Protein AF-A0A914BJL3-F1 (afdb_monomer_lite)

Radius of gyration: 26.2 Å; chains: 1; bounding box: 51×85×77 Å

Sequence (461 aa):
MADFDSEMDLYYKAETLVKFLQEWTPEKSSTSLQQILLHLAIRLYEFDFFGQIPPHIQGTTGRVYQLSKARTYEGRRELAPATSISCKPYSARAGRRCGRWIVVTTIHPSTPILRKISSLSGWCMVVVADKKGPVTMDIPNVDYLDVVQQESCGYQICRLLPWNHFGRKNIGYLYAIEHGAEMIYDTDDDNQPLFDELPAFDNVGYSKQLHVAGHLWNPYPQFGANTKMWPRGFPLSRIMDPATKRVNVSSGTVAARRAGVVQFLAQHDPDIDAIYRLTNELPYEFDPAPRRLFVPERVMSPYNAQATLHAHQAFWGLLLPVSVHGRVSDIWRSYFTQRLLWDIGLQVAFHSPFVVQYRNPHNYMADFDSEMDLYYKAETLVKFLQEWTPEKSSTSLQQILLHLAIRLYEFDFFGVQDVTLTEAWIQDLQCLGYKFPLHPSLITQKSLVDDEALSATYLPF

Secondary structure (DSSP, 8-state):
--SHHHHHHHHHHHHHHHHHHHH----TT--SHHHHHHHHHHHHHHTTTT----TT--SS--------------S--SPPPGGG-----S-SS-----SEEEEEEESS-S-HHHHHHHTSTT-EEEEEE-TTS-S----TTEEEE-HHHHHT--SGGGGTSPSS-GGGHHHHHHHHHHTT-SEEEE--TTEEESSSS---TT--TTEEEEE-SSSB---GGGGT--TT---TTS-GGGTT-GGGT--EEEEEEPPGGGEEEEEEEEEBS-S--HHHHHHS---B----S--EEEPPTT-B----SSSEEEEGGGGGGGPPPSSS-HHHHHHHHHHHHHHHHHHTT-EEEEEEEEEEE-PPP--HHHHHHTTHHHHHHHHHHHHHHHH----TT--SHHHHHHHHHHHHHHTTSS-HHHHHHHHHHHHHHHHTT--PPPPHHHHHHHTTTSTTSSSS-----

Organism: Patiria miniata (NCBI:txid46514)

pLDDT: mean 85.93, std 17.02, range [25.66, 98.69]

InterPro domains:
  IPR005049 STELLO-like [PF03385] (327-438)
  IPR005049 STELLO-like [PTHR31362] (96-437)

Foldseek 3Di:
DPPVVVVVVVVVLVVVVVVCVVPDDADPPDPDPVSSVVVVVVVCVVVCSVPPPPPPDDPPDDDFDDFDQPDADPDDLDFDDLVPFDFDALDPDQDAAAAAEEFEEDQEADDPQNLLVLQQPRYAYEYEYAPSHDQDHPHPRYDYCGPVSLVVTRFPLSVLADGPFPLSSLVRLLNNLLRNYQKYFQAYSQWHFPDSYDDDLQHPPQEWEKDAPDQEAFCQVVQVDDLQFGAQLRAPVCSPPVSNHDIDIDPDHDRSVQAQKEAEFAFFDTRGALVCVVPHDTDHDTRQPKHKYWQDQSHAGFGFSHRMMGGLQLSLLPRFATQAFNSCRRRLSRQLSQLLSSQQSHTYMYTYHTTHGPDDDDDSVVRNVSSVCSHRCSVVSSVCSSPDDADPPQQFSLSSQLNVQSVCCSRVNHPPSRSVSSSSSSSSCVSSVRDHGGGPVNVVVVVVPCVVPPPPDDDDD

Structure (mmCIF, N/CA/C/O backbone):
data_AF-A0A914BJL3-F1
#
_entry.id   AF-A0A914BJL3-F1
#
loop_
_atom_site.group_PDB
_atom_site.id
_atom_site.type_symbol
_atom_site.label_atom_id
_atom_site.label_alt_id
_atom_site.label_comp_id
_atom_site.label_asym_id
_atom_site.label_entity_id
_atom_site.label_seq_id
_atom_site.pdbx_PDB_ins_code
_atom_site.Cartn_x
_atom_site.Cartn_y
_atom_site.Cartn_z
_atom_site.occupancy
_atom_site.B_iso_or_equiv
_atom_site.auth_seq_id
_atom_site.auth_comp_id
_atom_site.auth_asym_id
_atom_site.auth_atom_id
_atom_site.pdbx_PDB_model_num
ATOM 1 N N . MET A 1 1 ? -22.049 17.002 -4.068 1.00 33.00 1 MET A N 1
ATOM 2 C CA . MET A 1 1 ? -22.787 17.136 -5.343 1.00 33.00 1 MET A CA 1
ATOM 3 C C . MET A 1 1 ? -22.692 18.553 -5.926 1.00 33.00 1 MET A C 1
ATOM 5 O O . MET A 1 1 ? -23.402 18.825 -6.872 1.00 33.00 1 MET A O 1
ATOM 9 N N . ALA A 1 2 ? -21.825 19.433 -5.394 1.00 30.00 2 ALA A N 1
ATOM 10 C CA . ALA A 1 2 ? -21.704 20.824 -5.847 1.00 30.00 2 ALA A CA 1
ATOM 11 C C . ALA A 1 2 ? -20.455 21.106 -6.712 1.00 30.00 2 ALA A C 1
ATOM 13 O O . ALA A 1 2 ? -20.464 22.082 -7.446 1.00 30.00 2 ALA A O 1
ATOM 14 N N . ASP A 1 3 ? -19.416 20.259 -6.676 1.00 37.97 3 ASP A N 1
ATOM 15 C CA . ASP A 1 3 ? -18.158 20.566 -7.383 1.00 37.97 3 ASP A CA 1
ATOM 16 C C . ASP A 1 3 ? -18.109 20.053 -8.834 1.00 37.97 3 ASP A C 1
ATOM 18 O O . ASP A 1 3 ? -17.498 20.698 -9.681 1.00 37.97 3 ASP A O 1
ATOM 22 N N . PHE A 1 4 ? -18.823 18.966 -9.165 1.00 30.69 4 PHE A N 1
ATOM 23 C CA . PHE A 1 4 ? -18.845 18.405 -10.530 1.00 30.69 4 PHE A CA 1
ATOM 24 C C . PHE A 1 4 ? -19.641 19.253 -11.538 1.00 30.69 4 PHE A C 1
ATOM 26 O O . PHE A 1 4 ? -19.362 19.202 -12.732 1.00 30.69 4 PHE A O 1
ATOM 33 N N . ASP A 1 5 ? -20.596 20.061 -11.067 1.00 39.12 5 ASP A N 1
ATOM 34 C CA . ASP A 1 5 ? -21.336 20.994 -11.929 1.00 39.12 5 ASP A CA 1
ATOM 35 C C . ASP A 1 5 ? -20.500 22.229 -12.308 1.00 39.12 5 ASP A C 1
ATOM 37 O O . ASP A 1 5 ? -20.804 22.891 -13.295 1.00 39.12 5 ASP A O 1
ATOM 41 N N . SER A 1 6 ? -19.426 22.545 -11.572 1.00 45.75 6 SER A N 1
ATOM 42 C CA . SER A 1 6 ? -18.700 23.810 -11.751 1.00 45.75 6 SER A CA 1
ATOM 43 C C . SER A 1 6 ? -17.730 23.813 -12.941 1.00 45.75 6 SER A C 1
ATOM 45 O O . SER A 1 6 ? -17.641 24.809 -13.659 1.00 45.75 6 SER A O 1
ATOM 47 N N . GLU A 1 7 ? -17.043 22.698 -13.207 1.00 41.31 7 GLU A N 1
ATOM 48 C CA . GLU A 1 7 ? -16.093 22.600 -14.326 1.00 41.31 7 GLU A CA 1
ATOM 49 C C . GLU A 1 7 ? -16.796 22.426 -15.677 1.00 41.31 7 GLU A C 1
ATOM 51 O O . GLU A 1 7 ? -16.377 23.012 -16.679 1.00 41.31 7 GLU A O 1
ATOM 56 N N . MET A 1 8 ? -17.908 21.681 -15.706 1.00 42.94 8 MET A N 1
ATOM 57 C CA . MET A 1 8 ? -18.706 21.508 -16.922 1.00 42.94 8 MET A CA 1
ATOM 58 C C . MET A 1 8 ? -19.415 22.817 -17.313 1.00 42.94 8 MET A C 1
ATOM 60 O O . MET A 1 8 ? -19.490 23.144 -18.498 1.00 42.94 8 MET A O 1
ATOM 64 N N . ASP A 1 9 ? -19.850 23.607 -16.325 1.00 53.22 9 ASP A N 1
ATOM 65 C CA . ASP A 1 9 ? -20.407 24.951 -16.520 1.00 53.22 9 ASP A CA 1
ATOM 66 C C . ASP A 1 9 ? -19.343 25.943 -17.030 1.00 53.22 9 ASP A C 1
ATOM 68 O O . ASP A 1 9 ? -19.603 26.715 -17.952 1.00 53.22 9 ASP A O 1
ATOM 72 N N . LEU A 1 10 ? -18.104 25.873 -16.528 1.00 54.72 10 LEU A N 1
ATOM 73 C CA . LEU A 1 10 ? -16.980 26.688 -17.015 1.00 54.72 10 LEU A CA 1
ATOM 74 C C . LEU A 1 10 ? -16.624 26.409 -18.482 1.00 54.72 10 LEU A C 1
ATOM 76 O O . LEU A 1 10 ? -16.389 27.355 -19.236 1.00 54.72 10 LEU A O 1
ATOM 80 N N . TYR A 1 11 ? -16.612 25.143 -18.908 1.00 51.69 11 TYR A N 1
ATOM 81 C CA . TYR A 1 11 ? -16.322 24.781 -20.301 1.00 51.69 11 TYR A CA 1
ATOM 82 C C . TYR A 1 11 ? -17.441 25.222 -21.258 1.00 51.69 11 TYR A C 1
ATOM 84 O O . TYR A 1 11 ? -17.170 25.849 -22.285 1.00 51.69 11 TYR A O 1
ATOM 92 N N . TYR A 1 12 ? -18.707 24.985 -20.892 1.00 57.06 12 TYR A N 1
ATOM 93 C CA . TYR A 1 12 ? -19.861 25.447 -21.675 1.00 57.06 12 TYR A CA 1
ATOM 94 C C . TYR A 1 12 ? -19.938 26.975 -21.750 1.00 57.06 12 TYR A C 1
ATOM 96 O O . TYR A 1 12 ? -20.235 27.527 -22.816 1.00 57.06 12 TYR A O 1
ATOM 104 N N . LYS A 1 13 ? -19.614 27.675 -20.657 1.00 61.97 13 LYS A N 1
ATOM 105 C CA . LYS A 1 13 ? -19.460 29.134 -20.653 1.00 61.97 13 LYS A CA 1
ATOM 106 C C . LYS A 1 13 ? -18.308 29.556 -21.561 1.00 61.97 13 LYS A C 1
ATOM 108 O O . LYS A 1 13 ? -18.501 30.426 -22.397 1.00 61.97 13 LYS A O 1
ATOM 113 N N . ALA A 1 14 ? -17.140 28.927 -21.504 1.00 64.12 14 ALA A N 1
ATOM 114 C CA . ALA A 1 14 ? -16.028 29.299 -22.381 1.00 64.12 14 ALA A CA 1
ATOM 115 C C . ALA A 1 14 ? -16.378 29.157 -23.878 1.00 64.12 14 ALA A C 1
ATOM 117 O O . ALA A 1 14 ? -16.153 30.093 -24.647 1.00 64.12 14 ALA A O 1
ATOM 118 N N . GLU A 1 15 ? -16.992 28.048 -24.302 1.00 66.50 15 GLU A N 1
ATOM 119 C CA . GLU A 1 15 ? -17.407 27.871 -25.703 1.00 66.50 15 GLU A CA 1
ATOM 120 C C . GLU A 1 15 ? -18.508 28.851 -26.131 1.00 66.50 15 GLU A C 1
ATOM 122 O O . GLU A 1 15 ? -18.470 29.392 -27.241 1.00 66.50 15 GLU A O 1
ATOM 127 N N . THR A 1 16 ? -19.478 29.112 -25.253 1.00 67.50 16 THR A N 1
ATOM 128 C CA . THR A 1 16 ? -20.559 30.072 -25.522 1.00 67.50 16 THR A CA 1
ATOM 129 C C . THR A 1 16 ? -20.009 31.498 -25.627 1.00 67.50 16 THR A C 1
ATOM 131 O O . THR A 1 16 ? -20.467 32.266 -26.473 1.00 67.50 16 THR A O 1
ATOM 134 N N . LEU A 1 17 ? -18.974 31.837 -24.847 1.00 70.88 17 LEU A N 1
ATOM 135 C CA . LEU A 1 17 ? -18.312 33.143 -24.885 1.00 70.88 17 LEU A CA 1
ATOM 136 C C . LEU A 1 17 ? -17.601 33.340 -26.212 1.00 70.88 17 LEU A C 1
ATOM 138 O O . LEU A 1 17 ? -17.714 34.393 -26.831 1.00 70.88 17 LEU A O 1
ATOM 142 N N . VAL A 1 18 ? -16.870 32.315 -26.650 1.00 73.12 18 VAL A N 1
ATOM 143 C CA . VAL A 1 18 ? -16.134 32.347 -27.912 1.00 73.12 18 VAL A CA 1
ATOM 144 C C . VAL A 1 18 ? -17.100 32.518 -29.081 1.00 73.12 18 VAL A C 1
ATOM 146 O O . VAL A 1 18 ? -16.868 33.388 -29.918 1.00 73.12 18 VAL A O 1
ATOM 149 N N . LYS A 1 19 ? -18.212 31.772 -29.113 1.00 73.69 19 LYS A N 1
ATOM 150 C CA . LYS A 1 19 ? -19.249 31.936 -30.148 1.00 73.69 19 LYS A CA 1
ATOM 151 C C . LYS A 1 19 ? -19.877 33.328 -30.116 1.00 73.69 19 LYS A C 1
ATOM 153 O O . LYS A 1 19 ? -19.951 33.980 -31.152 1.00 73.69 19 LYS A O 1
ATOM 158 N N . PHE A 1 20 ? -20.245 33.822 -28.932 1.00 76.44 20 PHE A N 1
ATOM 159 C CA . PHE A 1 20 ? -20.775 35.176 -28.777 1.00 76.44 20 PHE A CA 1
ATOM 160 C C . PHE A 1 20 ? -19.792 36.230 -29.303 1.00 76.44 20 PHE A C 1
ATOM 162 O O . PHE A 1 20 ? -20.185 37.089 -30.082 1.00 76.44 20 PHE A O 1
ATOM 169 N N . LEU A 1 21 ? -18.510 36.152 -28.937 1.00 76.12 21 LEU A N 1
ATOM 170 C CA . LEU A 1 21 ? -17.489 37.107 -29.381 1.00 76.12 21 LEU A CA 1
ATOM 171 C C . LEU A 1 21 ? -17.208 37.030 -30.888 1.00 76.12 21 LEU A C 1
ATOM 173 O O . LEU A 1 21 ? -16.844 38.041 -31.483 1.00 76.12 21 LEU A O 1
ATOM 177 N N . GLN A 1 22 ? -17.370 35.858 -31.503 1.00 77.00 22 GLN A N 1
ATOM 178 C CA . GLN A 1 22 ? -17.222 35.680 -32.950 1.00 77.00 22 GLN A CA 1
ATOM 179 C C . GLN A 1 22 ? -18.398 36.269 -33.741 1.00 77.00 22 GLN A C 1
ATOM 181 O O . GLN A 1 22 ? -18.198 36.757 -34.852 1.00 77.00 22 GLN A O 1
ATOM 186 N N . GLU A 1 23 ? -19.607 36.233 -33.181 1.00 77.69 23 GLU A N 1
ATOM 187 C CA . GLU A 1 23 ? -20.832 36.723 -33.829 1.00 77.69 23 GLU A CA 1
ATOM 188 C C . GLU A 1 23 ? -21.175 38.174 -33.458 1.00 77.69 23 GLU A C 1
ATOM 190 O O . GLU A 1 23 ? -21.941 38.839 -34.160 1.00 77.69 23 GLU A O 1
ATOM 195 N N . TRP A 1 24 ? -20.618 38.686 -32.359 1.00 80.44 24 TRP A N 1
ATOM 196 C CA . TRP A 1 24 ? -20.911 40.023 -31.868 1.00 80.44 24 TRP A CA 1
ATOM 197 C C . TRP A 1 24 ? -20.317 41.099 -32.776 1.00 80.44 24 TRP A C 1
ATOM 199 O O . TRP A 1 24 ? -19.115 41.157 -33.033 1.00 80.44 24 TRP A O 1
ATOM 209 N N . THR A 1 25 ? -21.173 42.023 -33.203 1.00 74.50 25 THR A N 1
ATOM 210 C CA . THR A 1 25 ? -20.770 43.229 -33.926 1.00 74.50 25 THR A CA 1
ATOM 211 C C . THR A 1 25 ? -21.122 44.469 -33.110 1.00 74.50 25 THR A C 1
ATOM 213 O O . THR A 1 25 ? -22.226 44.518 -32.558 1.00 74.50 25 THR A O 1
ATOM 216 N N . PRO A 1 26 ? -20.256 45.498 -33.076 1.00 72.88 26 PRO A N 1
ATOM 217 C CA . PRO A 1 26 ? -20.569 46.756 -32.412 1.00 72.88 26 PRO A CA 1
ATOM 218 C C . PRO A 1 26 ? -21.852 47.387 -32.960 1.00 72.88 26 PRO A C 1
ATOM 220 O O . PRO A 1 26 ? -22.151 47.285 -34.153 1.00 72.88 26 PRO A O 1
ATOM 223 N N . GLU A 1 27 ? -22.599 48.085 -32.106 1.00 74.12 27 GLU A N 1
ATOM 224 C CA . GLU A 1 27 ? -23.753 48.849 -32.569 1.00 74.12 27 GLU A CA 1
ATOM 225 C C . GLU A 1 27 ? -23.315 49.951 -33.539 1.00 74.12 27 GLU A C 1
ATOM 227 O O . GLU A 1 27 ? -22.300 50.619 -33.343 1.00 74.12 27 GLU A O 1
ATOM 232 N N . LYS A 1 28 ? -24.121 50.192 -34.580 1.00 66.75 28 LYS A N 1
ATOM 233 C CA . LYS A 1 28 ? -23.838 51.219 -35.601 1.00 66.75 28 LYS A CA 1
ATOM 234 C C . LYS A 1 28 ? -23.717 52.642 -35.029 1.00 66.75 28 LYS A C 1
ATOM 236 O O . LYS A 1 28 ? -23.205 53.522 -35.710 1.00 66.75 28 LYS A O 1
ATOM 241 N N . SER A 1 29 ? -24.211 52.866 -33.813 1.00 65.19 29 SER A N 1
ATOM 242 C CA . SER A 1 29 ? -24.151 54.123 -33.059 1.00 65.19 29 SER A CA 1
ATOM 243 C C . SER A 1 29 ? -22.842 54.319 -32.282 1.00 65.19 29 SER A C 1
ATOM 245 O O . SER A 1 29 ? -22.600 55.420 -31.786 1.00 65.19 29 SER A O 1
ATOM 247 N N . SER A 1 30 ? -21.991 53.295 -32.154 1.00 72.69 30 SER A N 1
ATOM 248 C CA . SER A 1 30 ? -20.733 53.387 -31.412 1.00 72.69 30 SER A CA 1
ATOM 249 C C . SER A 1 30 ? -19.674 54.128 -32.235 1.00 72.69 30 SER A C 1
ATOM 251 O O . SER A 1 30 ? -19.207 53.646 -33.263 1.00 72.69 30 SER A O 1
ATOM 253 N N . THR A 1 31 ? -19.274 55.311 -31.770 1.00 72.56 31 THR A N 1
ATOM 254 C CA . THR A 1 31 ? -18.347 56.216 -32.481 1.00 72.56 31 THR A CA 1
ATOM 255 C C . THR A 1 31 ? -16.920 56.194 -31.930 1.00 72.56 31 THR A C 1
ATOM 257 O O . THR A 1 31 ? -16.023 56.800 -32.513 1.00 72.56 31 THR A O 1
ATOM 260 N N . SER A 1 32 ? -16.683 55.489 -30.818 1.00 80.00 32 SER A N 1
ATOM 261 C CA . SER A 1 32 ? -15.362 55.365 -30.197 1.00 80.00 32 SER A CA 1
ATOM 262 C C . SER A 1 32 ? -15.108 53.968 -29.629 1.00 80.00 32 SER A C 1
ATOM 264 O O . SER A 1 32 ? -16.035 53.259 -29.237 1.00 80.00 32 SER A O 1
ATOM 266 N N . LEU A 1 33 ? -13.829 53.586 -29.518 1.00 73.00 33 LEU A N 1
ATOM 267 C CA . LEU A 1 33 ? -13.408 52.303 -28.938 1.00 73.00 33 LEU A CA 1
ATOM 268 C C . LEU A 1 33 ? -13.940 52.112 -27.504 1.00 73.00 33 LEU A C 1
ATOM 270 O O . LEU A 1 33 ? -14.317 51.010 -27.124 1.00 73.00 33 LEU A O 1
ATOM 274 N N . GLN A 1 34 ? -14.025 53.192 -26.722 1.00 75.81 34 GLN A N 1
ATOM 275 C CA . GLN A 1 34 ? -14.575 53.154 -25.364 1.00 75.81 34 GLN A CA 1
ATOM 276 C C . GLN A 1 34 ? -16.069 52.804 -25.351 1.00 75.81 34 GLN A C 1
ATOM 278 O O . GLN A 1 34 ? -16.496 52.017 -24.513 1.00 75.81 34 GLN A O 1
ATOM 283 N N . GLN A 1 35 ? -16.855 53.336 -26.295 1.00 74.56 35 GLN A N 1
ATOM 284 C CA . GLN A 1 35 ? -18.277 52.996 -26.429 1.00 74.56 35 GLN A CA 1
ATOM 285 C C . GLN A 1 35 ? -18.466 51.540 -26.864 1.00 74.56 35 GLN A C 1
ATOM 287 O O . GLN A 1 35 ? -19.323 50.847 -26.324 1.00 74.56 35 GLN A O 1
ATOM 292 N N . ILE A 1 36 ? -17.621 51.059 -27.780 1.00 77.19 36 ILE A N 1
ATOM 293 C CA . ILE A 1 36 ? -17.621 49.663 -28.239 1.00 77.19 36 ILE A CA 1
ATOM 294 C C . ILE A 1 36 ? -17.334 48.712 -27.067 1.00 77.19 36 ILE A C 1
ATOM 296 O O . ILE A 1 36 ? -18.073 47.751 -26.862 1.00 77.19 36 ILE A O 1
ATOM 300 N N . LEU A 1 37 ? -16.303 49.001 -26.266 1.00 78.38 37 LEU A N 1
ATOM 301 C CA . LEU A 1 37 ? -15.939 48.192 -25.098 1.00 78.38 37 LEU A CA 1
ATOM 302 C C . LEU A 1 37 ? -17.021 48.218 -24.011 1.00 78.38 37 LEU A C 1
ATOM 304 O O . LEU A 1 37 ? -17.305 47.184 -23.410 1.00 78.38 37 LEU A O 1
ATOM 308 N N . LEU A 1 38 ? -17.653 49.372 -23.781 1.00 77.88 38 LEU A N 1
ATOM 309 C CA . LEU A 1 38 ? -18.746 49.494 -22.817 1.00 77.88 38 LEU A CA 1
ATOM 310 C C . LEU A 1 38 ? -19.975 48.687 -23.256 1.00 77.88 38 LEU A C 1
ATOM 312 O O . LEU A 1 38 ? -20.553 47.969 -22.445 1.00 77.88 38 LEU A O 1
ATOM 316 N N . HIS A 1 39 ? -20.351 48.757 -24.534 1.00 78.44 39 HIS A N 1
ATOM 317 C CA . HIS A 1 39 ? -21.475 47.985 -25.069 1.00 78.44 39 HIS A CA 1
ATOM 318 C C . HIS A 1 39 ? -21.196 46.481 -25.023 1.00 78.44 39 HIS A C 1
ATOM 320 O O . HIS A 1 39 ? -22.083 45.706 -24.672 1.00 78.44 39 HIS A O 1
ATOM 326 N N . LEU A 1 40 ? -19.959 46.061 -25.309 1.00 77.50 40 LEU A N 1
ATOM 327 C CA . LEU A 1 40 ? -19.554 44.665 -25.159 1.00 77.50 40 LEU A CA 1
ATOM 328 C C . LEU A 1 40 ? -19.691 44.199 -23.703 1.00 77.50 40 LEU A C 1
ATOM 330 O O . LEU A 1 40 ? -20.277 43.150 -23.451 1.00 77.50 40 LEU A O 1
ATOM 334 N N . ALA A 1 41 ? -19.211 44.994 -22.742 1.00 73.31 41 ALA A N 1
ATOM 335 C CA . ALA A 1 41 ? -19.302 44.668 -21.320 1.00 73.31 41 ALA A CA 1
ATOM 336 C C . ALA A 1 41 ? -20.756 44.569 -20.827 1.00 73.31 41 ALA A C 1
ATOM 338 O O . ALA A 1 41 ? -21.089 43.630 -20.106 1.00 73.31 41 ALA A O 1
ATOM 339 N N . ILE A 1 42 ? -21.632 45.488 -21.251 1.00 74.88 42 ILE A N 1
ATOM 340 C CA . ILE A 1 42 ? -23.067 45.451 -20.923 1.00 74.88 42 ILE A CA 1
ATOM 341 C C . ILE A 1 42 ? -23.710 44.180 -21.481 1.00 74.88 42 ILE A C 1
ATOM 343 O O . ILE A 1 42 ? -24.434 43.498 -20.764 1.00 74.88 42 ILE A O 1
ATOM 347 N N . ARG A 1 43 ? -23.405 43.809 -22.728 1.00 72.50 43 ARG A N 1
ATOM 348 C CA . ARG A 1 43 ? -23.983 42.607 -23.344 1.00 72.50 43 ARG A CA 1
ATOM 349 C C . ARG A 1 43 ? -23.494 41.328 -22.680 1.00 72.50 43 ARG A C 1
ATOM 351 O O . ARG A 1 43 ? -24.297 40.441 -22.426 1.00 72.50 43 ARG A O 1
ATOM 358 N N . LEU A 1 44 ? -22.213 41.247 -22.335 1.00 71.38 44 LEU A N 1
ATOM 359 C CA . LEU A 1 44 ? -21.689 40.122 -21.558 1.00 71.38 44 LEU A CA 1
ATOM 360 C C . LEU A 1 44 ? -22.352 40.024 -20.172 1.00 71.38 44 LEU A C 1
ATOM 362 O O . LEU A 1 44 ? -22.578 38.926 -19.676 1.00 71.38 44 LEU A O 1
ATOM 366 N N . TYR A 1 45 ? -22.719 41.150 -19.559 1.00 68.81 45 TYR A N 1
ATOM 367 C CA . TYR A 1 45 ? -23.490 41.152 -18.316 1.00 68.81 45 TYR A CA 1
ATOM 368 C C . TYR A 1 45 ? -24.949 40.695 -18.516 1.00 68.81 45 TYR A C 1
ATOM 370 O O . TYR A 1 45 ? -25.435 39.875 -17.745 1.00 68.81 45 TYR A O 1
ATOM 378 N N . GLU A 1 46 ? -25.638 41.158 -19.567 1.00 67.88 46 GLU A N 1
ATOM 379 C CA . GLU A 1 46 ? -27.025 40.764 -19.891 1.00 67.88 46 GLU A CA 1
ATOM 380 C C . GLU A 1 46 ? -27.179 39.266 -20.201 1.00 67.88 46 GLU A C 1
ATOM 382 O O . GLU A 1 46 ? -28.224 38.686 -19.913 1.00 67.88 46 GLU A O 1
ATOM 387 N N . PHE A 1 47 ? -26.143 38.628 -20.754 1.00 63.75 47 PHE A N 1
ATOM 388 C CA . PHE A 1 47 ? -26.097 37.178 -20.995 1.00 63.75 47 PHE A CA 1
ATOM 389 C C . PHE A 1 47 ? -25.681 36.357 -19.757 1.00 63.75 47 PHE A C 1
ATOM 391 O O . PHE A 1 47 ? -25.389 35.170 -19.883 1.00 63.75 47 PHE A O 1
ATOM 398 N N . ASP A 1 48 ? -25.643 36.982 -18.574 1.00 58.69 48 ASP A N 1
ATOM 399 C CA . ASP A 1 48 ? -25.283 36.383 -17.279 1.00 58.69 48 ASP A CA 1
ATOM 400 C C . ASP A 1 48 ? -23.910 35.678 -17.283 1.00 58.69 48 ASP A C 1
ATOM 402 O O . ASP A 1 48 ? -23.627 34.775 -16.494 1.00 58.69 48 ASP A O 1
ATOM 406 N N . PHE A 1 49 ? -23.010 36.112 -18.176 1.00 56.41 49 PHE A N 1
ATOM 407 C CA . PHE A 1 49 ? -21.701 35.484 -18.380 1.00 56.41 49 PHE A CA 1
ATOM 408 C C . PHE A 1 49 ? -20.795 35.594 -17.158 1.00 56.41 49 PHE A C 1
ATOM 410 O O . PHE A 1 49 ? -19.953 34.733 -16.905 1.00 56.41 49 PHE A O 1
ATOM 417 N N . PHE A 1 50 ? -20.968 36.675 -16.403 1.00 57.25 50 PHE A N 1
ATOM 418 C CA . PHE A 1 50 ? -20.200 36.944 -15.198 1.00 57.25 50 PHE A CA 1
ATOM 419 C C . PHE A 1 50 ? -20.873 36.418 -13.927 1.00 57.25 50 PHE A C 1
ATOM 421 O O . PHE A 1 50 ? -20.207 36.369 -12.893 1.00 57.25 50 PHE A O 1
ATOM 428 N N . GLY A 1 51 ? -22.142 35.986 -14.007 1.00 52.97 51 GLY A N 1
ATOM 429 C CA . GLY A 1 51 ? -22.957 35.574 -12.866 1.00 52.97 51 GLY A CA 1
ATOM 430 C C . GLY A 1 51 ? -23.029 36.624 -11.748 1.00 52.97 51 GLY A C 1
ATOM 431 O O . GLY A 1 51 ? -22.345 37.650 -11.740 1.00 52.97 51 GLY A O 1
ATOM 432 N N . GLN A 1 52 ? -23.831 36.356 -10.721 1.00 48.78 52 GLN A N 1
ATOM 433 C CA . GLN A 1 52 ? -23.552 36.957 -9.419 1.00 48.78 52 GLN A CA 1
ATOM 434 C C . GLN A 1 52 ? -22.324 36.258 -8.842 1.00 48.78 52 GLN A C 1
ATOM 436 O O . GLN A 1 52 ? -22.312 35.031 -8.769 1.00 48.78 52 GLN A O 1
ATOM 441 N N . ILE A 1 53 ? -21.310 37.020 -8.411 1.00 50.41 53 ILE A N 1
ATOM 442 C CA . ILE A 1 53 ? -20.187 36.471 -7.640 1.00 50.41 53 ILE A CA 1
ATOM 443 C C . ILE A 1 53 ? -20.804 35.738 -6.439 1.00 50.41 53 ILE A C 1
ATOM 445 O O . ILE A 1 53 ? -21.416 36.396 -5.591 1.00 50.41 53 ILE A O 1
ATOM 449 N N . PRO A 1 54 ? -20.692 34.400 -6.348 1.00 48.59 54 PRO A N 1
ATOM 450 C CA . PRO A 1 54 ? -21.192 33.672 -5.201 1.00 48.59 54 PRO A CA 1
ATOM 451 C C . PRO A 1 54 ? -20.591 34.282 -3.930 1.00 48.59 54 PRO A C 1
ATOM 453 O O . PRO A 1 54 ? -19.393 34.571 -3.910 1.00 48.59 54 PRO A O 1
ATOM 456 N N . PRO A 1 55 ? -21.363 34.459 -2.844 1.00 50.81 55 PRO A N 1
ATOM 457 C CA . PRO A 1 55 ? -20.926 35.197 -1.650 1.00 50.81 55 PRO A CA 1
ATOM 458 C C . PRO A 1 55 ? -19.699 34.592 -0.936 1.00 50.81 55 PRO A C 1
ATOM 460 O O . PRO A 1 55 ? -19.180 35.168 0.017 1.00 50.81 55 PRO A O 1
ATOM 463 N N . HIS A 1 56 ? -19.228 33.428 -1.387 1.00 51.78 56 HIS A N 1
ATOM 464 C CA . HIS A 1 56 ? -18.051 32.717 -0.902 1.00 51.78 56 HIS A CA 1
ATOM 465 C C . HIS A 1 56 ? -16.807 32.849 -1.803 1.00 51.78 56 HIS A C 1
ATOM 467 O O . HIS A 1 56 ? -15.740 32.397 -1.385 1.00 51.78 56 HIS A O 1
ATOM 473 N N . ILE A 1 57 ? -16.893 33.473 -2.987 1.00 50.66 57 ILE A N 1
ATOM 474 C CA . ILE A 1 57 ? -15.718 33.741 -3.829 1.00 50.66 57 ILE A CA 1
ATOM 475 C C . ILE A 1 57 ? -14.967 34.949 -3.262 1.00 50.66 57 ILE A C 1
ATOM 477 O O . ILE A 1 57 ? -15.365 36.101 -3.422 1.00 50.66 57 ILE A O 1
ATOM 481 N N . GLN A 1 58 ? -13.853 34.675 -2.585 1.00 52.50 58 GLN A N 1
ATOM 482 C CA . GLN A 1 58 ? -12.879 35.683 -2.177 1.00 52.50 58 GLN A CA 1
ATOM 483 C C . GLN A 1 58 ? -11.759 35.727 -3.220 1.00 52.50 58 GLN A C 1
ATOM 485 O O . GLN A 1 58 ? -11.005 34.773 -3.361 1.00 52.50 58 GLN A O 1
ATOM 490 N N . GLY A 1 59 ? -11.623 36.843 -3.940 1.00 56.38 59 GLY A N 1
ATOM 491 C CA . GLY A 1 59 ? -10.572 37.033 -4.952 1.00 56.38 59 GLY A CA 1
ATOM 492 C C . GLY A 1 59 ? -9.164 37.280 -4.392 1.00 56.38 59 GLY A C 1
ATOM 493 O O . GLY A 1 59 ? -8.274 37.658 -5.146 1.00 56.38 59 GLY A O 1
ATOM 494 N N . THR A 1 60 ? -8.957 37.137 -3.079 1.00 60.78 60 THR A N 1
ATOM 495 C CA . THR A 1 60 ? -7.707 37.516 -2.400 1.00 60.78 60 THR A CA 1
ATOM 496 C C . THR A 1 60 ? -6.964 36.346 -1.759 1.00 60.78 60 THR A C 1
ATOM 498 O O . THR A 1 60 ? -5.746 36.435 -1.614 1.00 60.78 60 THR A O 1
ATOM 501 N N . THR A 1 61 ? -7.642 35.253 -1.384 1.00 59.59 61 THR A N 1
ATOM 502 C CA . THR A 1 61 ? -7.008 34.105 -0.716 1.00 59.59 61 THR A CA 1
ATOM 503 C C . THR A 1 61 ? -7.691 32.775 -1.050 1.00 59.59 61 THR A C 1
ATOM 505 O O . THR A 1 61 ? -8.914 32.679 -1.119 1.00 59.59 61 THR A O 1
ATOM 508 N N . GLY A 1 62 ? -6.888 31.720 -1.225 1.00 64.12 62 GLY A N 1
ATOM 509 C CA . GLY A 1 62 ? -7.379 30.340 -1.288 1.00 64.12 62 GLY A CA 1
ATOM 510 C C . GLY A 1 62 ? -7.693 29.776 0.104 1.00 64.12 62 GLY A C 1
ATOM 511 O O . GLY A 1 62 ? -7.216 30.291 1.118 1.00 64.12 62 GLY A O 1
ATOM 512 N N . ARG A 1 63 ? -8.476 28.692 0.165 1.00 69.25 63 ARG A N 1
ATOM 513 C CA . ARG A 1 63 ? -8.755 27.949 1.406 1.00 69.25 63 ARG A CA 1
ATOM 514 C C . ARG A 1 63 ? -8.043 26.602 1.379 1.00 69.25 63 ARG A C 1
ATOM 516 O O . ARG A 1 63 ? -8.160 25.859 0.413 1.00 69.25 63 ARG A O 1
ATOM 523 N N . VAL A 1 64 ? -7.318 26.291 2.451 1.00 77.75 64 VAL A N 1
ATOM 524 C CA . VAL A 1 64 ? -6.753 24.952 2.666 1.00 77.75 64 VAL A CA 1
ATOM 525 C C . VAL A 1 64 ? -7.865 24.028 3.156 1.00 77.75 64 VAL A C 1
ATOM 527 O O . VAL A 1 64 ? -8.732 24.466 3.915 1.00 77.75 64 VAL A O 1
ATOM 530 N N . TYR A 1 65 ? -7.835 22.759 2.746 1.00 81.31 65 TYR A N 1
ATOM 531 C CA . TYR A 1 65 ? -8.765 21.746 3.239 1.00 81.31 65 TYR A CA 1
ATOM 532 C C . TYR A 1 65 ? -8.731 21.671 4.772 1.00 81.31 65 TYR A C 1
ATOM 534 O O . TYR A 1 65 ? -7.673 21.485 5.381 1.00 81.31 65 TYR A O 1
ATOM 542 N N . GLN A 1 66 ? -9.898 21.805 5.398 1.00 84.94 66 GLN A N 1
ATOM 543 C CA . GLN A 1 66 ? -10.060 21.692 6.843 1.00 84.94 66 GLN A CA 1
ATOM 544 C C . GLN A 1 66 ? -10.798 20.406 7.183 1.00 84.94 66 GLN A C 1
ATOM 546 O O . GLN A 1 66 ? -11.803 20.067 6.559 1.00 84.94 66 GLN A O 1
ATOM 551 N N . LEU A 1 67 ? -10.311 19.710 8.212 1.00 88.94 67 LEU A N 1
ATOM 552 C CA . LEU A 1 67 ? -10.992 18.532 8.722 1.00 88.94 67 LEU A CA 1
ATOM 553 C C . LEU A 1 67 ? -12.358 18.944 9.272 1.00 88.94 67 LEU A C 1
ATOM 555 O O . LEU A 1 67 ? -12.448 19.712 10.229 1.00 88.94 67 LEU A O 1
ATOM 559 N N . SER A 1 68 ? -13.419 18.397 8.699 1.00 89.44 68 SER A N 1
ATOM 560 C CA . SER A 1 68 ? -14.768 18.536 9.230 1.00 89.44 68 SER A CA 1
ATOM 561 C C . SER A 1 68 ? -15.507 17.218 9.067 1.00 89.44 68 SER A C 1
ATOM 563 O O . SER A 1 68 ? -15.265 16.470 8.119 1.00 89.44 68 SER A O 1
ATOM 565 N N . LYS A 1 69 ? -16.373 16.892 10.032 1.00 92.06 69 LYS A N 1
ATOM 566 C CA . LYS A 1 69 ? -17.219 15.704 9.926 1.00 92.06 69 LYS A CA 1
ATOM 567 C C . LYS A 1 69 ? -18.224 15.956 8.802 1.00 92.06 69 LYS A C 1
ATOM 569 O O . LYS A 1 69 ? -19.184 16.695 8.996 1.00 92.06 69 LYS A O 1
ATOM 574 N N . ALA A 1 70 ? -17.982 15.360 7.642 1.00 90.25 70 ALA A N 1
ATOM 575 C CA . ALA A 1 70 ? -18.807 15.527 6.454 1.00 90.25 70 ALA A CA 1
ATOM 576 C C . ALA A 1 70 ? -20.063 14.646 6.496 1.00 90.25 70 ALA A C 1
ATOM 578 O O . ALA A 1 70 ? -21.088 14.993 5.912 1.00 90.25 70 ALA A O 1
ATOM 579 N N . ARG A 1 71 ? -19.986 13.486 7.163 1.00 94.81 71 ARG A N 1
ATOM 580 C CA . ARG A 1 71 ? -21.049 12.468 7.177 1.00 94.81 71 ARG A CA 1
ATOM 581 C C . ARG A 1 71 ? -21.153 11.785 8.534 1.00 94.81 71 ARG A C 1
ATOM 583 O O . ARG A 1 71 ? -20.178 11.731 9.277 1.00 94.81 71 ARG A O 1
ATOM 590 N N . THR A 1 72 ? -22.315 11.207 8.829 1.00 95.38 72 THR A N 1
ATOM 591 C CA . THR A 1 72 ? -22.513 10.290 9.962 1.00 95.38 72 THR A CA 1
ATOM 592 C C . THR A 1 72 ? -22.743 8.882 9.433 1.00 95.38 72 THR A C 1
ATOM 594 O O . THR A 1 72 ? -23.449 8.684 8.445 1.00 95.38 72 THR A O 1
ATOM 597 N N . TYR A 1 73 ? -22.102 7.902 10.063 1.00 95.88 73 TYR A N 1
ATOM 598 C CA . TYR A 1 73 ? -22.348 6.500 9.755 1.00 95.88 73 TYR A CA 1
ATOM 599 C C . TYR A 1 73 ? -23.512 5.973 10.596 1.00 95.88 73 TYR A C 1
ATOM 601 O O . TYR A 1 73 ? -23.399 5.903 11.823 1.00 95.88 73 TYR A O 1
ATOM 609 N N . GLU A 1 74 ? -24.595 5.609 9.907 1.00 94.19 74 GLU A N 1
ATOM 610 C CA . GLU A 1 74 ? -25.854 5.098 10.477 1.00 94.19 74 GLU A CA 1
ATOM 611 C C . GLU A 1 74 ? -25.874 3.562 10.617 1.00 94.19 74 GLU A C 1
ATOM 613 O O . GLU A 1 74 ? -26.830 2.984 11.130 1.00 94.19 74 GLU A O 1
ATOM 618 N N . GLY A 1 75 ? -24.834 2.876 10.131 1.00 92.06 75 GLY A N 1
ATOM 619 C CA . GLY A 1 75 ? -24.722 1.422 10.209 1.00 92.06 75 GLY A CA 1
ATOM 620 C C . GLY A 1 75 ? -24.237 0.920 11.571 1.00 92.06 75 GLY A C 1
ATOM 621 O O . GLY A 1 75 ? -23.883 1.685 12.473 1.00 92.06 75 GLY A O 1
ATOM 622 N N . ARG A 1 76 ? -24.171 -0.408 11.712 1.00 91.12 76 ARG A N 1
ATOM 623 C CA . ARG A 1 76 ? -23.631 -1.046 12.918 1.00 91.12 76 ARG A CA 1
ATOM 624 C C . ARG A 1 76 ? -22.140 -0.735 13.054 1.00 91.12 76 ARG A C 1
ATOM 626 O O . ARG A 1 76 ? -21.382 -0.925 12.109 1.00 91.12 76 ARG A O 1
ATOM 633 N N . ARG A 1 77 ? -21.727 -0.277 14.239 1.00 92.56 77 ARG A N 1
ATOM 634 C CA . ARG A 1 77 ? -20.316 0.009 14.551 1.00 92.56 77 ARG A CA 1
ATOM 635 C C . ARG A 1 77 ? -19.571 -1.198 15.105 1.00 92.56 77 ARG A C 1
ATOM 637 O O . ARG A 1 77 ? -18.361 -1.257 14.981 1.00 92.56 77 ARG A O 1
ATOM 644 N N . GLU A 1 78 ? -20.290 -2.160 15.666 1.00 90.94 78 GLU A N 1
ATOM 645 C CA . GLU A 1 78 ? -19.755 -3.416 16.193 1.00 90.94 78 GLU A CA 1
ATOM 646 C C . GLU A 1 78 ? -19.680 -4.500 15.115 1.00 90.94 78 GLU A C 1
ATOM 648 O O . GLU A 1 78 ? -20.581 -4.620 14.281 1.00 90.94 78 GLU A O 1
ATOM 653 N N . LEU A 1 79 ? -18.640 -5.331 15.171 1.00 88.69 79 LEU A N 1
ATOM 654 C CA . LEU A 1 79 ? -18.528 -6.502 14.305 1.00 88.69 79 LEU A CA 1
ATOM 655 C C . LEU A 1 79 ? -19.652 -7.507 14.573 1.00 88.69 79 LEU A C 1
ATOM 657 O O . LEU A 1 79 ? -20.041 -7.757 15.716 1.00 88.69 79 LEU A O 1
ATOM 661 N N . ALA A 1 80 ? -20.156 -8.127 13.508 1.00 82.69 80 ALA A N 1
ATOM 662 C CA . ALA A 1 80 ? -21.094 -9.232 13.641 1.00 82.69 80 ALA A CA 1
ATOM 663 C C . ALA A 1 80 ? -20.477 -10.408 14.441 1.00 82.69 80 ALA A C 1
ATOM 665 O O . ALA A 1 80 ? -19.276 -10.672 14.326 1.00 82.69 80 ALA A O 1
ATOM 666 N N . PRO A 1 81 ? -21.275 -11.150 15.237 1.00 77.81 81 PRO A N 1
ATOM 667 C CA . PRO A 1 81 ? -20.782 -12.316 15.965 1.00 77.81 81 PRO A CA 1
ATOM 668 C C . PRO A 1 81 ? -20.191 -13.359 15.012 1.00 77.81 81 PRO A C 1
ATOM 670 O O . PRO A 1 81 ? -20.769 -13.624 13.957 1.00 77.81 81 PRO A O 1
ATOM 673 N N . ALA A 1 82 ? -19.106 -14.027 15.412 1.00 72.19 82 ALA A N 1
ATOM 674 C CA . ALA A 1 82 ? -18.431 -15.026 14.573 1.00 72.19 82 ALA A CA 1
ATOM 675 C C . ALA A 1 82 ? -19.363 -16.158 14.088 1.00 72.19 82 ALA A C 1
ATOM 677 O O . ALA A 1 82 ? -19.195 -16.673 12.989 1.00 72.19 82 ALA A O 1
ATOM 678 N N . THR A 1 83 ? -20.393 -16.504 14.870 1.00 70.50 83 THR A N 1
ATOM 679 C CA . THR A 1 83 ? -21.405 -17.519 14.521 1.00 70.50 83 THR A CA 1
ATOM 680 C C . THR A 1 83 ? -22.308 -17.129 13.348 1.00 70.50 83 THR A C 1
ATOM 682 O O . THR A 1 83 ? -22.991 -17.989 12.801 1.00 70.50 83 THR A O 1
ATOM 685 N N . SER A 1 84 ? -22.322 -15.854 12.953 1.00 72.12 84 SER A N 1
ATOM 686 C CA . SER A 1 84 ? -23.115 -15.349 11.825 1.00 72.12 84 SER A CA 1
ATOM 687 C C . SER A 1 84 ? -22.357 -15.331 10.492 1.00 72.12 84 SER A C 1
ATOM 689 O O . SER A 1 84 ? -22.948 -15.019 9.458 1.00 72.12 84 SER A O 1
ATOM 691 N N . ILE A 1 85 ? -21.065 -15.682 10.488 1.00 79.25 85 ILE A N 1
ATOM 692 C CA . ILE A 1 85 ? -20.205 -15.573 9.308 1.00 79.25 85 ILE A CA 1
ATOM 693 C C . ILE A 1 85 ? -20.276 -16.867 8.482 1.00 79.25 85 ILE A C 1
ATOM 695 O O . ILE A 1 85 ? -19.879 -17.941 8.930 1.00 79.25 85 ILE A O 1
ATOM 699 N N . SER A 1 86 ? -20.755 -16.769 7.240 1.00 83.00 86 SER A N 1
ATOM 700 C CA . SER A 1 86 ? -20.698 -17.871 6.269 1.00 83.00 86 SER A CA 1
ATOM 701 C C . SER A 1 86 ? -19.305 -17.946 5.639 1.00 83.00 86 SER A C 1
ATOM 703 O O . SER A 1 86 ? -19.050 -17.273 4.642 1.00 83.00 86 SER A O 1
ATOM 705 N N . CYS A 1 87 ? -18.433 -18.798 6.169 1.00 88.50 87 CYS A N 1
ATOM 706 C CA . CYS A 1 87 ? -17.096 -19.017 5.621 1.00 88.50 87 CYS A CA 1
ATOM 707 C C . CYS A 1 87 ? -17.118 -19.933 4.393 1.00 88.50 87 CYS A C 1
ATOM 709 O O . CYS A 1 87 ? -17.578 -21.075 4.472 1.00 88.50 87 CYS A O 1
ATOM 711 N N . LYS A 1 88 ? -16.598 -19.450 3.260 1.00 88.44 88 LYS A N 1
ATOM 712 C CA . LYS A 1 88 ? -16.397 -20.248 2.044 1.00 88.44 88 LYS A CA 1
ATOM 713 C C . LYS A 1 88 ? -14.981 -20.016 1.501 1.00 88.44 88 LYS A C 1
ATOM 715 O O . LYS A 1 88 ? -14.551 -18.865 1.471 1.00 88.44 88 LYS A O 1
ATOM 720 N N . PRO A 1 89 ? -14.266 -21.078 1.087 1.00 85.81 89 PRO A N 1
ATOM 721 C CA . PRO A 1 89 ? -12.944 -20.943 0.476 1.00 85.81 89 PRO A CA 1
ATOM 722 C C . PRO A 1 89 ? -13.031 -20.215 -0.870 1.00 85.81 89 PRO A C 1
ATOM 724 O O . PRO A 1 89 ? -14.124 -20.096 -1.437 1.00 85.81 89 PRO A O 1
ATOM 727 N N . TYR A 1 90 ? -11.891 -19.788 -1.420 1.00 88.00 90 TYR A N 1
ATOM 728 C CA . TYR A 1 90 ? -11.848 -19.194 -2.760 1.00 88.00 90 TYR A CA 1
ATOM 729 C C . TYR A 1 90 ? -12.466 -20.118 -3.811 1.00 88.00 90 TYR A C 1
ATOM 731 O O . TYR A 1 90 ? -13.312 -19.698 -4.600 1.00 88.00 90 TYR A O 1
ATOM 739 N N . SER A 1 91 ? -12.057 -21.391 -3.796 1.00 82.50 91 SER A N 1
ATOM 740 C CA . SER A 1 91 ? -12.551 -22.422 -4.703 1.00 82.50 91 SER A CA 1
ATOM 741 C C . SER A 1 91 ? -12.718 -23.761 -3.982 1.00 82.50 91 SER A C 1
ATOM 743 O O . SER A 1 91 ? -12.096 -24.017 -2.955 1.00 82.50 91 SER A O 1
ATOM 745 N N . ALA A 1 92 ? -13.538 -24.655 -4.543 1.00 75.31 92 ALA A N 1
ATOM 746 C CA . ALA A 1 92 ? -13.725 -26.006 -4.004 1.00 75.31 92 ALA A CA 1
ATOM 747 C C . ALA A 1 92 ? -12.489 -26.914 -4.168 1.00 75.31 92 ALA A C 1
ATOM 749 O O . ALA A 1 92 ? -12.424 -27.980 -3.557 1.00 75.31 92 ALA A O 1
ATOM 750 N N . ARG A 1 93 ? -11.526 -26.532 -5.017 1.00 72.38 93 ARG A N 1
ATOM 751 C CA . ARG A 1 93 ? -10.282 -27.278 -5.226 1.00 72.38 93 ARG A CA 1
ATOM 752 C C . ARG A 1 93 ? -9.187 -26.658 -4.368 1.00 72.38 93 ARG A C 1
ATOM 754 O O . ARG A 1 93 ? -8.976 -25.451 -4.418 1.00 72.38 93 ARG A O 1
ATOM 761 N N . ALA A 1 94 ? -8.472 -27.493 -3.622 1.00 70.88 94 ALA A N 1
ATOM 762 C CA . ALA A 1 94 ? -7.300 -27.044 -2.884 1.00 70.88 94 ALA A CA 1
ATOM 763 C C . ALA A 1 94 ? -6.205 -26.614 -3.875 1.00 70.88 94 ALA A C 1
ATOM 765 O O . ALA A 1 94 ? -5.773 -27.422 -4.701 1.00 70.88 94 ALA A O 1
ATOM 766 N N . GLY A 1 95 ? -5.789 -25.347 -3.814 1.00 78.94 95 GLY A N 1
ATOM 767 C CA . GLY A 1 95 ? -4.640 -24.841 -4.561 1.00 78.94 95 GLY A CA 1
ATOM 768 C C . GLY A 1 95 ? -3.310 -25.255 -3.926 1.00 78.94 95 GLY A C 1
ATOM 769 O O . GLY A 1 95 ? -3.252 -25.960 -2.913 1.00 78.94 95 GLY A O 1
ATOM 770 N N . ARG A 1 96 ? -2.206 -24.801 -4.522 1.00 90.38 96 ARG A N 1
ATOM 771 C CA . ARG A 1 96 ? -0.848 -25.002 -3.985 1.00 90.38 96 ARG A CA 1
ATOM 772 C C . ARG A 1 96 ? -0.690 -24.332 -2.616 1.00 90.38 96 ARG A C 1
ATOM 774 O O . ARG A 1 96 ? -1.253 -23.274 -2.375 1.00 90.38 96 ARG A O 1
ATOM 781 N N . ARG A 1 97 ? 0.140 -24.891 -1.733 1.00 94.25 97 ARG A N 1
ATOM 782 C CA . ARG A 1 97 ? 0.472 -24.276 -0.433 1.00 94.25 97 ARG A CA 1
ATOM 783 C C . ARG A 1 97 ? 1.857 -23.653 -0.485 1.00 94.25 97 ARG A C 1
ATOM 785 O O . ARG A 1 97 ? 2.772 -24.252 -1.046 1.00 94.25 97 ARG A O 1
ATOM 792 N N . CYS A 1 98 ? 2.010 -22.466 0.090 1.00 96.25 98 CYS A N 1
ATOM 793 C CA . CYS A 1 98 ? 3.276 -21.747 0.074 1.00 96.25 98 CYS A CA 1
ATOM 794 C C . CYS A 1 98 ? 3.361 -20.690 1.171 1.00 96.25 98 CYS A C 1
ATOM 796 O O . CYS A 1 98 ? 2.408 -19.948 1.377 1.00 96.25 98 CYS A O 1
ATOM 798 N N . GLY A 1 99 ? 4.517 -20.592 1.831 1.00 96.62 99 GLY A N 1
ATOM 799 C CA . GLY A 1 99 ? 4.754 -19.598 2.884 1.00 96.62 99 GLY A CA 1
ATOM 800 C C . GLY A 1 99 ? 5.055 -18.189 2.363 1.00 96.62 99 GLY A C 1
ATOM 801 O O . GLY A 1 99 ? 4.933 -17.219 3.103 1.00 96.62 99 GLY A O 1
ATOM 802 N N . ARG A 1 100 ? 5.448 -18.033 1.095 1.00 97.44 100 ARG A N 1
ATOM 803 C CA . ARG A 1 100 ? 5.867 -16.745 0.524 1.00 97.44 100 ARG A CA 1
ATOM 804 C C . ARG A 1 100 ? 5.159 -16.507 -0.798 1.00 97.44 100 ARG A C 1
ATOM 806 O O . ARG A 1 100 ? 5.369 -17.260 -1.747 1.00 97.44 100 ARG A O 1
ATOM 813 N N . TRP A 1 101 ? 4.329 -15.474 -0.855 1.00 98.38 101 TRP A N 1
ATOM 814 C CA . TRP A 1 101 ? 3.489 -15.184 -2.013 1.00 98.38 101 TRP A CA 1
ATOM 815 C C . TRP A 1 101 ? 3.788 -13.828 -2.629 1.00 98.38 101 TRP A C 1
ATOM 817 O O . TRP A 1 101 ? 3.918 -12.840 -1.924 1.00 98.38 101 TRP A O 1
ATOM 827 N N . ILE A 1 102 ? 3.847 -13.776 -3.949 1.00 98.56 102 ILE A N 1
ATOM 828 C CA . ILE A 1 102 ? 3.857 -12.562 -4.755 1.00 98.56 102 ILE A CA 1
ATOM 829 C C . ILE A 1 102 ? 2.429 -12.363 -5.244 1.00 98.56 102 ILE A C 1
ATOM 831 O O . ILE A 1 102 ? 1.849 -13.286 -5.820 1.00 98.56 102 ILE A O 1
ATOM 835 N N . VAL A 1 103 ? 1.867 -11.181 -5.021 1.00 98.62 103 VAL A N 1
ATOM 836 C CA . VAL A 1 103 ? 0.517 -10.833 -5.468 1.00 98.62 103 VAL A CA 1
ATOM 837 C C . VAL A 1 103 ? 0.612 -9.724 -6.503 1.00 98.62 103 VAL A C 1
ATOM 839 O O . VAL A 1 103 ? 1.131 -8.646 -6.215 1.00 98.62 103 VAL A O 1
ATOM 842 N N . VAL A 1 104 ? 0.094 -9.999 -7.700 1.00 97.56 104 VAL A N 1
ATOM 843 C CA . VAL A 1 104 ? 0.116 -9.079 -8.844 1.00 97.56 104 VAL A CA 1
ATOM 844 C C . VAL A 1 104 ? -1.278 -8.978 -9.455 1.00 97.56 104 VAL A C 1
ATOM 846 O O . VAL A 1 104 ? -2.012 -9.962 -9.527 1.00 97.56 104 VAL A O 1
ATOM 849 N N . THR A 1 105 ? -1.648 -7.794 -9.927 1.00 94.00 105 THR A N 1
ATOM 850 C CA . THR A 1 105 ? -2.773 -7.593 -10.856 1.00 94.00 105 THR A CA 1
ATOM 851 C C . THR A 1 105 ? -2.230 -7.228 -12.223 1.00 94.00 105 THR A C 1
ATOM 853 O O . THR A 1 105 ? -1.230 -6.522 -12.306 1.00 94.00 105 THR A O 1
ATOM 856 N N . THR A 1 106 ? -2.886 -7.670 -13.295 1.00 92.06 106 THR A N 1
ATOM 857 C CA . THR A 1 106 ? -2.474 -7.304 -14.655 1.00 92.06 106 THR A CA 1
ATOM 858 C C . THR A 1 106 ? -3.646 -7.315 -15.629 1.00 92.06 106 THR A C 1
ATOM 860 O O . THR A 1 106 ? -4.562 -8.136 -15.527 1.00 92.06 106 THR A O 1
ATOM 863 N N . ILE A 1 107 ? -3.584 -6.409 -16.603 1.00 92.88 107 ILE A N 1
ATOM 864 C CA . ILE A 1 107 ? -4.409 -6.440 -17.819 1.00 92.88 107 ILE A CA 1
ATOM 865 C C . ILE A 1 107 ? -3.597 -6.872 -19.049 1.00 92.88 107 ILE A C 1
ATOM 867 O O . ILE A 1 107 ? -4.115 -6.898 -20.163 1.00 92.88 107 ILE A O 1
ATOM 871 N N . HIS A 1 108 ? -2.320 -7.194 -18.868 1.00 92.94 108 HIS A N 1
ATOM 872 C CA . HIS A 1 108 ? -1.410 -7.570 -19.936 1.00 92.94 108 HIS A CA 1
ATOM 873 C C . HIS A 1 108 ? -1.297 -9.100 -20.042 1.00 92.94 108 HIS A C 1
ATOM 875 O O . HIS A 1 108 ? -1.483 -9.818 -19.056 1.00 92.94 108 HIS A O 1
ATOM 881 N N . PRO A 1 109 ? -1.012 -9.636 -21.244 1.00 93.75 109 PRO A N 1
ATOM 882 C CA . PRO A 1 109 ? -0.611 -11.031 -21.394 1.00 93.75 109 PRO A CA 1
ATOM 883 C C . PRO A 1 109 ? 0.743 -11.280 -20.713 1.00 93.75 109 PRO A C 1
ATOM 885 O O . PRO A 1 109 ? 1.363 -10.372 -20.165 1.00 93.75 109 PRO A O 1
ATOM 888 N N . SER A 1 110 ? 1.237 -12.516 -20.779 1.00 94.31 110 SER A N 1
ATOM 889 C CA . SER A 1 110 ? 2.551 -12.861 -20.234 1.00 94.31 110 SER A CA 1
ATOM 890 C C . SER A 1 110 ? 3.655 -11.928 -20.752 1.00 94.31 110 SER A C 1
ATOM 892 O O . SER A 1 110 ? 3.918 -11.876 -21.954 1.00 94.31 110 SER A O 1
ATOM 894 N N . THR A 1 111 ? 4.323 -11.224 -19.834 1.00 95.06 111 THR A N 1
ATOM 895 C CA . THR A 1 111 ? 5.455 -10.335 -20.127 1.00 95.06 111 THR A CA 1
ATOM 896 C C . THR A 1 111 ? 6.773 -10.925 -19.608 1.00 95.06 111 THR A C 1
ATOM 898 O O . THR A 1 111 ? 6.765 -11.748 -18.683 1.00 95.06 111 THR A O 1
ATOM 901 N N . PRO A 1 112 ? 7.935 -10.508 -20.150 1.00 96.44 112 PRO A N 1
ATOM 902 C CA . PRO A 1 112 ? 9.236 -10.876 -19.589 1.00 96.44 112 PRO A CA 1
ATOM 903 C C . PRO A 1 112 ? 9.387 -10.478 -18.114 1.00 96.44 112 PRO A C 1
ATOM 905 O O . PRO A 1 112 ? 9.962 -11.237 -17.337 1.00 96.44 112 PRO A O 1
ATOM 908 N N . ILE A 1 113 ? 8.819 -9.332 -17.720 1.00 96.75 113 ILE A N 1
ATOM 909 C CA . ILE A 1 113 ? 8.829 -8.852 -16.332 1.00 96.75 113 ILE A CA 1
ATOM 910 C C . ILE A 1 113 ? 8.050 -9.816 -15.435 1.00 96.75 113 ILE A C 1
ATOM 912 O O . ILE A 1 113 ? 8.601 -10.290 -14.446 1.00 96.75 113 ILE A O 1
ATOM 916 N N . LEU A 1 114 ? 6.828 -10.204 -15.817 1.00 96.88 114 LEU A N 1
ATOM 917 C CA . LEU A 1 114 ? 6.039 -11.186 -15.064 1.00 96.88 114 LEU A CA 1
ATOM 918 C C . LEU A 1 114 ? 6.757 -12.536 -14.940 1.00 96.88 114 LEU A C 1
ATOM 920 O O . LEU A 1 114 ? 6.747 -13.134 -13.866 1.00 96.88 114 LEU A O 1
ATOM 924 N N . ARG A 1 115 ? 7.429 -13.004 -16.003 1.00 97.06 115 ARG A N 1
ATOM 925 C CA . ARG A 1 115 ? 8.244 -14.231 -15.937 1.00 97.06 115 ARG A CA 1
ATOM 926 C C . ARG A 1 115 ? 9.399 -14.080 -14.946 1.00 97.06 115 ARG A C 1
ATOM 928 O O . ARG A 1 115 ? 9.615 -14.991 -14.151 1.00 97.06 115 ARG A O 1
ATOM 935 N N . LYS A 1 116 ? 10.081 -12.932 -14.934 1.00 97.25 116 LYS A N 1
ATOM 936 C CA . LYS A 1 116 ? 11.165 -12.649 -13.983 1.00 97.25 116 LYS A CA 1
ATOM 937 C C . LYS A 1 116 ? 10.673 -12.548 -12.535 1.00 97.25 116 LYS A C 1
ATOM 939 O O . LYS A 1 116 ? 11.317 -13.070 -11.632 1.00 97.25 116 LYS A O 1
ATOM 944 N N . ILE A 1 117 ? 9.517 -11.927 -12.305 1.00 97.56 117 ILE A N 1
ATOM 945 C CA . ILE A 1 117 ? 8.881 -11.893 -10.980 1.00 97.56 117 ILE A CA 1
ATOM 946 C C . ILE A 1 117 ? 8.541 -13.324 -10.532 1.00 97.56 117 ILE A C 1
ATOM 948 O O . ILE A 1 117 ? 8.885 -13.722 -9.421 1.00 97.56 117 ILE A O 1
ATOM 952 N N . SER A 1 118 ? 7.938 -14.130 -11.415 1.00 97.06 118 SER A N 1
ATOM 953 C CA . SER A 1 118 ? 7.562 -15.519 -11.112 1.00 97.06 118 SER A CA 1
ATOM 954 C C . SER A 1 118 ? 8.755 -16.439 -10.826 1.00 97.06 118 SER A C 1
ATOM 956 O O . SER A 1 118 ? 8.574 -17.489 -10.211 1.00 97.06 118 SER A O 1
ATOM 958 N N . SER A 1 119 ? 9.966 -16.060 -11.250 1.00 96.94 119 SER A N 1
ATOM 959 C CA . SER A 1 119 ? 11.192 -16.828 -11.018 1.00 96.94 119 SER A CA 1
ATOM 960 C C . SER A 1 119 ? 11.929 -16.460 -9.728 1.00 96.94 119 SER A C 1
ATOM 962 O O . SER A 1 119 ? 12.975 -17.049 -9.464 1.00 96.94 119 SER A O 1
ATOM 964 N N . LEU A 1 120 ? 11.421 -15.516 -8.922 1.00 96.56 120 LEU A N 1
ATOM 965 C CA . LEU A 1 120 ? 12.028 -15.184 -7.631 1.00 96.56 120 LEU A CA 1
ATOM 966 C C . LEU A 1 120 ? 12.071 -16.418 -6.719 1.00 96.56 120 LEU A C 1
ATOM 968 O O . LEU A 1 120 ? 11.056 -17.064 -6.438 1.00 96.56 120 LEU A O 1
ATOM 972 N N . SER A 1 121 ? 13.271 -16.749 -6.245 1.00 93.75 121 SER A N 1
ATOM 973 C CA . SER A 1 121 ? 13.532 -18.032 -5.587 1.00 93.75 121 SER A CA 1
ATOM 974 C C . SER A 1 121 ? 12.775 -18.181 -4.266 1.00 93.75 121 SER A C 1
ATOM 976 O O . SER A 1 121 ? 12.858 -17.333 -3.379 1.00 93.75 121 SER A O 1
ATOM 978 N N . GLY A 1 122 ? 12.054 -19.296 -4.112 1.00 93.50 122 GLY A N 1
ATOM 979 C CA . GLY A 1 122 ? 11.292 -19.605 -2.896 1.00 93.50 122 GLY A CA 1
ATOM 980 C C . GLY A 1 122 ? 9.966 -18.851 -2.762 1.00 93.50 122 GLY A C 1
ATOM 981 O O . GLY A 1 122 ? 9.381 -18.871 -1.679 1.00 93.50 122 GLY A O 1
ATOM 982 N N . TRP A 1 123 ? 9.499 -18.204 -3.834 1.00 96.62 123 TRP A N 1
ATOM 983 C CA . TRP A 1 123 ? 8.221 -17.503 -3.876 1.00 96.62 123 TRP A CA 1
ATOM 984 C C . TRP A 1 123 ? 7.228 -18.191 -4.801 1.00 96.62 123 TRP A C 1
ATOM 986 O O . TRP A 1 123 ? 7.572 -18.745 -5.843 1.00 96.62 123 TRP A O 1
ATOM 996 N N . CYS A 1 124 ? 5.969 -18.125 -4.407 1.00 97.44 124 CYS A N 1
ATOM 997 C CA . CYS A 1 124 ? 4.820 -18.519 -5.198 1.00 97.44 124 CYS A CA 1
ATOM 998 C C . CYS A 1 124 ? 4.148 -17.263 -5.722 1.00 97.44 124 CYS A C 1
ATOM 1000 O O . CYS A 1 124 ? 4.136 -16.261 -5.019 1.00 97.44 124 CYS A O 1
ATOM 1002 N N . MET A 1 125 ? 3.596 -17.276 -6.928 1.00 97.88 125 MET A N 1
ATOM 1003 C CA . MET A 1 125 ? 2.969 -16.084 -7.489 1.00 97.88 125 MET A CA 1
ATOM 1004 C C . MET A 1 125 ? 1.491 -16.332 -7.744 1.00 97.88 125 MET A C 1
ATOM 1006 O O . MET A 1 125 ? 1.122 -17.370 -8.283 1.00 97.88 125 MET A O 1
ATOM 1010 N N . VAL A 1 126 ? 0.655 -15.370 -7.367 1.00 97.81 126 VAL A N 1
ATOM 1011 C CA . VAL A 1 126 ? -0.746 -15.298 -7.772 1.00 97.81 126 VAL A CA 1
ATOM 1012 C C . VAL A 1 126 ? -0.956 -14.035 -8.595 1.00 97.81 126 VAL A C 1
ATOM 1014 O O . VAL A 1 126 ? -0.510 -12.945 -8.225 1.00 97.81 126 VAL A O 1
ATOM 1017 N N . VAL A 1 127 ? -1.631 -14.193 -9.727 1.00 97.75 127 VAL A N 1
ATOM 1018 C CA . VAL A 1 127 ? -2.019 -13.094 -10.605 1.00 97.75 127 VAL A CA 1
ATOM 1019 C C . VAL A 1 127 ? -3.535 -12.987 -10.608 1.00 97.75 127 VAL A C 1
ATOM 1021 O O . VAL A 1 127 ? -4.232 -13.927 -10.985 1.00 97.75 127 VAL A O 1
ATOM 1024 N N . VAL A 1 128 ? -4.045 -11.826 -10.210 1.00 97.06 128 VAL A N 1
ATOM 1025 C CA . VAL A 1 128 ? -5.475 -11.515 -10.216 1.00 97.06 128 VAL A CA 1
ATOM 1026 C C . VAL A 1 128 ? -5.834 -10.856 -11.544 1.00 97.06 128 VAL A C 1
ATOM 1028 O O . VAL A 1 128 ? -5.335 -9.774 -11.862 1.00 97.06 128 VAL A O 1
ATOM 1031 N N . ALA A 1 129 ? -6.693 -11.511 -12.324 1.00 95.31 129 ALA A N 1
ATOM 1032 C CA . ALA A 1 129 ? -7.170 -10.991 -13.599 1.00 95.31 129 ALA A CA 1
ATOM 1033 C C . ALA A 1 129 ? -8.106 -9.786 -13.429 1.00 95.31 129 ALA A C 1
ATOM 1035 O O . ALA A 1 129 ? -8.819 -9.663 -12.430 1.00 95.31 129 ALA A O 1
ATOM 1036 N N . ASP A 1 130 ? -8.201 -8.968 -14.473 1.00 94.62 130 ASP A N 1
ATOM 1037 C CA . ASP A 1 130 ? -9.318 -8.046 -14.679 1.00 94.62 130 ASP A CA 1
ATOM 1038 C C . ASP A 1 130 ? -9.976 -8.334 -16.041 1.00 94.62 130 ASP A C 1
ATOM 1040 O O . ASP A 1 130 ? -9.390 -8.993 -16.898 1.00 94.62 130 ASP A O 1
ATOM 1044 N N . LYS A 1 131 ? -11.185 -7.820 -16.278 1.00 94.69 131 LYS A N 1
ATOM 1045 C CA . LYS A 1 131 ? -11.961 -8.008 -17.515 1.00 94.69 131 LYS A CA 1
ATOM 1046 C C . LYS A 1 131 ? -11.267 -7.475 -18.767 1.00 94.69 131 LYS A C 1
ATOM 1048 O O . LYS A 1 131 ? -11.575 -7.926 -19.864 1.00 94.69 131 LYS A O 1
ATOM 1053 N N . LYS A 1 132 ? -10.351 -6.518 -18.612 1.00 93.56 132 LYS A N 1
ATOM 1054 C CA . LYS A 1 132 ? -9.496 -6.012 -19.699 1.00 93.56 132 LYS A CA 1
ATOM 1055 C C . LYS A 1 132 ? -8.295 -6.916 -20.001 1.00 93.56 132 LYS A C 1
ATOM 1057 O O . LYS A 1 132 ? -7.621 -6.684 -20.997 1.00 93.56 132 LYS A O 1
ATOM 1062 N N . GLY A 1 133 ? -8.006 -7.879 -19.129 1.00 91.62 133 GLY A N 1
ATOM 1063 C CA . GLY A 1 133 ? -6.844 -8.751 -19.209 1.00 91.62 133 GLY A CA 1
ATOM 1064 C C . GLY A 1 133 ? -7.034 -9.992 -20.081 1.00 91.62 133 GLY A C 1
ATOM 1065 O O . GLY A 1 133 ? -8.102 -10.208 -20.658 1.00 91.62 133 GLY A O 1
ATOM 1066 N N . PRO A 1 134 ? -5.984 -10.825 -20.190 1.00 93.19 134 PRO A N 1
ATOM 1067 C CA . PRO A 1 134 ? -6.072 -12.106 -20.881 1.00 93.19 134 PRO A CA 1
ATOM 1068 C C . PRO A 1 134 ? -7.050 -13.054 -20.166 1.00 93.19 134 PRO A C 1
ATOM 1070 O O . PRO A 1 134 ? -7.293 -12.935 -18.975 1.00 93.19 134 PRO A O 1
ATOM 1073 N N . VAL A 1 135 ? -7.601 -14.037 -20.879 1.00 93.44 135 VAL A N 1
ATOM 1074 C CA . VAL A 1 135 ? -8.475 -15.058 -20.259 1.00 93.44 135 VAL A CA 1
ATOM 1075 C C . VAL A 1 135 ? -7.658 -16.093 -19.476 1.00 93.44 135 VAL A C 1
ATOM 1077 O O . VAL A 1 135 ? -8.141 -16.674 -18.511 1.00 93.44 135 VAL A O 1
ATOM 1080 N N . THR A 1 136 ? -6.411 -16.320 -19.888 1.00 93.19 136 THR A N 1
ATOM 1081 C CA . THR A 1 136 ? -5.495 -17.303 -19.301 1.00 93.19 136 THR A CA 1
ATOM 1082 C C . THR A 1 136 ? -4.078 -16.747 -19.257 1.00 93.19 136 THR A C 1
ATOM 1084 O O . THR A 1 136 ? -3.688 -15.977 -20.136 1.00 93.19 136 THR A O 1
ATOM 1087 N N . MET A 1 137 ? -3.274 -17.209 -18.301 1.00 93.31 137 MET A N 1
ATOM 1088 C CA . MET A 1 137 ? -1.865 -16.842 -18.170 1.00 93.31 137 MET A CA 1
ATOM 1089 C C . MET A 1 137 ? -0.990 -18.096 -18.164 1.00 93.31 137 MET A C 1
ATOM 1091 O O . MET A 1 137 ? -1.112 -18.925 -17.269 1.00 93.31 137 MET A O 1
ATOM 1095 N N . ASP A 1 138 ? -0.092 -18.212 -19.145 1.00 92.38 138 ASP A N 1
ATOM 1096 C CA . ASP A 1 138 ? 0.870 -19.318 -19.235 1.00 92.38 138 ASP A CA 1
ATOM 1097 C C . ASP A 1 138 ? 2.265 -18.869 -18.772 1.00 92.38 138 ASP A C 1
ATOM 1099 O O . ASP A 1 138 ? 3.166 -18.536 -19.559 1.00 92.38 138 ASP A O 1
ATOM 1103 N N . ILE A 1 139 ? 2.408 -18.780 -17.449 1.00 94.88 139 ILE A N 1
ATOM 1104 C CA . ILE A 1 139 ? 3.671 -18.522 -16.761 1.00 94.88 139 ILE A CA 1
ATOM 1105 C C . ILE A 1 139 ? 3.861 -19.629 -15.715 1.00 94.88 139 ILE A C 1
ATOM 1107 O O . ILE A 1 139 ? 2.960 -19.856 -14.906 1.00 94.88 139 ILE A O 1
ATOM 1111 N N . PRO A 1 140 ? 5.013 -20.327 -15.700 1.00 93.56 140 PRO A N 1
ATOM 1112 C CA . PRO A 1 140 ? 5.314 -21.290 -14.648 1.00 93.56 140 PRO A CA 1
ATOM 1113 C C . PRO A 1 140 ? 5.235 -20.635 -13.272 1.00 93.56 140 PRO A C 1
ATOM 1115 O O . PRO A 1 140 ? 5.518 -19.452 -13.132 1.00 93.56 140 PRO A O 1
ATOM 1118 N N . ASN A 1 141 ? 4.922 -21.412 -12.237 1.00 94.50 141 ASN A N 1
ATOM 1119 C CA . ASN A 1 141 ? 4.912 -20.908 -10.863 1.00 94.50 141 ASN A CA 1
ATOM 1120 C C . ASN A 1 141 ? 3.848 -19.819 -10.580 1.00 94.50 141 ASN A C 1
ATOM 1122 O O . ASN A 1 141 ? 3.914 -19.184 -9.523 1.00 94.50 141 ASN A O 1
ATOM 1126 N N . VAL A 1 142 ? 2.844 -19.652 -11.452 1.00 96.12 142 VAL A N 1
ATOM 1127 C CA . VAL A 1 142 ? 1.751 -18.679 -11.298 1.00 96.12 142 VAL A CA 1
ATOM 1128 C C . VAL A 1 142 ? 0.401 -19.369 -11.121 1.00 96.12 142 VAL A C 1
ATOM 1130 O O . VAL A 1 142 ? 0.005 -20.203 -11.931 1.00 96.12 142 VAL A O 1
ATOM 1133 N N . ASP A 1 143 ? -0.334 -18.935 -10.104 1.00 96.00 143 ASP A N 1
ATOM 1134 C CA . ASP A 1 143 ? -1.759 -19.196 -9.956 1.00 96.00 143 ASP A CA 1
ATOM 1135 C C . ASP A 1 143 ? -2.519 -18.023 -10.573 1.00 96.00 143 ASP A C 1
ATOM 1137 O O . ASP A 1 143 ? -2.447 -16.893 -10.090 1.00 96.00 143 ASP A O 1
ATOM 1141 N N . TYR A 1 144 ? -3.215 -18.272 -11.677 1.00 96.00 144 TYR A N 1
ATOM 1142 C CA . TYR A 1 144 ? -3.994 -17.246 -12.358 1.00 96.00 144 TYR A CA 1
ATOM 1143 C C . TYR A 1 144 ? -5.445 -17.290 -11.889 1.00 96.00 144 TYR A C 1
ATOM 1145 O O . TYR A 1 144 ? -6.127 -18.286 -12.119 1.00 96.00 144 TYR A O 1
ATOM 1153 N N . LEU A 1 145 ? -5.900 -16.221 -11.237 1.00 95.50 145 LEU A N 1
ATOM 1154 C CA . LEU A 1 145 ? -7.279 -16.071 -10.783 1.00 95.50 145 LEU A CA 1
ATOM 1155 C C . LEU A 1 145 ? -8.085 -15.403 -11.892 1.00 95.50 145 LEU A C 1
ATOM 1157 O O . LEU A 1 145 ? -8.141 -14.171 -11.969 1.00 95.50 145 LEU A O 1
ATOM 1161 N N . ASP A 1 146 ? -8.676 -16.208 -12.768 1.00 94.56 146 ASP A N 1
ATOM 1162 C CA . ASP A 1 146 ? -9.435 -15.703 -13.910 1.00 94.56 146 ASP A CA 1
ATOM 1163 C C . ASP A 1 146 ? -10.759 -15.030 -13.488 1.00 94.56 146 ASP A C 1
ATOM 1165 O O . ASP A 1 146 ? -11.177 -15.050 -12.324 1.00 94.56 146 ASP A O 1
ATOM 1169 N N . VAL A 1 147 ? -11.430 -14.391 -14.450 1.00 95.25 147 VAL A N 1
ATOM 1170 C CA . VAL A 1 147 ? -12.692 -13.678 -14.201 1.00 95.25 147 VAL A CA 1
ATOM 1171 C C . VAL A 1 147 ? -13.780 -14.615 -13.672 1.00 95.25 147 VAL A C 1
ATOM 1173 O O . VAL A 1 147 ? -14.488 -14.251 -12.736 1.00 95.25 147 VAL A O 1
ATOM 1176 N N . VAL A 1 148 ? -13.901 -15.823 -14.224 1.00 93.69 148 VAL A N 1
ATOM 1177 C CA . VAL A 1 148 ? -14.960 -16.780 -13.868 1.00 93.69 148 VAL A CA 1
ATOM 1178 C C . VAL A 1 148 ? -14.769 -17.274 -12.435 1.00 93.69 148 VAL A C 1
ATOM 1180 O O . VAL A 1 148 ? -15.717 -17.298 -11.648 1.00 93.69 148 VAL A O 1
ATOM 1183 N N . GLN A 1 149 ? -13.534 -17.608 -12.063 1.00 93.12 149 GLN A N 1
ATOM 1184 C CA . GLN A 1 149 ? -13.177 -18.010 -10.708 1.00 93.12 149 GLN A CA 1
ATOM 1185 C C . GLN A 1 149 ? -13.469 -16.888 -9.712 1.00 93.12 149 GLN A C 1
ATOM 1187 O O . GLN A 1 149 ? -14.111 -17.135 -8.691 1.00 93.12 149 GLN A O 1
ATOM 1192 N N . GLN A 1 150 ? -13.088 -15.649 -10.034 1.00 95.00 150 GLN A N 1
ATOM 1193 C CA . GLN A 1 150 ? -13.391 -14.484 -9.203 1.00 95.00 150 GLN A CA 1
ATOM 1194 C C . GLN A 1 150 ? -14.898 -14.205 -9.069 1.00 95.00 150 GLN A C 1
ATOM 1196 O O . GLN A 1 150 ? -15.335 -13.800 -7.995 1.00 95.00 150 GLN A O 1
ATOM 1201 N N . GLU A 1 151 ? -15.708 -14.414 -10.110 1.00 93.81 151 GLU A N 1
ATOM 1202 C CA . GLU A 1 151 ? -17.174 -14.264 -10.029 1.00 93.81 151 GLU A CA 1
ATOM 1203 C C . GLU A 1 151 ? -17.815 -15.356 -9.157 1.00 93.81 151 GLU A C 1
ATOM 1205 O O . GLU A 1 151 ? -18.811 -15.105 -8.477 1.00 93.81 151 GLU A O 1
ATOM 1210 N N . SER A 1 152 ? -17.214 -16.549 -9.120 1.00 91.50 152 SER A N 1
ATOM 1211 C CA . SER A 1 152 ? -17.637 -17.665 -8.260 1.00 91.50 152 SER A CA 1
ATOM 1212 C C . SER A 1 152 ? -16.994 -17.682 -6.863 1.00 91.50 152 SER A C 1
ATOM 1214 O O . SER A 1 152 ? -17.275 -18.583 -6.072 1.00 91.50 152 SER A O 1
ATOM 1216 N N . CYS A 1 153 ? -16.142 -16.699 -6.565 1.00 91.56 153 CYS A N 1
ATOM 1217 C CA . CYS A 1 153 ? -15.333 -16.625 -5.354 1.00 91.56 153 CYS A CA 1
ATOM 1218 C C . CYS A 1 153 ? -16.182 -16.668 -4.072 1.00 91.56 153 CYS A C 1
ATOM 1220 O O . CYS A 1 153 ? -17.185 -15.960 -3.937 1.00 91.56 153 CYS A O 1
ATOM 1222 N N . GLY A 1 154 ? -15.748 -17.486 -3.108 1.00 92.62 154 GLY A N 1
ATOM 1223 C CA . GLY A 1 154 ? -16.433 -17.664 -1.826 1.00 92.62 154 GLY A CA 1
ATOM 1224 C C . GLY A 1 154 ? -16.234 -16.541 -0.804 1.00 92.62 154 GLY A C 1
ATOM 1225 O O . GLY A 1 154 ? -17.032 -16.453 0.129 1.00 92.62 154 GLY A O 1
ATOM 1226 N N . TYR A 1 155 ? -15.222 -15.687 -0.975 1.00 95.81 155 TYR A N 1
ATOM 1227 C CA . TYR A 1 155 ? -14.938 -14.579 -0.060 1.00 95.81 155 TYR A CA 1
ATOM 1228 C C . TYR A 1 155 ? -16.044 -13.524 -0.075 1.00 95.81 155 TYR A C 1
ATOM 1230 O O . TYR A 1 155 ? -16.630 -13.220 -1.121 1.00 95.81 155 TYR A O 1
ATOM 1238 N N . GLN A 1 156 ? -16.278 -12.893 1.069 1.00 95.31 156 GLN A N 1
ATOM 1239 C CA . GLN A 1 156 ? -17.244 -11.808 1.204 1.00 95.31 156 GLN A CA 1
ATOM 1240 C C . GLN A 1 156 ? -16.841 -10.592 0.366 1.00 95.31 156 GLN A C 1
ATOM 1242 O O . GLN A 1 156 ? -17.695 -9.989 -0.295 1.00 95.31 156 GLN A O 1
ATOM 1247 N N . ILE A 1 157 ? -15.543 -10.265 0.309 1.00 97.06 157 ILE A N 1
ATOM 1248 C CA . ILE A 1 157 ? -15.066 -9.113 -0.472 1.00 97.06 157 ILE A CA 1
ATOM 1249 C C . ILE A 1 157 ? -15.341 -9.246 -1.976 1.00 97.06 157 ILE A C 1
ATOM 1251 O O . ILE A 1 157 ? -15.522 -8.237 -2.650 1.00 97.06 157 ILE A O 1
ATOM 1255 N N . CYS A 1 158 ? -15.422 -10.461 -2.528 1.00 95.81 158 CYS A N 1
ATOM 1256 C CA . CYS A 1 158 ? -15.501 -10.670 -3.978 1.00 95.81 158 CYS A CA 1
ATOM 1257 C C . CYS A 1 158 ? -16.740 -10.021 -4.623 1.00 95.81 158 CYS A C 1
ATOM 1259 O O . CYS A 1 158 ? -16.693 -9.616 -5.785 1.00 95.81 158 CYS A O 1
ATOM 1261 N N . ARG A 1 159 ? -17.824 -9.845 -3.856 1.00 93.88 159 ARG A N 1
ATOM 1262 C CA . ARG A 1 159 ? -19.059 -9.168 -4.299 1.00 93.88 159 ARG A CA 1
ATOM 1263 C C . ARG A 1 159 ? -19.014 -7.645 -4.164 1.00 93.88 159 ARG A C 1
ATOM 1265 O O . ARG A 1 159 ? -19.875 -6.967 -4.713 1.00 93.88 159 ARG A O 1
ATOM 1272 N N . LEU A 1 160 ? -18.048 -7.124 -3.413 1.00 96.62 160 LEU A N 1
ATOM 1273 C CA . LEU A 1 160 ? -17.899 -5.701 -3.099 1.00 96.62 160 LEU A CA 1
ATOM 1274 C C . LEU A 1 160 ? -16.854 -5.016 -3.986 1.00 96.62 160 LEU A C 1
ATOM 1276 O O . LEU A 1 160 ? -16.834 -3.791 -4.078 1.00 96.62 160 LEU A O 1
ATOM 1280 N N . LEU A 1 161 ? -15.985 -5.793 -4.636 1.00 97.12 161 LEU A N 1
ATOM 1281 C CA . LEU A 1 161 ? -14.900 -5.265 -5.453 1.00 97.12 161 LEU A CA 1
ATOM 1282 C C . LEU A 1 161 ? -15.371 -4.968 -6.887 1.00 97.12 161 LEU A C 1
ATOM 1284 O O . LEU A 1 161 ? -15.784 -5.889 -7.605 1.00 97.12 161 LEU A O 1
ATOM 1288 N N . PRO A 1 162 ? -15.267 -3.714 -7.359 1.00 95.81 162 PRO A N 1
ATOM 1289 C CA . PRO A 1 162 ? -15.591 -3.382 -8.740 1.00 95.81 162 PRO A CA 1
ATOM 1290 C C . PRO A 1 162 ? -14.634 -4.061 -9.737 1.00 95.81 162 PRO A C 1
ATOM 1292 O O . PRO A 1 162 ? -13.530 -4.488 -9.400 1.00 95.81 162 PRO A O 1
ATOM 1295 N N . TRP A 1 163 ? -15.087 -4.205 -10.982 1.00 95.44 163 TRP A N 1
ATOM 1296 C CA . TRP A 1 163 ? -14.239 -4.593 -12.116 1.00 95.44 163 TRP A CA 1
ATOM 1297 C C . TRP A 1 163 ? -13.535 -3.370 -12.705 1.00 95.44 163 TRP A C 1
ATOM 1299 O O . TRP A 1 163 ? -14.010 -2.249 -12.523 1.00 95.44 163 TRP A O 1
ATOM 1309 N N . ASN A 1 164 ? -12.464 -3.587 -13.470 1.00 94.00 164 ASN A N 1
ATOM 1310 C CA . ASN A 1 164 ? -11.591 -2.542 -14.010 1.00 94.00 164 ASN A CA 1
ATOM 1311 C C . ASN A 1 164 ? -11.019 -1.651 -12.909 1.00 94.00 164 ASN A C 1
ATOM 1313 O O . ASN A 1 164 ? -10.969 -0.429 -13.054 1.00 94.00 164 ASN A O 1
ATOM 1317 N N . HIS A 1 165 ? -10.656 -2.267 -11.788 1.00 93.31 165 HIS A N 1
ATOM 1318 C CA . HIS A 1 165 ? -10.330 -1.546 -10.572 1.00 93.31 165 HIS A CA 1
ATOM 1319 C C . HIS A 1 165 ? -9.155 -2.185 -9.844 1.00 93.31 165 HIS A C 1
ATOM 1321 O O . HIS A 1 165 ? -9.168 -3.374 -9.527 1.00 93.31 165 HIS A O 1
ATOM 1327 N N . PHE A 1 166 ? -8.179 -1.349 -9.491 1.00 90.38 166 PHE A N 1
ATOM 1328 C CA . PHE A 1 166 ? -6.944 -1.745 -8.814 1.00 90.38 166 PHE A CA 1
ATOM 1329 C C . PHE A 1 166 ? -7.182 -2.602 -7.556 1.00 90.38 166 PHE A C 1
ATOM 1331 O O . PHE A 1 166 ? -6.534 -3.622 -7.344 1.00 90.38 166 PHE A O 1
ATOM 1338 N N . GLY A 1 167 ? -8.201 -2.256 -6.766 1.00 95.31 167 GLY A N 1
ATOM 1339 C CA . GLY A 1 167 ? -8.601 -3.002 -5.565 1.00 95.31 167 GLY A CA 1
ATOM 1340 C C . GLY A 1 167 ? -8.997 -4.474 -5.771 1.00 95.31 167 GLY A C 1
ATOM 1341 O O . GLY A 1 167 ? -9.139 -5.187 -4.780 1.00 95.31 167 GLY A O 1
ATOM 1342 N N . ARG A 1 168 ? -9.120 -4.982 -7.010 1.00 96.25 168 ARG A N 1
ATOM 1343 C CA . ARG A 1 168 ? -9.212 -6.433 -7.288 1.00 96.25 168 ARG A CA 1
ATOM 1344 C C . ARG A 1 168 ? -8.047 -7.212 -6.670 1.00 96.25 168 ARG A C 1
ATOM 1346 O O . ARG A 1 168 ? -8.247 -8.349 -6.244 1.00 96.25 168 ARG A O 1
ATOM 1353 N N . LYS A 1 169 ? -6.877 -6.579 -6.516 1.00 97.50 169 LYS A N 1
ATOM 1354 C CA . LYS A 1 169 ? -5.686 -7.136 -5.850 1.00 97.50 169 LYS A CA 1
ATOM 1355 C C . LYS A 1 169 ? -5.976 -7.695 -4.448 1.00 97.50 169 LYS A C 1
ATOM 1357 O O . LYS A 1 169 ? -5.371 -8.692 -4.060 1.00 97.50 169 LYS A O 1
ATOM 1362 N N . ASN A 1 170 ? -6.989 -7.160 -3.753 1.00 98.62 170 ASN A N 1
ATOM 1363 C CA . ASN A 1 170 ? -7.466 -7.673 -2.463 1.00 98.62 170 ASN A CA 1
ATOM 1364 C C . ASN A 1 170 ? -7.827 -9.171 -2.486 1.00 98.62 170 ASN A C 1
ATOM 1366 O O . ASN A 1 170 ? -7.589 -9.871 -1.503 1.00 98.62 170 ASN A O 1
ATOM 1370 N N . ILE A 1 171 ? -8.352 -9.685 -3.605 1.00 98.25 171 ILE A N 1
ATOM 1371 C CA . ILE A 1 171 ? -8.663 -11.118 -3.768 1.00 98.25 171 ILE A CA 1
ATOM 1372 C C . ILE A 1 171 ? -7.378 -11.948 -3.728 1.00 98.25 171 ILE A C 1
ATOM 1374 O O . ILE A 1 171 ? -7.340 -12.993 -3.085 1.00 98.25 171 ILE A O 1
ATOM 1378 N N . GLY A 1 172 ? -6.316 -11.465 -4.377 1.00 98.12 172 GLY A N 1
ATOM 1379 C CA . GLY A 1 172 ? -5.013 -12.127 -4.399 1.00 98.12 172 GLY A CA 1
ATOM 1380 C C . GLY A 1 172 ? -4.368 -12.194 -3.017 1.00 98.12 172 GLY A C 1
ATOM 1381 O O . GLY A 1 172 ? -3.765 -13.210 -2.679 1.00 98.12 172 GLY A O 1
ATOM 1382 N N . TYR A 1 173 ? -4.554 -11.164 -2.185 1.00 98.69 173 TYR A N 1
ATOM 1383 C CA . TYR A 1 173 ? -4.094 -11.196 -0.796 1.00 98.69 173 TYR A CA 1
ATOM 1384 C C . TYR A 1 173 ? -4.807 -12.285 0.015 1.00 98.69 173 TYR A C 1
ATOM 1386 O O . TYR A 1 173 ? -4.133 -13.091 0.652 1.00 98.69 173 TYR A O 1
ATOM 1394 N N . LEU A 1 174 ? -6.145 -12.364 -0.033 1.00 98.44 174 LEU A N 1
ATOM 1395 C CA . LEU A 1 174 ? -6.874 -13.438 0.660 1.00 98.44 174 LEU A CA 1
ATOM 1396 C C . LEU A 1 174 ? -6.521 -14.818 0.108 1.00 98.44 174 LEU A C 1
ATOM 1398 O O . LEU A 1 174 ? -6.331 -15.742 0.895 1.00 98.44 174 LEU A O 1
ATOM 1402 N N . TYR A 1 175 ? -6.359 -14.940 -1.212 1.00 97.94 175 TYR A N 1
ATOM 1403 C CA . TYR A 1 175 ? -5.920 -16.181 -1.842 1.00 97.94 175 TYR A CA 1
ATOM 1404 C C . TYR A 1 175 ? -4.573 -16.633 -1.280 1.00 97.94 175 TYR A C 1
ATOM 1406 O O . TYR A 1 175 ? -4.446 -17.770 -0.831 1.00 97.94 175 TYR A O 1
ATOM 1414 N N . ALA A 1 176 ? -3.583 -15.741 -1.224 1.00 98.25 176 ALA A N 1
ATOM 1415 C CA . ALA A 1 176 ? -2.284 -16.043 -0.635 1.00 98.25 176 ALA A CA 1
ATOM 1416 C C . ALA A 1 176 ? -2.408 -16.485 0.838 1.00 98.25 176 ALA A C 1
ATOM 1418 O O . ALA A 1 176 ? -1.803 -17.484 1.236 1.00 98.25 176 ALA A O 1
ATOM 1419 N N . ILE A 1 177 ? -3.230 -15.794 1.638 1.00 98.25 177 ILE A N 1
ATOM 1420 C CA . ILE A 1 177 ? -3.470 -16.117 3.056 1.00 98.25 177 ILE A CA 1
ATOM 1421 C C . ILE A 1 177 ? -4.115 -17.501 3.211 1.00 98.25 177 ILE A C 1
ATOM 1423 O O . ILE A 1 177 ? -3.614 -18.324 3.979 1.00 98.25 177 ILE A O 1
ATOM 1427 N N . GLU A 1 178 ? -5.168 -17.801 2.447 1.00 96.62 178 GLU A N 1
ATOM 1428 C CA . GLU A 1 178 ? -5.812 -19.124 2.419 1.00 96.62 178 GLU A CA 1
ATOM 1429 C C . GLU A 1 178 ? -4.805 -20.234 2.084 1.00 96.62 178 GLU A C 1
ATOM 1431 O O . GLU A 1 178 ? -4.838 -21.333 2.650 1.00 96.62 178 GLU A O 1
ATOM 1436 N N . HIS A 1 179 ? -3.859 -19.930 1.198 1.00 97.06 179 HIS A N 1
ATOM 1437 C CA . HIS A 1 179 ? -2.847 -20.860 0.716 1.00 97.06 179 HIS A CA 1
ATOM 1438 C C . HIS A 1 179 ? -1.545 -20.844 1.536 1.00 97.06 179 HIS A C 1
ATOM 1440 O O . HIS A 1 179 ? -0.527 -21.401 1.109 1.00 97.06 179 HIS A O 1
ATOM 1446 N N . GLY A 1 180 ? -1.599 -20.316 2.762 1.00 96.81 180 GLY A N 1
ATOM 1447 C CA . GLY A 1 180 ? -0.563 -20.483 3.781 1.00 96.81 180 GLY A CA 1
ATOM 1448 C C . GLY A 1 180 ? 0.514 -19.405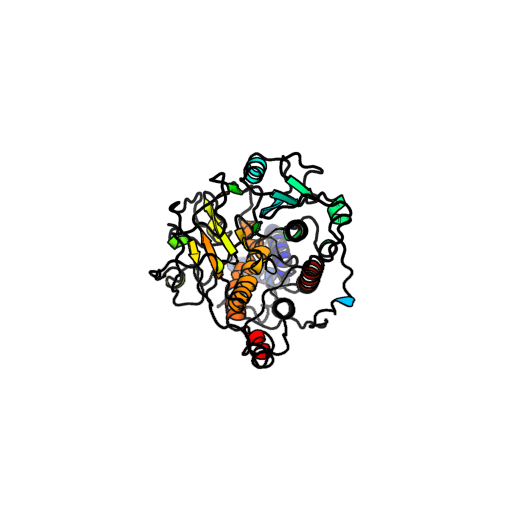 3.795 1.00 96.81 180 GLY A C 1
ATOM 1449 O O . GLY A 1 180 ? 1.592 -19.667 4.322 1.00 96.81 180 GLY A O 1
ATOM 1450 N N . ALA A 1 181 ? 0.251 -18.224 3.227 1.00 97.75 181 ALA A N 1
ATOM 1451 C CA . ALA A 1 181 ? 1.201 -17.120 3.264 1.00 97.75 181 ALA A CA 1
ATOM 1452 C C . ALA A 1 181 ? 1.623 -16.764 4.698 1.00 97.75 181 ALA A C 1
ATOM 1454 O O . ALA A 1 181 ? 0.799 -16.526 5.576 1.00 97.75 181 ALA A O 1
ATOM 1455 N N . GLU A 1 182 ? 2.927 -16.639 4.894 1.00 96.50 182 GLU A N 1
ATOM 1456 C CA . GLU A 1 182 ? 3.582 -16.010 6.042 1.00 96.50 182 GLU A CA 1
ATOM 1457 C C . GLU A 1 182 ? 4.207 -14.662 5.637 1.00 96.50 182 GLU A C 1
ATOM 1459 O O . GLU A 1 182 ? 4.443 -13.782 6.469 1.00 96.50 182 GLU A O 1
ATOM 1464 N N . MET A 1 183 ? 4.451 -14.480 4.337 1.00 97.25 183 MET A N 1
ATOM 1465 C CA . MET A 1 183 ? 4.890 -13.231 3.726 1.00 97.25 183 MET A CA 1
ATOM 1466 C C . MET A 1 183 ? 4.168 -13.002 2.402 1.00 97.25 183 MET A C 1
ATOM 1468 O O . MET A 1 183 ? 3.988 -13.937 1.617 1.00 97.25 183 MET A O 1
ATOM 1472 N N . ILE A 1 184 ? 3.805 -11.747 2.149 1.00 98.56 184 ILE A N 1
ATOM 1473 C CA . ILE A 1 184 ? 3.228 -11.306 0.877 1.00 98.56 184 ILE A CA 1
ATOM 1474 C C . ILE A 1 184 ? 4.096 -10.188 0.305 1.00 98.56 184 ILE A C 1
ATOM 1476 O O . ILE A 1 184 ? 4.318 -9.181 0.970 1.00 98.56 184 ILE A O 1
ATOM 1480 N N . TYR A 1 185 ? 4.582 -10.369 -0.918 1.00 98.50 185 TYR A N 1
ATOM 1481 C CA . TYR A 1 185 ? 5.213 -9.340 -1.728 1.00 98.50 185 TYR A CA 1
ATOM 1482 C C . TYR A 1 185 ? 4.187 -8.779 -2.714 1.00 98.50 185 TYR A C 1
ATOM 1484 O O . TYR A 1 185 ? 3.747 -9.451 -3.647 1.00 98.50 185 TYR A O 1
ATOM 1492 N N . ASP A 1 186 ? 3.774 -7.551 -2.453 1.00 98.19 186 ASP A N 1
ATOM 1493 C CA . ASP A 1 186 ? 2.826 -6.768 -3.227 1.00 98.19 186 ASP A CA 1
ATOM 1494 C C . ASP A 1 186 ? 3.584 -6.009 -4.322 1.00 98.19 186 ASP A C 1
ATOM 1496 O O . ASP A 1 186 ? 4.414 -5.146 -4.024 1.00 98.19 186 ASP A O 1
ATOM 1500 N N . THR A 1 187 ? 3.366 -6.364 -5.589 1.00 97.62 187 THR A N 1
ATOM 1501 C CA . THR A 1 187 ? 4.071 -5.733 -6.714 1.00 97.62 187 THR A CA 1
ATOM 1502 C C . THR A 1 187 ? 3.199 -5.636 -7.954 1.00 97.62 187 THR A C 1
ATOM 1504 O O . THR A 1 187 ? 2.192 -6.336 -8.067 1.00 97.62 187 THR A O 1
ATOM 1507 N N . ASP A 1 188 ? 3.577 -4.759 -8.874 1.00 95.12 188 ASP A N 1
ATOM 1508 C CA . ASP A 1 188 ? 2.922 -4.613 -10.171 1.00 95.12 188 ASP A CA 1
ATOM 1509 C C . ASP A 1 188 ? 3.724 -5.311 -11.278 1.00 95.12 188 ASP A C 1
ATOM 1511 O O . ASP A 1 188 ? 4.855 -5.763 -11.077 1.00 95.12 188 ASP A O 1
ATOM 1515 N N . ASP A 1 189 ? 3.103 -5.460 -12.443 1.00 94.69 189 ASP A N 1
ATOM 1516 C CA . ASP A 1 189 ? 3.628 -6.195 -13.595 1.00 94.69 189 ASP A CA 1
ATOM 1517 C C . ASP A 1 189 ? 4.663 -5.415 -14.427 1.00 94.69 189 ASP A C 1
ATOM 1519 O O . ASP A 1 189 ? 5.264 -5.980 -15.344 1.00 94.69 189 ASP A O 1
ATOM 1523 N N . ASP A 1 190 ? 4.909 -4.152 -14.072 1.00 95.12 190 ASP A N 1
ATOM 1524 C CA . ASP A 1 190 ? 5.915 -3.249 -14.641 1.00 95.12 190 ASP A CA 1
ATOM 1525 C C . ASP A 1 190 ? 7.167 -3.089 -13.749 1.00 95.12 190 ASP A C 1
ATOM 1527 O O . ASP A 1 190 ? 8.113 -2.381 -14.102 1.00 95.12 190 ASP A O 1
ATOM 1531 N N . ASN A 1 191 ? 7.196 -3.760 -12.595 1.00 96.88 191 ASN A N 1
ATOM 1532 C CA . ASN A 1 191 ? 8.264 -3.689 -11.599 1.00 96.88 191 ASN A CA 1
ATOM 1533 C C . ASN A 1 191 ? 9.248 -4.854 -11.790 1.00 96.88 191 ASN A C 1
ATOM 1535 O O . ASN A 1 191 ? 9.089 -5.932 -11.217 1.00 96.88 191 ASN A O 1
ATOM 1539 N N . GLN A 1 192 ? 10.289 -4.657 -12.600 1.00 97.50 192 GLN A N 1
ATOM 1540 C CA . GLN A 1 192 ? 11.277 -5.701 -12.870 1.00 97.50 192 GLN A CA 1
ATOM 1541 C C . GLN A 1 192 ? 12.263 -5.862 -11.702 1.00 97.50 192 GLN A C 1
ATOM 1543 O O . GLN A 1 192 ? 13.011 -4.921 -11.436 1.00 97.50 192 GLN A O 1
ATOM 1548 N N . PRO A 1 193 ? 12.382 -7.045 -11.066 1.00 97.44 193 PRO A N 1
ATOM 1549 C CA . PRO A 1 193 ? 13.371 -7.263 -10.012 1.00 97.44 193 PRO A CA 1
ATOM 1550 C C . PRO A 1 193 ? 14.808 -7.048 -10.504 1.00 97.44 193 PRO A C 1
ATOM 1552 O O . PRO A 1 193 ? 15.174 -7.474 -11.606 1.00 97.44 193 PRO A O 1
ATOM 1555 N N . LEU A 1 194 ? 15.635 -6.408 -9.681 1.00 96.12 194 LEU A N 1
ATOM 1556 C CA . LEU A 1 194 ? 17.075 -6.231 -9.898 1.00 96.12 194 LEU A CA 1
ATOM 1557 C C . LEU A 1 194 ? 17.864 -7.502 -9.569 1.00 96.12 194 LEU A C 1
ATOM 1559 O O . LEU A 1 194 ? 18.890 -7.761 -10.192 1.00 96.12 194 LEU A O 1
ATOM 1563 N N . PHE A 1 195 ? 17.362 -8.297 -8.625 1.00 94.00 195 PHE A N 1
ATOM 1564 C CA . PHE A 1 195 ? 18.001 -9.509 -8.123 1.00 94.00 195 PHE A CA 1
ATOM 1565 C C . PHE A 1 195 ? 17.020 -10.685 -8.160 1.00 94.00 195 PHE A C 1
ATOM 1567 O O . PHE A 1 195 ? 15.806 -10.484 -8.142 1.00 94.00 195 PHE A O 1
ATOM 1574 N N . ASP A 1 196 ? 17.552 -11.906 -8.169 1.00 93.12 196 ASP A N 1
ATOM 1575 C CA . ASP A 1 196 ? 16.752 -13.140 -8.224 1.00 93.12 196 ASP A CA 1
ATOM 1576 C C . ASP A 1 196 ? 16.243 -13.590 -6.839 1.00 93.12 196 ASP A C 1
ATOM 1578 O O . ASP A 1 196 ? 15.370 -14.456 -6.724 1.00 93.12 196 ASP A O 1
ATOM 1582 N N . GLU A 1 197 ? 16.776 -12.981 -5.777 1.00 91.81 197 GLU A N 1
ATOM 1583 C CA . GLU A 1 197 ? 16.405 -13.238 -4.389 1.00 91.81 197 GLU A CA 1
ATOM 1584 C C . GLU A 1 197 ? 15.849 -11.974 -3.737 1.00 91.81 197 GLU A C 1
ATOM 1586 O O . GLU A 1 197 ? 16.525 -10.949 -3.644 1.00 91.81 197 GLU A O 1
ATOM 1591 N N . LEU A 1 198 ? 14.613 -12.063 -3.244 1.00 89.94 198 LEU A N 1
ATOM 1592 C CA . LEU A 1 198 ? 13.970 -10.985 -2.503 1.00 89.94 198 LEU A CA 1
ATOM 1593 C C . LEU A 1 198 ? 14.475 -10.961 -1.049 1.00 89.94 198 LEU A C 1
ATOM 1595 O O . LEU A 1 198 ? 14.323 -11.969 -0.347 1.00 89.94 198 LEU A O 1
ATOM 1599 N N . PRO A 1 199 ? 15.020 -9.830 -0.554 1.00 84.69 199 PRO A N 1
ATOM 1600 C CA . PRO A 1 199 ? 15.435 -9.695 0.840 1.00 84.69 199 PRO A CA 1
ATOM 1601 C C . PRO A 1 199 ? 14.242 -9.804 1.806 1.00 84.69 199 PRO A C 1
ATOM 1603 O O . PRO A 1 199 ? 13.524 -8.839 2.056 1.00 84.69 199 PRO A O 1
ATOM 1606 N N . ALA A 1 200 ? 14.012 -10.997 2.357 1.00 79.31 200 ALA A N 1
ATOM 1607 C CA . ALA A 1 200 ? 12.983 -11.222 3.373 1.00 79.31 200 ALA A CA 1
ATOM 1608 C C . ALA A 1 200 ? 13.321 -10.513 4.706 1.00 79.31 200 ALA A C 1
ATOM 1610 O O . ALA A 1 200 ? 14.378 -9.899 4.871 1.00 79.31 200 ALA A O 1
ATOM 1611 N N . PHE A 1 201 ? 12.432 -10.617 5.698 1.00 80.56 201 PHE A N 1
ATOM 1612 C CA . PHE A 1 201 ? 12.573 -9.899 6.969 1.00 80.56 201 PHE A CA 1
ATOM 1613 C C . PHE A 1 201 ? 13.844 -10.242 7.764 1.00 80.56 201 PHE A C 1
ATOM 1615 O O . PHE A 1 201 ? 14.388 -9.343 8.412 1.00 80.56 201 PHE A O 1
ATOM 1622 N N . ASP A 1 202 ? 14.327 -11.485 7.681 1.00 65.44 202 ASP A N 1
ATOM 1623 C CA . ASP A 1 202 ? 15.318 -12.069 8.599 1.00 65.44 202 ASP A CA 1
ATOM 1624 C C . ASP A 1 202 ? 16.794 -11.739 8.266 1.00 65.44 202 ASP A C 1
ATOM 1626 O O . ASP A 1 202 ? 17.682 -12.011 9.072 1.00 65.44 202 ASP A O 1
ATOM 1630 N N . ASN A 1 203 ? 17.082 -11.088 7.128 1.00 60.56 203 ASN A N 1
ATOM 1631 C CA . ASN A 1 203 ? 18.428 -11.060 6.515 1.00 60.56 203 ASN A CA 1
ATOM 1632 C C . ASN A 1 203 ? 19.122 -9.681 6.442 1.00 60.56 203 ASN A C 1
ATOM 1634 O O . ASN A 1 203 ? 19.587 -9.255 5.387 1.00 60.56 203 ASN A O 1
ATOM 1638 N N . VAL A 1 204 ? 19.201 -8.931 7.540 1.00 63.72 204 VAL A N 1
ATOM 1639 C CA . VAL A 1 204 ? 19.380 -7.467 7.427 1.00 63.72 204 VAL A CA 1
ATOM 1640 C C . VAL A 1 204 ? 20.176 -6.858 8.579 1.00 63.72 204 VAL A C 1
ATOM 1642 O O . VAL A 1 204 ? 19.680 -6.034 9.355 1.00 63.72 204 VAL A O 1
ATOM 1645 N N . GLY A 1 205 ? 21.468 -7.203 8.620 1.00 66.50 205 GLY A N 1
ATOM 1646 C CA . GLY A 1 205 ? 22.490 -6.586 9.485 1.00 66.50 205 GLY A CA 1
ATOM 1647 C C . GLY A 1 205 ? 22.737 -5.086 9.237 1.00 66.50 205 GLY A C 1
ATOM 1648 O O . GLY A 1 205 ? 23.515 -4.460 9.946 1.00 66.50 205 GLY A O 1
ATOM 1649 N N . TYR A 1 206 ? 22.050 -4.490 8.260 1.00 76.88 206 TYR A N 1
ATOM 1650 C CA . TYR A 1 206 ? 22.091 -3.068 7.900 1.00 76.88 206 TYR A CA 1
ATOM 1651 C C . TYR A 1 206 ? 20.815 -2.298 8.305 1.00 76.88 206 TYR A C 1
ATOM 1653 O O . TYR A 1 206 ? 20.556 -1.194 7.817 1.00 76.88 206 TYR A O 1
ATOM 1661 N N . SER A 1 207 ? 19.996 -2.881 9.184 1.00 85.00 207 SER A N 1
ATOM 1662 C CA . SER A 1 207 ? 18.773 -2.260 9.706 1.00 85.00 207 SER A CA 1
ATOM 1663 C C . SER A 1 207 ? 19.073 -1.166 10.722 1.00 85.00 207 SER A C 1
ATOM 1665 O O . SER A 1 207 ? 19.732 -1.436 11.725 1.00 85.00 207 SER A O 1
ATOM 1667 N N . LYS A 1 208 ? 18.527 0.035 10.522 1.00 87.12 208 LYS A N 1
ATOM 1668 C CA . LYS A 1 208 ? 18.763 1.197 11.391 1.00 87.12 208 LYS A CA 1
ATOM 1669 C C . LYS A 1 208 ? 17.450 1.833 11.854 1.00 87.12 208 LYS A C 1
ATOM 1671 O O . LYS A 1 208 ? 16.514 1.969 11.064 1.00 87.12 208 LYS A O 1
ATOM 1676 N N . GLN A 1 209 ? 17.397 2.225 13.130 1.00 88.31 209 GLN A N 1
ATOM 1677 C CA . GLN A 1 209 ? 16.362 3.131 13.640 1.00 88.31 209 GLN A CA 1
ATOM 1678 C C . GLN A 1 209 ? 16.737 4.577 13.319 1.00 88.31 209 GLN A C 1
ATOM 1680 O O . GLN A 1 209 ? 17.919 4.929 13.245 1.00 88.31 209 GLN A O 1
ATOM 1685 N N . LEU A 1 210 ? 15.713 5.409 13.171 1.00 90.38 210 LEU A N 1
ATOM 1686 C CA . LEU A 1 210 ? 15.857 6.843 12.974 1.00 90.38 210 LEU A CA 1
ATOM 1687 C C . LEU A 1 210 ? 15.272 7.610 14.160 1.00 90.38 210 LEU A C 1
ATOM 1689 O O . LEU A 1 210 ? 14.365 7.141 14.845 1.00 90.38 210 LEU A O 1
ATOM 1693 N N . HIS A 1 211 ? 15.743 8.836 14.338 1.00 90.19 211 HIS A N 1
ATOM 1694 C CA . HIS A 1 211 ? 15.033 9.882 15.057 1.00 90.19 211 HIS A CA 1
ATOM 1695 C C . HIS A 1 211 ? 14.655 10.988 14.076 1.00 90.19 211 HIS A C 1
ATOM 1697 O O . HIS A 1 211 ? 15.504 11.500 13.340 1.00 90.19 211 HIS A O 1
ATOM 1703 N N . VAL A 1 212 ? 13.378 11.361 14.100 1.00 91.50 212 VAL A N 1
ATOM 1704 C CA . VAL A 1 212 ? 12.783 12.431 13.294 1.00 91.50 212 VAL A CA 1
ATOM 1705 C C . VAL A 1 212 ? 12.118 13.405 14.263 1.00 91.50 212 VAL A C 1
ATOM 1707 O O . VAL A 1 212 ? 11.451 12.979 15.200 1.00 91.50 212 VAL A O 1
ATOM 1710 N N . ALA A 1 213 ? 12.326 14.709 14.073 1.00 87.19 213 ALA A N 1
ATOM 1711 C CA . ALA A 1 213 ? 11.833 15.729 15.004 1.00 87.19 213 ALA A CA 1
ATOM 1712 C C . ALA A 1 213 ? 10.319 16.002 14.892 1.00 87.19 213 ALA A C 1
ATOM 1714 O O . ALA A 1 213 ? 9.739 16.599 15.792 1.00 87.19 213 ALA A O 1
ATOM 1715 N N . GLY A 1 214 ? 9.685 15.598 13.789 1.00 91.62 214 GLY A N 1
ATOM 1716 C CA . GLY A 1 214 ? 8.261 15.809 13.526 1.00 91.62 214 GLY A CA 1
ATOM 1717 C C . GLY A 1 214 ? 7.524 14.517 13.184 1.00 91.62 214 GLY A C 1
ATOM 1718 O O . GLY A 1 214 ? 8.074 13.428 13.270 1.00 91.62 214 GLY A O 1
ATOM 1719 N N . HIS A 1 215 ? 6.275 14.660 12.746 1.00 94.25 215 HIS A N 1
ATOM 1720 C CA . HIS A 1 215 ? 5.359 13.544 12.466 1.00 94.25 215 HIS A CA 1
ATOM 1721 C C . HIS A 1 215 ? 5.410 13.025 11.023 1.00 94.25 215 HIS A C 1
ATOM 1723 O O . HIS A 1 215 ? 4.663 12.118 10.662 1.00 94.25 215 HIS A O 1
ATOM 1729 N N . LEU A 1 216 ? 6.266 13.612 10.187 1.00 97.12 216 LEU A N 1
ATOM 1730 C CA . LEU A 1 216 ? 6.410 13.287 8.773 1.00 97.12 216 LEU A CA 1
ATOM 1731 C C . LEU A 1 216 ? 7.880 13.127 8.423 1.00 97.12 216 LEU A C 1
ATOM 1733 O O . LEU A 1 216 ? 8.708 13.951 8.820 1.00 97.12 216 LEU A O 1
ATOM 1737 N N . TRP A 1 217 ? 8.181 12.108 7.627 1.00 97.19 217 TRP A N 1
ATOM 1738 C CA . TRP A 1 217 ? 9.523 11.871 7.116 1.00 97.19 217 TRP A CA 1
ATOM 1739 C C . TRP A 1 217 ? 9.486 11.501 5.635 1.00 97.19 217 TRP A C 1
ATOM 1741 O O . TRP A 1 217 ? 8.747 10.608 5.225 1.00 97.19 217 TRP A O 1
ATOM 1751 N N . ASN A 1 218 ? 10.288 12.186 4.829 1.00 97.19 218 ASN A N 1
ATOM 1752 C CA . ASN A 1 218 ? 10.539 11.818 3.448 1.00 97.19 218 ASN A CA 1
ATOM 1753 C C . ASN A 1 218 ? 11.758 10.876 3.401 1.00 97.19 218 ASN A C 1
ATOM 1755 O O . ASN A 1 218 ? 12.872 11.320 3.704 1.00 97.19 218 ASN A O 1
ATOM 1759 N N . PRO A 1 219 ? 11.576 9.598 3.023 1.00 96.00 219 PRO A N 1
ATOM 1760 C CA . PRO A 1 219 ? 12.649 8.614 3.050 1.00 96.00 219 PRO A CA 1
ATOM 1761 C C . PRO A 1 219 ? 13.688 8.814 1.949 1.00 96.00 219 PRO A C 1
ATOM 1763 O O . PRO A 1 219 ? 14.866 8.538 2.172 1.00 96.00 219 PRO A O 1
ATOM 1766 N N . TYR A 1 220 ? 13.287 9.320 0.783 1.00 96.00 220 TYR A N 1
ATOM 1767 C CA . TYR A 1 220 ? 14.093 9.304 -0.440 1.00 96.00 220 TYR A CA 1
ATOM 1768 C C . TYR A 1 220 ? 15.482 9.955 -0.307 1.00 96.00 220 TYR A C 1
ATOM 1770 O O . TYR A 1 220 ? 16.453 9.341 -0.760 1.00 96.00 220 TYR A O 1
ATOM 1778 N N . PRO A 1 221 ? 15.658 11.112 0.369 1.00 94.75 221 PRO A N 1
ATOM 1779 C CA . PRO A 1 221 ? 16.984 11.707 0.559 1.00 94.75 221 PRO A CA 1
ATOM 1780 C C . PRO A 1 221 ? 17.995 10.794 1.267 1.00 94.75 221 PRO A C 1
ATOM 1782 O O . PRO A 1 221 ? 19.195 10.898 1.027 1.00 94.75 221 PRO A O 1
ATOM 1785 N N . GLN A 1 222 ? 17.537 9.867 2.116 1.00 93.88 222 GLN A N 1
ATOM 1786 C CA . GLN A 1 222 ? 18.417 8.909 2.802 1.00 93.88 222 GLN A CA 1
ATOM 1787 C C . GLN A 1 222 ? 18.883 7.757 1.899 1.00 93.88 222 GLN A C 1
ATOM 1789 O O . GLN A 1 222 ? 19.745 6.971 2.295 1.00 93.88 222 GLN A O 1
ATOM 1794 N N . PHE A 1 223 ? 18.349 7.670 0.683 1.00 94.62 223 PHE A N 1
ATOM 1795 C CA . PHE A 1 223 ? 18.739 6.722 -0.359 1.00 94.62 223 PHE A CA 1
ATOM 1796 C C . PHE A 1 223 ? 19.384 7.438 -1.552 1.00 94.62 223 PHE A C 1
ATOM 1798 O O . PHE A 1 223 ? 19.347 6.944 -2.668 1.00 94.62 223 PHE A O 1
ATOM 1805 N N . GLY A 1 224 ? 19.972 8.617 -1.333 1.00 92.19 224 GLY A N 1
ATOM 1806 C CA . GLY A 1 224 ? 20.720 9.342 -2.362 1.00 92.19 224 GLY A CA 1
ATOM 1807 C C . GLY A 1 224 ? 19.888 10.305 -3.208 1.00 92.19 224 GLY A C 1
ATOM 1808 O O . GLY A 1 224 ? 20.486 11.066 -3.964 1.00 92.19 224 GLY A O 1
ATOM 1809 N N . ALA A 1 225 ? 18.558 10.342 -3.031 1.00 85.62 225 ALA A N 1
ATOM 1810 C CA . ALA A 1 225 ? 17.691 11.286 -3.734 1.00 85.62 225 ALA A CA 1
ATOM 1811 C C . ALA A 1 225 ? 18.089 12.741 -3.494 1.00 85.62 225 ALA A C 1
ATOM 1813 O O . ALA A 1 225 ? 18.467 13.129 -2.382 1.00 85.62 225 ALA A O 1
ATOM 1814 N N . ASN A 1 226 ? 17.906 13.585 -4.513 1.00 82.00 226 ASN A N 1
ATOM 1815 C CA . ASN A 1 226 ? 17.934 15.020 -4.271 1.00 82.00 226 ASN A CA 1
ATOM 1816 C C . ASN A 1 226 ? 16.838 15.391 -3.248 1.00 82.00 226 ASN A C 1
ATOM 1818 O O . ASN A 1 226 ? 15.815 14.719 -3.104 1.00 82.00 226 ASN A O 1
ATOM 1822 N N . THR A 1 227 ? 17.027 16.494 -2.525 1.00 79.88 227 THR A N 1
ATOM 1823 C CA . THR A 1 227 ? 16.077 16.922 -1.486 1.00 79.88 227 THR A CA 1
ATOM 1824 C C . THR A 1 227 ? 14.733 17.400 -2.043 1.00 79.88 227 THR A C 1
ATOM 1826 O O . THR A 1 227 ? 13.887 17.831 -1.263 1.00 79.88 227 THR A O 1
ATOM 1829 N N . LYS A 1 228 ? 14.525 17.355 -3.362 1.00 85.69 228 LYS A N 1
ATOM 1830 C CA . LYS A 1 228 ? 13.288 17.735 -4.042 1.00 85.69 228 LYS A CA 1
ATOM 1831 C C . LYS A 1 228 ? 12.471 16.528 -4.499 1.00 85.69 228 LYS A C 1
ATOM 1833 O O . LYS A 1 228 ? 11.444 16.757 -5.102 1.00 85.69 228 LYS A O 1
ATOM 1838 N N . MET A 1 229 ? 12.880 15.285 -4.248 1.00 93.50 229 MET A N 1
ATOM 1839 C CA . MET A 1 229 ? 12.061 14.109 -4.565 1.00 93.50 229 MET A CA 1
ATOM 1840 C C . MET A 1 229 ? 11.349 13.592 -3.319 1.00 93.50 229 MET A C 1
ATOM 1842 O O . MET A 1 229 ? 11.942 13.572 -2.240 1.00 93.50 229 MET A O 1
ATOM 1846 N N . TRP A 1 230 ? 10.096 13.169 -3.458 1.00 96.56 230 TRP A N 1
ATOM 1847 C CA . TRP A 1 230 ? 9.270 12.632 -2.378 1.00 96.56 230 TRP A CA 1
ATOM 1848 C C . TRP A 1 230 ? 8.378 11.493 -2.898 1.00 96.56 230 TRP A C 1
ATOM 1850 O O . TRP A 1 230 ? 8.037 11.496 -4.079 1.00 96.56 230 TRP A O 1
ATOM 1860 N N . PRO A 1 231 ? 7.997 10.525 -2.048 1.00 97.06 231 PRO A N 1
ATOM 1861 C CA . PRO A 1 231 ? 7.067 9.467 -2.441 1.00 97.06 231 PRO A CA 1
ATOM 1862 C C . PRO A 1 231 ? 5.668 10.025 -2.734 1.00 97.06 231 PRO A C 1
ATOM 1864 O O . PRO A 1 231 ? 5.226 10.966 -2.063 1.00 97.06 231 PRO A O 1
ATOM 1867 N N . ARG A 1 232 ? 4.948 9.422 -3.689 1.00 97.75 232 ARG A N 1
ATOM 1868 C CA . ARG A 1 232 ? 3.552 9.778 -3.994 1.00 97.75 232 ARG A CA 1
ATOM 1869 C C . ARG A 1 232 ? 2.710 9.798 -2.715 1.00 97.75 232 ARG A C 1
ATOM 1871 O O . ARG A 1 232 ? 2.808 8.918 -1.862 1.00 97.75 232 ARG A O 1
ATOM 1878 N N . GLY A 1 233 ? 1.902 10.845 -2.565 1.00 97.69 233 GLY A N 1
ATOM 1879 C CA . GLY A 1 233 ? 1.065 11.030 -1.382 1.00 97.69 233 GLY A CA 1
ATOM 1880 C C . GLY A 1 233 ? 1.736 11.696 -0.188 1.00 97.69 233 GLY A C 1
ATOM 1881 O O . GLY A 1 233 ? 1.068 11.915 0.822 1.00 97.69 233 GLY A O 1
ATOM 1882 N N . PHE A 1 234 ? 3.024 12.046 -0.276 1.00 98.12 234 PHE A N 1
ATOM 1883 C CA . PHE A 1 234 ? 3.648 12.868 0.756 1.00 98.12 234 PHE A CA 1
ATOM 1884 C C . PHE A 1 234 ? 2.952 14.237 0.801 1.00 98.12 234 PHE A C 1
ATOM 1886 O O . PHE A 1 234 ? 2.723 14.815 -0.262 1.00 98.12 234 PHE A O 1
ATOM 1893 N N . PRO A 1 235 ? 2.614 14.794 1.983 1.00 97.25 235 PRO A N 1
ATOM 1894 C CA . PRO A 1 235 ? 1.850 16.033 2.045 1.00 97.25 235 PRO A CA 1
ATOM 1895 C C . PRO A 1 235 ? 2.530 17.167 1.274 1.00 97.25 235 PRO A C 1
ATOM 1897 O O . PRO A 1 235 ? 3.637 17.588 1.624 1.00 97.25 235 PRO A O 1
ATOM 1900 N N . LEU A 1 236 ? 1.857 17.670 0.235 1.00 95.19 236 LEU A N 1
ATOM 1901 C CA . LEU A 1 236 ? 2.435 18.623 -0.717 1.00 95.19 236 LEU A CA 1
ATOM 1902 C C . LEU A 1 236 ? 2.888 19.924 -0.035 1.00 95.19 236 LEU A C 1
ATOM 1904 O O . LEU A 1 236 ? 3.932 20.478 -0.354 1.00 95.19 236 LEU A O 1
ATOM 1908 N N . SER A 1 237 ? 2.170 20.367 0.995 1.00 93.88 237 SER A N 1
ATOM 1909 C CA . SER A 1 237 ? 2.537 21.512 1.842 1.00 93.88 237 SER A CA 1
ATOM 1910 C C . SER A 1 237 ? 3.846 21.328 2.629 1.00 93.88 237 SER A C 1
ATOM 1912 O O . SER A 1 237 ? 4.352 22.282 3.223 1.00 93.88 237 SER A O 1
ATOM 1914 N N . ARG A 1 238 ? 4.398 20.109 2.674 1.00 95.12 238 ARG A N 1
ATOM 1915 C CA . ARG A 1 238 ? 5.578 19.737 3.467 1.00 95.12 238 ARG A CA 1
ATOM 1916 C C . ARG A 1 238 ? 6.781 19.299 2.638 1.00 95.12 238 ARG A C 1
ATOM 1918 O O . ARG A 1 238 ? 7.855 19.135 3.211 1.00 95.12 238 ARG A O 1
ATOM 1925 N N . ILE A 1 239 ? 6.670 19.179 1.313 1.00 94.38 239 ILE A N 1
ATOM 1926 C CA . ILE A 1 239 ? 7.785 18.723 0.455 1.00 94.38 239 ILE A CA 1
ATOM 1927 C C . ILE A 1 239 ? 8.998 19.661 0.515 1.00 94.38 239 ILE A C 1
ATOM 1929 O O . ILE A 1 239 ? 10.136 19.224 0.347 1.00 94.38 239 ILE A O 1
ATOM 1933 N N . MET A 1 240 ? 8.783 20.952 0.791 1.00 92.88 240 MET A N 1
ATOM 1934 C CA . MET A 1 240 ? 9.854 21.946 0.910 1.00 92.88 240 MET A CA 1
ATOM 1935 C C . MET A 1 240 ? 10.399 22.072 2.334 1.00 92.88 240 MET A C 1
ATOM 1937 O O . MET A 1 240 ? 11.476 22.640 2.503 1.00 92.88 240 MET A O 1
ATOM 1941 N N . ASP A 1 241 ? 9.720 21.511 3.338 1.00 93.75 241 ASP A N 1
ATOM 1942 C CA . ASP A 1 241 ? 10.127 21.598 4.740 1.00 93.75 241 ASP A CA 1
ATOM 1943 C C . ASP A 1 241 ? 11.395 20.757 4.985 1.00 93.75 241 ASP A C 1
ATOM 1945 O O . ASP A 1 241 ? 11.351 19.524 4.901 1.00 93.75 241 ASP A O 1
ATOM 1949 N N . PRO A 1 242 ? 12.542 21.377 5.321 1.00 92.00 242 PRO A N 1
ATOM 1950 C CA . PRO A 1 242 ? 13.772 20.641 5.579 1.00 92.00 242 PRO A CA 1
ATOM 1951 C C . PRO A 1 242 ? 13.688 19.702 6.793 1.00 92.00 242 PRO A C 1
ATOM 1953 O O . PRO A 1 242 ? 14.459 18.743 6.865 1.00 92.00 242 PRO A O 1
ATOM 1956 N N . ALA A 1 243 ? 12.789 19.951 7.753 1.00 92.69 243 ALA A N 1
ATOM 1957 C CA . ALA A 1 243 ? 12.613 19.096 8.928 1.00 92.69 243 ALA A CA 1
ATOM 1958 C C . ALA A 1 243 ? 12.126 17.690 8.553 1.00 92.69 243 ALA A C 1
ATOM 1960 O O . ALA A 1 243 ? 12.494 16.725 9.214 1.00 92.69 243 ALA A O 1
ATOM 1961 N N . THR A 1 244 ? 11.389 17.556 7.447 1.00 94.38 244 THR A N 1
ATOM 1962 C CA . THR A 1 244 ? 10.911 16.254 6.954 1.00 94.38 244 THR A CA 1
ATOM 1963 C C . THR A 1 244 ? 12.006 15.396 6.320 1.00 94.38 244 THR A C 1
ATOM 1965 O O . THR A 1 244 ? 11.792 14.215 6.070 1.00 94.38 244 THR A O 1
ATOM 1968 N N . LYS A 1 245 ? 13.185 15.965 6.049 1.00 92.88 245 LYS A N 1
ATOM 1969 C CA . LYS A 1 245 ? 14.301 15.299 5.347 1.00 92.88 245 LYS A CA 1
ATOM 1970 C C . LYS A 1 245 ? 15.471 15.003 6.281 1.00 92.88 245 LYS A C 1
ATOM 1972 O O . LYS A 1 245 ? 16.305 14.145 5.992 1.00 92.88 245 LYS A O 1
ATOM 1977 N N . ARG A 1 246 ? 15.548 15.744 7.390 1.00 88.25 246 ARG A N 1
ATOM 1978 C CA . ARG A 1 246 ? 16.591 15.623 8.406 1.00 88.25 246 ARG A CA 1
ATOM 1979 C C . ARG A 1 246 ? 16.266 14.485 9.364 1.00 88.25 246 ARG A C 1
ATOM 1981 O O . ARG A 1 246 ? 15.226 14.500 10.015 1.00 88.25 246 ARG A O 1
ATOM 1988 N N . VAL A 1 247 ? 17.194 13.543 9.483 1.00 90.69 247 VAL A N 1
ATOM 1989 C CA . VAL A 1 247 ? 17.109 12.432 10.434 1.00 90.69 247 VAL A CA 1
ATOM 1990 C C . VAL A 1 247 ? 18.430 12.260 11.158 1.00 90.69 247 VAL A C 1
ATOM 1992 O O . VAL A 1 247 ? 19.491 12.507 10.585 1.00 90.69 247 VAL A O 1
ATOM 1995 N N . ASN A 1 248 ? 18.357 11.782 12.395 1.00 88.62 248 ASN A N 1
ATOM 1996 C CA . ASN A 1 248 ? 19.515 11.253 13.101 1.00 88.62 248 ASN A CA 1
ATOM 1997 C C . ASN A 1 248 ? 19.420 9.731 13.098 1.00 88.62 248 ASN A C 1
ATOM 1999 O O . ASN A 1 248 ? 18.412 9.164 13.516 1.00 88.62 248 ASN A O 1
ATOM 2003 N N . VAL A 1 249 ? 20.461 9.073 12.606 1.00 82.19 249 VAL A N 1
ATOM 2004 C CA . VAL A 1 249 ? 20.528 7.613 12.553 1.00 82.19 249 VAL A CA 1
ATOM 2005 C C . VAL A 1 249 ? 21.055 7.101 13.888 1.00 82.19 249 VAL A C 1
ATOM 2007 O O . VAL A 1 249 ? 22.168 7.450 14.283 1.00 82.19 249 VAL A O 1
ATOM 2010 N N . SER A 1 250 ? 20.282 6.265 14.577 1.00 77.00 250 SER A N 1
ATOM 2011 C CA . SER A 1 250 ? 20.719 5.672 15.843 1.00 77.00 250 SER A CA 1
ATOM 2012 C C . SER A 1 250 ? 21.825 4.643 15.604 1.00 77.00 250 SER A C 1
ATOM 2014 O O . SER A 1 250 ? 21.759 3.835 14.673 1.00 77.00 250 SER A O 1
ATOM 2016 N N . SER A 1 251 ? 22.830 4.621 16.481 1.00 58.22 251 SER A N 1
ATOM 2017 C CA . SER A 1 251 ? 23.838 3.561 16.531 1.00 58.22 251 SER A CA 1
ATOM 2018 C C . SER A 1 251 ? 23.224 2.297 17.147 1.00 58.22 251 SER A C 1
ATOM 2020 O O . SER A 1 251 ? 23.309 2.076 18.352 1.00 58.22 251 SER A O 1
ATOM 2022 N N . GLY A 1 252 ? 22.537 1.486 16.344 1.00 60.66 252 GLY A N 1
ATOM 2023 C CA . GLY A 1 252 ? 21.980 0.214 16.803 1.00 60.66 252 GLY A CA 1
ATOM 2024 C C . GLY A 1 252 ? 21.262 -0.544 15.694 1.00 60.66 252 GLY A C 1
ATOM 2025 O O . GLY A 1 252 ? 20.561 0.052 14.875 1.00 60.66 252 GLY A O 1
ATOM 2026 N N . THR A 1 253 ? 21.435 -1.865 15.668 1.00 65.12 253 THR A N 1
ATOM 2027 C CA . THR A 1 253 ? 20.714 -2.751 14.749 1.00 65.12 253 THR A CA 1
ATOM 2028 C C . THR A 1 253 ? 19.301 -2.999 15.260 1.00 65.12 253 THR A C 1
ATOM 2030 O O . THR A 1 253 ? 19.108 -3.388 16.413 1.00 65.12 253 THR A O 1
ATOM 2033 N N . VAL A 1 254 ? 18.300 -2.798 14.406 1.00 66.94 254 VAL A N 1
ATOM 2034 C CA . VAL A 1 254 ? 16.897 -3.084 14.748 1.00 66.94 254 VAL A CA 1
ATOM 2035 C C . VAL A 1 254 ? 16.610 -4.567 14.577 1.00 66.94 254 VAL A C 1
ATOM 2037 O O . VAL A 1 254 ? 16.947 -5.141 13.543 1.00 66.94 254 VAL A O 1
ATOM 2040 N N . ALA A 1 255 ? 15.927 -5.173 15.549 1.00 67.62 255 ALA A N 1
ATOM 2041 C CA . ALA A 1 255 ? 15.430 -6.533 15.400 1.00 67.62 255 ALA A CA 1
ATOM 2042 C C . ALA A 1 255 ? 14.458 -6.626 14.209 1.00 67.62 255 ALA A C 1
ATOM 2044 O O . ALA A 1 255 ? 13.468 -5.892 14.154 1.00 67.62 255 ALA A O 1
ATOM 2045 N N . ALA A 1 256 ? 14.719 -7.565 13.296 1.00 66.38 256 ALA A N 1
ATOM 2046 C CA . ALA A 1 256 ? 13.918 -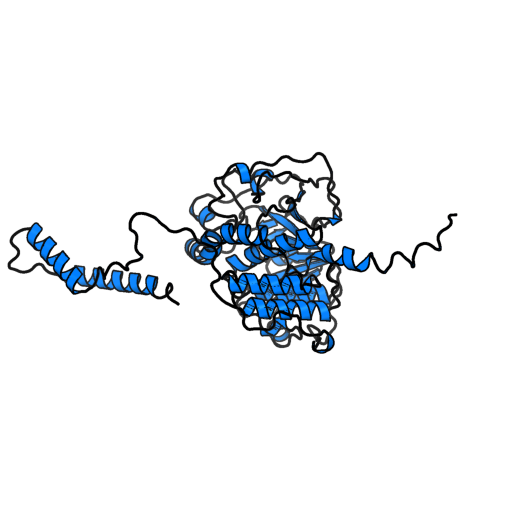7.823 12.098 1.00 66.38 256 ALA A CA 1
ATOM 2047 C C . ALA A 1 256 ? 12.408 -7.926 12.365 1.00 66.38 256 ALA A C 1
ATOM 2049 O O . ALA A 1 256 ? 11.611 -7.368 11.616 1.00 66.38 256 ALA A O 1
ATOM 2050 N N . ARG A 1 257 ? 12.040 -8.537 13.498 1.00 73.38 257 ARG A N 1
ATOM 2051 C CA . ARG A 1 257 ? 10.659 -8.761 13.949 1.00 73.38 257 ARG A CA 1
ATOM 2052 C C . ARG A 1 257 ? 9.792 -7.508 14.137 1.00 73.38 257 ARG A C 1
ATOM 2054 O O . ARG A 1 257 ? 8.606 -7.649 14.389 1.00 73.38 257 ARG A O 1
ATOM 2061 N N . ARG A 1 258 ? 10.359 -6.295 14.092 1.00 84.88 258 ARG A N 1
ATOM 2062 C CA . ARG A 1 258 ? 9.580 -5.044 14.202 1.00 84.88 258 ARG A CA 1
ATOM 2063 C C . ARG A 1 258 ? 9.011 -4.567 12.867 1.00 84.88 258 ARG A C 1
ATOM 2065 O O . ARG A 1 258 ? 8.159 -3.686 12.866 1.00 84.88 258 ARG A O 1
ATOM 2072 N N . ALA A 1 259 ? 9.493 -5.087 11.740 1.00 90.38 259 ALA A N 1
ATOM 2073 C CA . ALA A 1 259 ? 9.013 -4.668 10.430 1.00 90.38 259 ALA A CA 1
ATOM 2074 C C . ALA A 1 259 ? 7.700 -5.392 10.106 1.00 90.38 259 ALA A C 1
ATOM 2076 O O . ALA A 1 259 ? 7.699 -6.594 9.862 1.00 90.38 259 ALA A O 1
ATOM 2077 N N . GLY A 1 260 ? 6.590 -4.653 10.104 1.00 94.81 260 GLY A N 1
ATOM 2078 C CA . GLY A 1 260 ? 5.312 -5.157 9.594 1.00 94.81 260 GLY A CA 1
ATOM 2079 C C . GLY A 1 260 ? 5.204 -5.002 8.077 1.00 94.81 260 GLY A C 1
ATOM 2080 O O . GLY A 1 260 ? 4.627 -5.853 7.403 1.00 94.81 260 GLY A O 1
ATOM 2081 N N . VAL A 1 261 ? 5.796 -3.928 7.550 1.00 97.38 261 VAL A N 1
ATOM 2082 C CA . VAL A 1 261 ? 5.807 -3.581 6.125 1.00 97.38 261 VAL A CA 1
ATOM 2083 C C . VAL A 1 261 ? 7.195 -3.077 5.743 1.00 97.38 261 VAL A C 1
ATOM 2085 O O . VAL A 1 261 ? 7.798 -2.293 6.482 1.00 97.38 261 VAL A O 1
ATOM 2088 N N . VAL A 1 262 ? 7.705 -3.510 4.594 1.00 96.94 262 VAL A N 1
ATOM 2089 C CA . VAL A 1 262 ? 8.964 -3.043 4.008 1.00 96.94 262 VAL A CA 1
ATOM 2090 C C . VAL A 1 262 ? 8.703 -2.591 2.577 1.00 96.94 262 VAL A C 1
ATOM 2092 O O . VAL A 1 262 ? 8.410 -3.413 1.718 1.00 96.94 262 VAL A O 1
ATOM 2095 N N . GLN A 1 263 ? 8.835 -1.295 2.321 1.00 97.69 263 GLN A N 1
ATOM 2096 C CA . GLN A 1 263 ? 8.777 -0.720 0.979 1.00 97.69 263 GLN A CA 1
ATOM 2097 C C . GLN A 1 263 ? 10.178 -0.742 0.368 1.00 97.69 263 GLN A C 1
ATOM 2099 O O . GLN A 1 263 ? 11.088 -0.093 0.893 1.00 97.69 263 GLN A O 1
ATOM 2104 N N . PHE A 1 264 ? 10.364 -1.449 -0.741 1.00 97.44 264 PHE A N 1
ATOM 2105 C CA . PHE A 1 264 ? 11.575 -1.318 -1.547 1.00 97.44 264 PHE A CA 1
ATOM 2106 C C . PHE A 1 264 ? 11.453 -0.116 -2.483 1.00 97.44 264 PHE A C 1
ATOM 2108 O O . PHE A 1 264 ? 10.355 0.255 -2.900 1.00 97.44 264 PHE A O 1
ATOM 2115 N N . LEU A 1 265 ? 12.587 0.504 -2.807 1.00 97.00 265 LEU A N 1
ATOM 2116 C CA . LEU A 1 265 ? 12.622 1.568 -3.806 1.00 97.00 265 LEU A CA 1
ATOM 2117 C C . LEU A 1 265 ? 12.659 0.997 -5.230 1.00 97.00 265 LEU A C 1
ATOM 2119 O O . LEU A 1 265 ? 13.161 -0.107 -5.474 1.00 97.00 265 LEU A O 1
ATOM 2123 N N . ALA A 1 266 ? 12.142 1.785 -6.165 1.00 96.62 266 ALA A N 1
ATOM 2124 C CA . ALA A 1 266 ? 12.184 1.507 -7.590 1.00 96.62 266 ALA A CA 1
ATOM 2125 C C . ALA A 1 266 ? 13.188 2.449 -8.263 1.00 96.62 266 ALA A C 1
ATOM 2127 O O . ALA A 1 266 ? 13.123 3.663 -8.079 1.00 96.62 266 ALA A O 1
ATOM 2128 N N . GLN A 1 267 ? 14.122 1.881 -9.019 1.00 96.69 267 GLN A N 1
ATOM 2129 C CA . GLN A 1 267 ? 14.992 2.629 -9.919 1.00 96.69 267 GLN A CA 1
ATOM 2130 C C . GLN A 1 267 ? 14.232 3.056 -11.173 1.00 96.69 267 GLN A C 1
ATOM 2132 O O . GLN A 1 267 ? 13.176 2.502 -11.503 1.00 96.69 267 GLN A O 1
ATOM 2137 N N . HIS A 1 268 ? 14.851 3.968 -11.914 1.00 94.94 268 HIS A N 1
ATOM 2138 C CA . HIS A 1 268 ? 14.409 4.498 -13.191 1.00 94.94 268 HIS A CA 1
ATOM 2139 C C . HIS A 1 268 ? 13.178 5.399 -13.079 1.00 94.94 268 HIS A C 1
ATOM 2141 O O . HIS A 1 268 ? 13.306 6.611 -13.233 1.00 94.94 268 HIS A O 1
ATOM 2147 N N . ASP A 1 269 ? 12.014 4.850 -12.752 1.00 93.62 269 ASP A N 1
ATOM 2148 C CA . ASP A 1 269 ? 10.760 5.596 -12.665 1.00 93.62 269 ASP A CA 1
ATOM 2149 C C . ASP A 1 269 ? 10.054 5.337 -11.322 1.00 93.62 269 ASP A C 1
ATOM 2151 O O . ASP A 1 269 ? 9.074 4.605 -11.300 1.00 93.62 269 ASP A O 1
ATOM 2155 N N . PRO A 1 270 ? 10.550 5.871 -10.187 1.00 93.69 270 PRO A N 1
ATOM 2156 C CA . PRO A 1 270 ? 9.972 5.593 -8.874 1.00 93.69 270 PRO A CA 1
ATOM 2157 C C . PRO A 1 270 ? 8.513 6.025 -8.724 1.00 93.69 270 PRO A C 1
ATOM 2159 O O . PRO A 1 270 ? 7.988 6.846 -9.476 1.00 93.69 270 PRO A O 1
ATOM 2162 N N . ASP A 1 271 ? 7.863 5.545 -7.663 1.00 93.00 271 ASP A N 1
ATOM 2163 C CA . ASP A 1 271 ? 6.505 5.970 -7.331 1.00 93.00 271 ASP A CA 1
ATOM 2164 C C . ASP A 1 271 ? 6.461 7.377 -6.713 1.00 93.00 271 ASP A C 1
ATOM 2166 O O . ASP A 1 271 ? 6.403 7.594 -5.499 1.00 93.00 271 ASP A O 1
ATOM 2170 N N . ILE A 1 272 ? 6.501 8.345 -7.615 1.00 94.88 272 ILE A N 1
ATOM 2171 C CA . ILE A 1 272 ? 6.373 9.779 -7.394 1.00 94.88 272 ILE A CA 1
ATOM 2172 C C . ILE A 1 272 ? 5.052 10.293 -7.979 1.00 94.88 272 ILE A C 1
ATOM 2174 O O . ILE A 1 272 ? 4.499 9.713 -8.923 1.00 94.88 272 ILE A O 1
ATOM 2178 N N . ASP A 1 273 ? 4.557 11.395 -7.419 1.00 9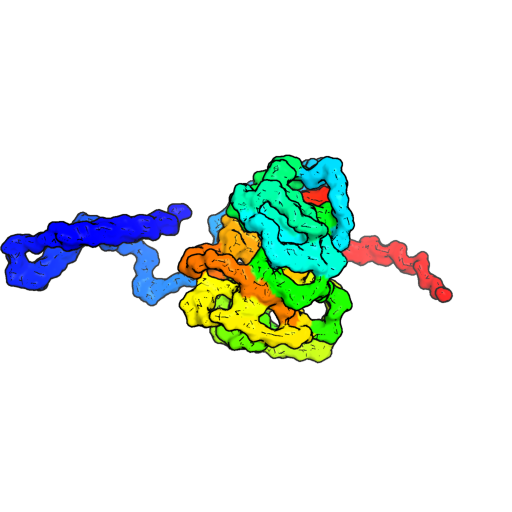5.81 273 ASP A N 1
ATOM 2179 C CA . ASP A 1 273 ? 3.305 12.016 -7.851 1.00 95.81 273 ASP A CA 1
ATOM 2180 C C . ASP A 1 273 ? 3.417 12.737 -9.206 1.00 95.81 273 ASP A C 1
ATOM 2182 O O . ASP A 1 273 ? 4.505 12.961 -9.755 1.00 95.81 273 ASP A O 1
ATOM 2186 N N . ALA A 1 274 ? 2.264 13.075 -9.776 1.00 95.50 274 ALA A N 1
ATOM 2187 C CA . ALA A 1 274 ? 2.177 13.747 -11.063 1.00 95.50 274 ALA A CA 1
ATOM 2188 C C . ALA A 1 274 ? 2.810 15.146 -11.047 1.00 95.50 274 ALA A C 1
ATOM 2190 O O . ALA A 1 274 ? 3.411 15.539 -12.045 1.00 95.50 274 ALA A O 1
ATOM 2191 N N . ILE A 1 275 ? 2.749 15.880 -9.928 1.00 96.00 275 ILE A N 1
ATOM 2192 C CA . ILE A 1 275 ? 3.410 17.190 -9.804 1.00 96.00 275 ILE A CA 1
ATOM 2193 C C . ILE A 1 275 ? 4.912 17.054 -10.032 1.00 96.00 275 ILE A C 1
ATOM 2195 O O . ILE A 1 275 ? 5.473 17.822 -10.818 1.00 96.00 275 ILE A O 1
ATOM 2199 N N . TYR A 1 276 ? 5.576 16.084 -9.399 1.00 95.25 276 TYR A N 1
ATOM 2200 C CA . TYR A 1 276 ? 6.999 15.863 -9.641 1.00 95.25 276 TYR A CA 1
ATOM 2201 C C . TYR A 1 276 ? 7.251 15.538 -11.116 1.00 95.25 276 TYR A C 1
ATOM 2203 O O . TYR A 1 276 ? 8.117 16.160 -11.725 1.00 95.25 276 TYR A O 1
ATOM 2211 N N . ARG A 1 277 ? 6.468 14.626 -11.708 1.00 93.75 277 ARG A N 1
ATOM 2212 C CA . ARG A 1 277 ? 6.608 14.203 -13.119 1.00 93.75 277 ARG A CA 1
ATOM 2213 C C . ARG A 1 277 ? 6.413 15.343 -14.118 1.00 93.75 277 ARG A C 1
ATOM 2215 O O . ARG A 1 277 ? 7.056 15.359 -15.160 1.00 93.75 277 ARG A O 1
ATOM 2222 N N . LEU A 1 278 ? 5.534 16.291 -13.807 1.00 93.88 278 LEU A N 1
ATOM 2223 C CA . LEU A 1 278 ? 5.274 17.469 -14.637 1.00 93.88 278 LEU A CA 1
ATOM 2224 C C . LEU A 1 278 ? 6.370 18.535 -14.517 1.00 93.88 278 LEU A C 1
ATOM 2226 O O . LEU A 1 278 ? 6.471 19.400 -15.384 1.00 93.88 278 LEU A O 1
ATOM 2230 N N . THR A 1 279 ? 7.161 18.515 -13.442 1.00 94.06 279 THR A N 1
ATOM 2231 C CA . THR A 1 279 ? 8.067 19.623 -13.092 1.00 94.06 279 THR A CA 1
ATOM 2232 C C . THR A 1 279 ? 9.544 19.239 -13.022 1.00 94.06 279 THR A C 1
ATOM 2234 O O . THR A 1 279 ? 10.393 20.128 -12.958 1.00 94.06 279 THR A O 1
ATOM 2237 N N . ASN A 1 280 ? 9.871 17.947 -13.024 1.00 93.00 280 ASN A N 1
ATOM 2238 C CA . ASN A 1 280 ? 11.228 17.427 -12.887 1.00 93.00 280 ASN A CA 1
ATOM 2239 C C . ASN A 1 280 ? 11.476 16.273 -13.865 1.00 93.00 280 ASN A C 1
ATOM 2241 O O . ASN A 1 280 ? 10.554 15.707 -14.448 1.00 93.00 280 ASN A O 1
ATOM 2245 N N . GLU A 1 281 ? 12.748 15.920 -14.020 1.00 89.94 281 GLU A N 1
ATOM 2246 C CA . GLU A 1 281 ? 13.195 14.895 -14.956 1.00 89.94 281 GLU A CA 1
ATOM 2247 C C . GLU A 1 281 ? 13.270 13.503 -14.313 1.00 89.94 281 GLU A C 1
ATOM 2249 O O . GLU A 1 281 ? 13.554 13.341 -13.124 1.00 89.94 281 GLU A O 1
ATOM 2254 N N . LEU A 1 282 ? 13.056 12.502 -15.161 1.00 90.62 282 LEU A N 1
ATOM 2255 C CA . LEU A 1 282 ? 13.314 11.082 -14.952 1.00 90.62 282 LEU A CA 1
ATOM 2256 C C . LEU A 1 282 ? 14.190 10.600 -16.130 1.00 90.62 282 LEU A C 1
ATOM 2258 O O . LEU A 1 282 ? 14.123 11.202 -17.206 1.00 90.62 282 LEU A O 1
ATOM 2262 N N . PRO A 1 283 ? 14.990 9.531 -15.989 1.00 93.50 283 PRO A N 1
ATOM 2263 C CA . PRO A 1 283 ? 14.990 8.576 -14.886 1.00 93.50 283 PRO A CA 1
ATOM 2264 C C . PRO A 1 283 ? 15.793 8.999 -13.656 1.00 93.50 283 PRO A C 1
ATOM 2266 O O . PRO A 1 283 ? 16.638 9.891 -13.721 1.00 93.50 283 PRO A O 1
ATOM 2269 N N . TYR A 1 284 ? 15.551 8.316 -12.537 1.00 93.00 284 TYR A N 1
ATOM 2270 C CA . TYR A 1 284 ? 16.290 8.510 -11.294 1.00 93.00 284 TYR A CA 1
ATOM 2271 C C . TYR A 1 284 ? 16.862 7.203 -10.741 1.00 93.00 284 TYR A C 1
ATOM 2273 O O . TYR A 1 284 ? 16.178 6.185 -10.690 1.00 93.00 284 TYR A O 1
ATOM 2281 N N . GLU A 1 285 ? 18.105 7.264 -10.265 1.00 95.12 285 GLU A N 1
ATOM 2282 C CA . GLU A 1 285 ? 18.798 6.143 -9.635 1.00 95.12 285 GLU A CA 1
ATOM 2283 C C . GLU A 1 285 ? 19.141 6.499 -8.185 1.00 95.12 285 GLU A C 1
ATOM 2285 O O . GLU A 1 285 ? 19.948 7.390 -7.910 1.00 95.12 285 GLU A O 1
ATOM 2290 N N . PHE A 1 286 ? 18.526 5.792 -7.245 1.00 96.00 286 PHE A N 1
ATOM 2291 C CA . PHE A 1 286 ? 18.886 5.825 -5.835 1.00 96.00 286 PHE A CA 1
ATOM 2292 C C . PHE A 1 286 ? 20.203 5.082 -5.588 1.00 96.00 286 PHE A C 1
ATOM 2294 O O . PHE A 1 286 ? 20.608 4.201 -6.351 1.00 96.00 286 PHE A O 1
ATOM 2301 N N . ASP A 1 287 ? 20.838 5.397 -4.461 1.00 95.81 287 ASP A N 1
ATOM 2302 C CA . ASP A 1 287 ? 22.007 4.694 -3.944 1.00 95.81 287 ASP A CA 1
ATOM 2303 C C . ASP A 1 287 ? 21.669 3.206 -3.693 1.00 95.81 287 ASP A C 1
ATOM 2305 O O . ASP A 1 287 ? 20.827 2.902 -2.835 1.00 95.81 287 ASP A O 1
ATOM 2309 N N . PRO A 1 288 ? 22.318 2.266 -4.409 1.00 94.19 288 PRO A N 1
ATOM 2310 C CA . PRO A 1 288 ? 22.013 0.843 -4.314 1.00 94.19 288 PRO A CA 1
ATOM 2311 C C . PRO A 1 288 ? 22.577 0.191 -3.045 1.00 94.19 288 PRO A C 1
ATOM 2313 O O . PRO A 1 288 ? 22.295 -0.982 -2.791 1.00 94.19 288 PRO A O 1
ATOM 2316 N N . ALA A 1 289 ? 23.384 0.899 -2.244 1.00 92.81 289 ALA A N 1
ATOM 2317 C CA . ALA A 1 289 ? 24.012 0.318 -1.065 1.00 92.81 289 ALA A CA 1
ATOM 2318 C C . ALA A 1 289 ? 22.953 -0.175 -0.051 1.00 92.81 289 ALA A C 1
ATOM 2320 O O . ALA A 1 289 ? 22.149 0.641 0.431 1.00 92.81 289 ALA A O 1
ATOM 2321 N N . PRO A 1 290 ? 22.978 -1.476 0.326 1.00 89.56 290 PRO A N 1
ATOM 2322 C CA . PRO A 1 290 ? 21.959 -2.090 1.167 1.00 89.56 290 PRO A CA 1
ATOM 2323 C C . PRO A 1 290 ? 21.736 -1.331 2.468 1.00 89.56 290 PRO A C 1
ATOM 2325 O O . PRO A 1 290 ? 22.645 -1.152 3.284 1.00 89.56 290 PRO A O 1
ATOM 2328 N N . ARG A 1 291 ? 20.502 -0.873 2.663 1.00 89.38 291 ARG A N 1
ATOM 2329 C CA . ARG A 1 291 ? 20.077 -0.196 3.886 1.00 89.38 291 ARG A CA 1
ATOM 2330 C C . ARG A 1 291 ? 18.591 -0.406 4.097 1.00 89.38 291 ARG A C 1
ATOM 2332 O O . ARG A 1 291 ? 17.815 -0.402 3.145 1.00 89.38 291 ARG A O 1
ATOM 2339 N N . ARG A 1 292 ? 18.209 -0.546 5.363 1.00 92.06 292 ARG A N 1
ATOM 2340 C CA . ARG A 1 292 ? 16.815 -0.634 5.779 1.00 92.06 292 ARG A CA 1
ATOM 2341 C C . ARG A 1 292 ? 16.585 0.332 6.921 1.00 92.06 292 ARG A C 1
ATOM 2343 O O . ARG A 1 292 ? 17.198 0.198 7.981 1.00 92.06 292 ARG A O 1
ATOM 2350 N N . LEU A 1 293 ? 15.734 1.315 6.685 1.00 93.25 293 LEU A N 1
ATOM 2351 C CA . LEU A 1 293 ? 15.503 2.429 7.590 1.00 93.25 293 LEU A CA 1
ATOM 2352 C C . LEU A 1 293 ? 14.078 2.355 8.123 1.00 93.25 293 LEU A C 1
ATOM 2354 O O . LEU A 1 293 ? 13.120 2.411 7.354 1.00 93.25 293 LEU A O 1
ATOM 2358 N N . PHE A 1 294 ? 13.949 2.202 9.437 1.00 94.06 294 PHE A N 1
ATOM 2359 C CA . PHE A 1 294 ? 12.654 2.112 10.099 1.00 94.06 294 PHE A CA 1
ATOM 2360 C C . PHE A 1 294 ? 12.046 3.500 10.280 1.00 94.06 294 PHE A C 1
ATOM 2362 O O . PHE A 1 294 ? 12.698 4.407 10.801 1.00 94.06 294 PHE A O 1
ATOM 2369 N N . VAL A 1 295 ? 10.782 3.641 9.880 1.00 95.19 295 VAL A N 1
ATOM 2370 C CA . VAL A 1 295 ? 9.976 4.824 10.178 1.00 95.19 295 VAL A CA 1
ATOM 2371 C C . VAL A 1 295 ? 9.680 4.809 11.683 1.00 95.19 295 VAL A C 1
ATOM 2373 O O . VAL A 1 295 ? 9.132 3.816 12.181 1.00 95.19 295 VAL A O 1
ATOM 2376 N N . PRO A 1 296 ? 10.054 5.854 12.443 1.00 92.62 296 PRO A N 1
ATOM 2377 C CA . PRO A 1 296 ? 9.819 5.870 13.883 1.00 92.62 296 PRO A CA 1
ATOM 2378 C C . PRO A 1 296 ? 8.327 5.832 14.228 1.00 92.62 296 PRO A C 1
ATOM 2380 O O . PRO A 1 296 ? 7.475 6.236 13.438 1.00 92.62 296 PRO A O 1
ATOM 2383 N N . GLU A 1 297 ? 8.000 5.356 15.427 1.00 90.94 297 GLU A N 1
ATOM 2384 C CA . GLU A 1 297 ? 6.628 5.432 15.937 1.00 90.94 297 GLU A CA 1
ATOM 2385 C C . GLU A 1 297 ? 6.144 6.892 15.953 1.00 90.94 297 GLU A C 1
ATOM 2387 O O . GLU A 1 297 ? 6.921 7.803 16.246 1.00 90.94 297 GLU A O 1
ATOM 2392 N N . ARG A 1 298 ? 4.865 7.119 15.628 1.00 93.69 298 ARG A N 1
ATOM 2393 C CA . ARG A 1 298 ? 4.256 8.457 15.483 1.00 93.69 298 ARG A CA 1
ATOM 2394 C C . ARG A 1 298 ? 4.860 9.331 14.382 1.00 93.69 298 ARG A C 1
ATOM 2396 O O . ARG A 1 298 ? 4.555 10.523 14.301 1.00 93.69 298 ARG A O 1
ATOM 2403 N N . VAL A 1 299 ? 5.654 8.746 13.492 1.00 96.50 299 VAL A N 1
ATOM 2404 C CA . VAL A 1 299 ? 6.108 9.361 12.244 1.00 96.50 299 VAL A CA 1
ATOM 2405 C C . VAL A 1 299 ? 5.467 8.605 11.091 1.00 96.50 299 VAL A C 1
ATOM 2407 O O . VAL A 1 299 ? 5.344 7.383 11.138 1.00 96.50 299 VAL A O 1
ATOM 2410 N N . MET A 1 300 ? 5.029 9.329 10.066 1.00 98.00 300 MET A N 1
ATOM 2411 C CA . MET A 1 300 ? 4.421 8.740 8.879 1.00 98.00 300 MET A CA 1
ATOM 2412 C C . MET A 1 300 ? 5.231 9.057 7.623 1.00 98.00 300 MET A C 1
ATOM 2414 O O . MET A 1 300 ? 5.706 10.180 7.426 1.00 98.00 300 MET A O 1
ATOM 2418 N N . SER A 1 301 ? 5.325 8.058 6.753 1.00 98.00 301 SER A N 1
ATOM 2419 C CA . SER A 1 301 ? 5.931 8.136 5.424 1.00 98.00 301 SER A CA 1
ATOM 2420 C C . SER A 1 301 ? 5.090 7.272 4.488 1.00 98.00 301 SER A C 1
ATOM 2422 O O . SER A 1 301 ? 4.946 6.081 4.768 1.00 98.00 301 SER A O 1
ATOM 2424 N N . PRO A 1 302 ? 4.483 7.817 3.423 1.00 98.06 302 PRO A N 1
ATOM 2425 C CA . PRO A 1 302 ? 3.603 7.025 2.581 1.00 98.06 302 PRO A CA 1
ATOM 2426 C C . PRO A 1 302 ? 4.396 5.932 1.861 1.00 98.06 302 PRO A C 1
ATOM 2428 O O . PRO A 1 302 ? 5.485 6.183 1.344 1.00 98.06 302 PRO A O 1
ATOM 2431 N N . TYR A 1 303 ? 3.840 4.726 1.861 1.00 98.25 303 TYR A N 1
ATOM 2432 C CA . TYR A 1 303 ? 4.282 3.592 1.059 1.00 98.25 303 TYR A CA 1
ATOM 2433 C C . TYR A 1 303 ? 3.156 3.195 0.091 1.00 98.25 303 TYR A C 1
ATOM 2435 O O . TYR A 1 303 ? 2.004 3.600 0.264 1.00 98.25 303 TYR A O 1
ATOM 2443 N N . ASN A 1 304 ? 3.469 2.416 -0.934 1.00 96.62 304 ASN A N 1
ATOM 2444 C CA . ASN A 1 304 ? 2.548 2.076 -2.013 1.00 96.62 304 ASN A CA 1
ATOM 2445 C C . ASN A 1 304 ? 2.354 0.558 -2.127 1.00 96.62 304 ASN A C 1
ATOM 2447 O O . ASN A 1 304 ? 2.783 -0.224 -1.277 1.00 96.62 304 ASN A O 1
ATOM 2451 N N . ALA A 1 305 ? 1.582 0.132 -3.119 1.00 95.81 305 ALA A N 1
ATOM 2452 C CA . ALA A 1 305 ? 1.285 -1.278 -3.381 1.00 95.81 305 ALA A CA 1
ATOM 2453 C C . ALA A 1 305 ? 2.193 -1.883 -4.475 1.00 95.81 305 ALA A C 1
ATOM 2455 O O . ALA A 1 305 ? 1.789 -2.786 -5.211 1.00 95.81 305 ALA A O 1
ATOM 2456 N N . GLN A 1 306 ? 3.415 -1.355 -4.593 1.00 93.50 306 GLN A N 1
ATOM 2457 C CA . GLN A 1 306 ? 4.422 -1.712 -5.588 1.00 93.50 306 GLN A CA 1
ATOM 2458 C C . GLN A 1 306 ? 5.745 -2.003 -4.886 1.00 93.50 306 GLN A C 1
ATOM 2460 O O . GLN A 1 306 ? 6.241 -1.187 -4.120 1.00 93.50 306 GLN A O 1
ATOM 2465 N N . ALA A 1 307 ? 6.350 -3.156 -5.141 1.00 96.69 307 ALA A N 1
ATOM 2466 C CA . ALA A 1 307 ? 7.570 -3.569 -4.463 1.00 96.69 307 ALA A CA 1
ATOM 2467 C C . ALA A 1 307 ? 7.504 -3.452 -2.918 1.00 96.69 307 ALA A C 1
ATOM 2469 O O . ALA A 1 307 ? 8.447 -2.976 -2.279 1.00 96.69 307 ALA A O 1
ATOM 2470 N N . THR A 1 308 ? 6.415 -3.931 -2.310 1.00 98.19 308 THR A N 1
ATOM 2471 C CA . THR A 1 308 ? 6.165 -3.820 -0.864 1.00 98.19 308 THR A CA 1
ATOM 2472 C C . THR A 1 308 ? 6.004 -5.195 -0.230 1.00 98.19 308 THR A C 1
ATOM 2474 O O . THR A 1 308 ? 5.162 -5.994 -0.619 1.00 98.19 308 THR A O 1
ATOM 2477 N N . LEU A 1 309 ? 6.818 -5.499 0.776 1.00 97.62 309 LEU A N 1
ATOM 2478 C CA . LEU A 1 309 ? 6.782 -6.757 1.512 1.00 97.62 309 LEU A CA 1
ATOM 2479 C C . LEU A 1 309 ? 5.998 -6.596 2.819 1.00 97.62 309 LEU A C 1
ATOM 2481 O O . LEU A 1 309 ? 6.314 -5.740 3.643 1.00 97.62 309 LEU A O 1
ATOM 2485 N N . HIS A 1 310 ? 5.021 -7.467 3.043 1.00 98.19 310 HIS A N 1
ATOM 2486 C CA . HIS A 1 310 ? 4.176 -7.509 4.231 1.00 98.19 310 HIS A CA 1
ATOM 2487 C C . HIS A 1 310 ? 4.462 -8.770 5.051 1.00 98.19 310 HIS A C 1
ATOM 2489 O O . HIS A 1 310 ? 4.512 -9.881 4.515 1.00 98.19 310 HIS A O 1
ATOM 2495 N N . ALA A 1 311 ? 4.632 -8.599 6.362 1.00 96.06 311 ALA A N 1
ATOM 2496 C CA . ALA A 1 311 ? 4.751 -9.702 7.309 1.00 96.06 311 ALA A CA 1
ATOM 2497 C C . ALA A 1 311 ? 3.364 -10.240 7.670 1.00 96.06 311 ALA A C 1
ATOM 2499 O O . ALA A 1 311 ? 2.406 -9.466 7.744 1.00 96.06 311 ALA A O 1
ATOM 2500 N N . HIS A 1 312 ? 3.267 -11.530 8.006 1.00 96.44 312 HIS A N 1
ATOM 2501 C CA . HIS A 1 312 ? 2.019 -12.160 8.450 1.00 96.44 312 HIS A CA 1
ATOM 2502 C C . HIS A 1 312 ? 1.268 -11.330 9.505 1.00 96.44 312 HIS A C 1
ATOM 2504 O O . HIS A 1 312 ? 0.063 -11.130 9.404 1.00 96.44 312 HIS A O 1
ATOM 2510 N N . GLN A 1 313 ? 1.969 -10.763 10.492 1.00 95.31 313 GLN A N 1
ATOM 2511 C CA . GLN A 1 313 ? 1.364 -9.956 11.565 1.00 95.31 313 GLN A CA 1
ATOM 2512 C C . GLN A 1 313 ? 0.699 -8.649 11.086 1.00 95.31 313 GLN A C 1
ATOM 2514 O O . GLN A 1 313 ? -0.051 -8.038 11.845 1.00 95.31 313 GLN A O 1
ATOM 2519 N N . ALA A 1 314 ? 0.958 -8.216 9.851 1.00 97.00 314 ALA A N 1
ATOM 2520 C CA . ALA A 1 314 ? 0.421 -6.997 9.253 1.00 97.00 314 ALA A CA 1
ATOM 2521 C C . ALA A 1 314 ? -0.579 -7.262 8.112 1.00 97.00 314 ALA A C 1
ATOM 2523 O O . ALA A 1 314 ? -1.044 -6.311 7.488 1.00 97.00 314 ALA A O 1
ATOM 2524 N N . PHE A 1 315 ? -0.940 -8.521 7.832 1.00 98.44 315 PHE A N 1
ATOM 2525 C CA . PHE A 1 315 ? -1.853 -8.853 6.732 1.00 98.44 315 PHE A CA 1
ATOM 2526 C C . PHE A 1 315 ? -3.231 -8.208 6.857 1.00 98.44 315 PHE A C 1
ATOM 2528 O O . PHE A 1 315 ? -3.816 -7.852 5.842 1.00 98.44 315 PHE A O 1
ATOM 2535 N N . TRP A 1 316 ? -3.722 -7.952 8.072 1.00 97.75 316 TRP A N 1
ATOM 2536 C CA . TRP A 1 316 ? -4.957 -7.184 8.271 1.00 97.75 316 TRP A CA 1
ATOM 2537 C C . TRP A 1 316 ? -4.926 -5.796 7.604 1.00 97.75 316 TRP A C 1
ATOM 2539 O O . TRP A 1 316 ? -5.982 -5.295 7.230 1.00 97.75 316 TRP A O 1
ATOM 2549 N N . GLY A 1 317 ? -3.742 -5.202 7.418 1.00 97.88 317 GLY A N 1
ATOM 2550 C CA . GLY A 1 317 ? -3.533 -3.890 6.801 1.00 97.88 317 GLY A CA 1
ATOM 2551 C C . GLY A 1 317 ? -3.259 -3.916 5.292 1.00 97.88 317 GLY A C 1
ATOM 2552 O O . GLY A 1 317 ? -2.884 -2.880 4.743 1.00 97.88 317 GLY A O 1
ATOM 2553 N N . LEU A 1 318 ? -3.408 -5.070 4.624 1.00 98.56 318 LEU A N 1
ATOM 2554 C CA . LEU A 1 318 ? -3.266 -5.195 3.162 1.00 98.56 318 LEU A CA 1
ATOM 2555 C C . LEU A 1 318 ? -4.428 -4.556 2.388 1.00 98.56 318 LEU A C 1
ATOM 2557 O O . LEU A 1 318 ? -4.249 -4.197 1.229 1.00 98.56 318 LEU A O 1
ATOM 2561 N N . LEU A 1 319 ? -5.598 -4.417 3.019 1.00 98.62 319 LEU A N 1
ATOM 2562 C CA . LEU A 1 319 ? -6.834 -4.012 2.357 1.00 98.62 319 LEU A CA 1
ATOM 2563 C C . LEU A 1 319 ? -6.712 -2.662 1.637 1.00 98.62 319 LEU A C 1
ATOM 2565 O O . LEU A 1 319 ? -6.543 -1.618 2.268 1.00 98.62 319 LEU A O 1
ATOM 2569 N N . LEU A 1 320 ? -6.891 -2.689 0.320 1.00 98.56 320 LEU A N 1
ATOM 2570 C CA . LEU A 1 320 ? -6.966 -1.513 -0.537 1.00 98.56 320 LEU A CA 1
ATOM 2571 C C . LEU A 1 320 ? -8.412 -0.988 -0.603 1.00 98.56 320 LEU A C 1
ATOM 2573 O O . LEU A 1 320 ? -9.297 -1.750 -1.009 1.00 98.56 320 LEU A O 1
ATOM 2577 N N . PRO A 1 321 ? -8.675 0.285 -0.258 1.00 98.12 321 PRO A N 1
ATOM 2578 C CA . PRO A 1 321 ? -9.991 0.892 -0.438 1.00 98.12 321 PRO A CA 1
ATOM 2579 C C . PRO A 1 321 ? -10.351 1.003 -1.929 1.00 98.12 321 PRO A C 1
ATOM 2581 O O . PRO A 1 321 ? -9.482 1.141 -2.792 1.00 98.12 321 PRO A O 1
ATOM 2584 N N . VAL A 1 322 ? -11.640 0.942 -2.245 1.00 97.81 322 VAL A N 1
ATOM 2585 C CA . VAL A 1 322 ? -12.183 0.910 -3.614 1.00 97.81 322 VAL A CA 1
ATOM 2586 C C . VAL A 1 322 ? -13.153 2.037 -3.930 1.00 97.81 322 VAL A C 1
ATOM 2588 O O . VAL A 1 322 ? -13.597 2.152 -5.068 1.00 97.81 322 VAL A O 1
ATOM 2591 N N . SER A 1 323 ? -13.507 2.863 -2.948 1.00 97.19 323 SER A N 1
ATOM 2592 C CA . SER A 1 323 ? -14.346 4.041 -3.196 1.00 97.19 323 SER A CA 1
ATOM 2593 C C . SER A 1 323 ? -13.558 5.281 -3.642 1.00 97.19 323 SER A C 1
ATOM 2595 O O . SER A 1 323 ? -14.159 6.290 -4.007 1.00 97.19 323 SER A O 1
ATOM 2597 N N . VAL A 1 324 ? -12.226 5.206 -3.605 1.00 95.81 324 VAL A N 1
ATOM 2598 C CA . VAL A 1 324 ? -11.301 6.257 -4.045 1.00 95.81 324 VAL A CA 1
ATOM 2599 C C . VAL A 1 324 ? -10.599 5.840 -5.330 1.00 95.81 324 VAL A C 1
ATOM 2601 O O . VAL A 1 324 ? -10.538 4.656 -5.664 1.00 95.81 324 VAL A O 1
ATOM 2604 N N . HIS A 1 325 ? -10.020 6.807 -6.039 1.00 95.50 325 HIS A N 1
ATOM 2605 C CA . HIS A 1 325 ? -9.264 6.513 -7.249 1.00 95.50 325 HIS A CA 1
ATOM 2606 C C . HIS A 1 325 ? -8.079 5.565 -6.969 1.00 95.50 325 HIS A C 1
ATOM 2608 O O . HIS A 1 325 ? -7.467 5.604 -5.899 1.00 95.50 325 HIS A O 1
ATOM 2614 N N . GLY A 1 326 ? -7.705 4.727 -7.945 1.00 93.00 326 GLY A N 1
ATOM 2615 C CA . GLY A 1 326 ? -6.630 3.737 -7.783 1.00 93.00 326 GLY A CA 1
ATOM 2616 C C . GLY A 1 326 ? -5.289 4.355 -7.369 1.00 93.00 326 GLY A C 1
ATOM 2617 O O . GLY A 1 326 ? -4.593 3.790 -6.533 1.00 93.00 326 GLY A O 1
ATOM 2618 N N . ARG A 1 327 ? -4.987 5.567 -7.860 1.00 94.56 327 ARG A N 1
ATOM 2619 C CA . ARG A 1 327 ? -3.790 6.348 -7.480 1.00 94.56 327 ARG A CA 1
ATOM 2620 C C . ARG A 1 327 ? -3.829 6.925 -6.057 1.00 94.56 327 ARG A C 1
ATOM 2622 O O . ARG A 1 327 ? -2.859 7.532 -5.621 1.00 94.56 327 ARG A O 1
ATOM 2629 N N . VAL A 1 328 ? -4.941 6.781 -5.350 1.00 97.75 328 VAL A N 1
ATOM 2630 C CA . VAL A 1 328 ? -5.136 7.252 -3.973 1.00 97.75 328 VAL A CA 1
ATOM 2631 C C . VAL A 1 328 ? -5.217 6.062 -3.011 1.00 97.75 328 VAL A C 1
ATOM 2633 O O . VAL A 1 328 ? -4.759 6.139 -1.871 1.00 97.75 328 VAL A O 1
ATOM 2636 N N . SER A 1 329 ? -5.779 4.949 -3.488 1.00 97.94 329 SER A N 1
ATOM 2637 C CA . SER A 1 329 ? -6.124 3.764 -2.704 1.00 97.94 329 SER A CA 1
ATOM 2638 C C . SER A 1 329 ? -4.965 3.213 -1.867 1.00 97.94 329 SER A C 1
ATOM 2640 O O . SER A 1 329 ? -5.065 3.089 -0.642 1.00 97.94 329 SER A O 1
ATOM 2642 N N . ASP A 1 330 ? -3.838 2.932 -2.513 1.00 97.62 330 ASP A N 1
ATOM 2643 C CA . ASP A 1 330 ? -2.660 2.333 -1.895 1.00 97.62 330 ASP A CA 1
ATOM 2644 C C . ASP A 1 330 ? -1.985 3.256 -0.870 1.00 97.62 330 ASP A C 1
ATOM 2646 O O . ASP A 1 330 ? -1.508 2.782 0.172 1.00 97.62 330 ASP A O 1
ATOM 2650 N N . ILE A 1 331 ? -2.009 4.564 -1.129 1.00 98.50 331 ILE A N 1
ATOM 2651 C CA . ILE A 1 331 ? -1.477 5.600 -0.242 1.00 98.50 331 ILE A CA 1
ATOM 2652 C C . ILE A 1 331 ? -2.348 5.773 1.009 1.00 98.50 331 ILE A C 1
ATOM 2654 O O . ILE A 1 331 ? -1.817 5.798 2.125 1.00 98.50 331 ILE A O 1
ATOM 2658 N N . TRP A 1 332 ? -3.676 5.852 0.870 1.00 98.19 332 TRP A N 1
ATOM 2659 C CA . TRP A 1 332 ? -4.589 5.885 2.023 1.00 98.19 332 TRP A CA 1
ATOM 2660 C C . TRP A 1 332 ? -4.456 4.631 2.877 1.00 98.19 332 TRP A C 1
ATOM 2662 O O . TRP A 1 332 ? -4.330 4.743 4.102 1.00 98.19 332 TRP A O 1
ATOM 2672 N N . ARG A 1 333 ? -4.362 3.460 2.235 1.00 98.00 333 ARG A N 1
ATOM 2673 C CA . ARG A 1 333 ? -4.021 2.197 2.899 1.00 98.00 333 ARG A CA 1
ATOM 2674 C C . ARG A 1 333 ? -2.717 2.279 3.671 1.00 98.00 333 ARG A C 1
ATOM 2676 O O . ARG A 1 333 ? -2.648 1.835 4.815 1.00 98.00 333 ARG A O 1
ATOM 2683 N N . SER A 1 334 ? -1.707 2.929 3.112 1.00 98.31 334 SER A N 1
ATOM 2684 C CA . SER A 1 334 ? -0.440 3.120 3.808 1.00 98.31 334 SER A CA 1
ATOM 2685 C C . SER A 1 334 ? -0.579 3.919 5.108 1.00 98.31 334 SER A C 1
ATOM 2687 O O . SER A 1 334 ? -0.023 3.512 6.133 1.00 98.31 334 SER A O 1
ATOM 2689 N N . TYR A 1 335 ? -1.314 5.035 5.098 1.00 98.50 335 TYR A N 1
ATOM 2690 C CA . TYR A 1 335 ? -1.428 5.911 6.267 1.00 98.50 335 TYR A CA 1
ATOM 2691 C C . TYR A 1 335 ? -2.221 5.281 7.413 1.00 98.50 335 TYR A C 1
ATOM 2693 O O . TYR A 1 335 ? -1.756 5.300 8.558 1.00 98.50 335 TYR A O 1
ATOM 2701 N N . PHE A 1 336 ? -3.391 4.694 7.139 1.00 96.31 336 PHE A N 1
ATOM 2702 C CA . PHE A 1 336 ? -4.180 4.091 8.216 1.00 96.31 336 PHE A CA 1
ATOM 2703 C C . PHE A 1 336 ? -3.505 2.825 8.762 1.00 96.31 336 PHE A C 1
ATOM 2705 O O . PHE A 1 336 ? -3.488 2.624 9.978 1.00 96.31 336 PHE A O 1
ATOM 2712 N N . THR A 1 337 ? -2.878 2.008 7.903 1.00 97.75 337 THR A N 1
ATOM 2713 C CA . THR A 1 337 ? -2.125 0.831 8.355 1.00 97.75 337 THR A CA 1
ATOM 2714 C C . THR A 1 337 ? -0.951 1.259 9.228 1.00 97.75 337 THR A C 1
ATOM 2716 O O . THR A 1 337 ? -0.778 0.705 10.308 1.00 97.75 337 THR A O 1
ATOM 2719 N N . GLN A 1 338 ? -0.193 2.296 8.844 1.00 97.88 338 GLN A N 1
ATOM 2720 C CA . GLN A 1 338 ? 0.872 2.861 9.685 1.00 97.88 338 GLN A CA 1
ATOM 2721 C C . GLN A 1 338 ? 0.386 3.245 11.078 1.00 97.88 338 GLN A C 1
ATOM 2723 O O . GLN A 1 338 ? 1.024 2.874 12.063 1.00 97.88 338 GLN A O 1
ATOM 2728 N N . ARG A 1 339 ? -0.753 3.941 11.166 1.00 96.12 339 ARG A N 1
ATOM 2729 C CA . ARG A 1 339 ? -1.326 4.341 12.453 1.00 96.12 339 ARG A CA 1
ATOM 2730 C C . ARG A 1 339 ? -1.586 3.138 13.359 1.00 96.12 339 ARG A C 1
ATOM 2732 O O . ARG A 1 339 ? -1.275 3.202 14.545 1.00 96.12 339 ARG A O 1
ATOM 2739 N N . LEU A 1 340 ? -2.149 2.064 12.813 1.00 95.56 340 LEU A N 1
ATOM 2740 C CA . LEU A 1 340 ? -2.500 0.866 13.577 1.00 95.56 340 LEU A CA 1
ATOM 2741 C C . LEU A 1 340 ? -1.300 -0.065 13.834 1.00 95.56 340 LEU A C 1
ATOM 2743 O O . LEU A 1 340 ? -1.314 -0.822 14.800 1.00 95.56 340 LEU A O 1
ATOM 2747 N N . LEU A 1 341 ? -0.229 0.007 13.034 1.00 95.44 341 LEU A N 1
ATOM 2748 C CA . LEU A 1 341 ? 1.005 -0.744 13.301 1.00 95.44 341 LEU A CA 1
ATOM 2749 C C . LEU A 1 341 ? 1.669 -0.311 14.617 1.00 95.44 341 LEU A C 1
ATOM 2751 O O . LEU A 1 341 ? 2.173 -1.171 15.341 1.00 95.44 341 LEU A O 1
ATOM 2755 N N . TRP A 1 342 ? 1.625 0.985 14.954 1.00 91.50 342 TRP A N 1
ATOM 2756 C CA . TRP A 1 342 ? 2.162 1.507 16.220 1.00 91.50 342 TRP A CA 1
ATOM 2757 C C . TRP A 1 342 ? 1.512 0.839 17.423 1.00 91.50 342 TRP A C 1
ATOM 2759 O O . TRP A 1 342 ? 2.199 0.433 18.360 1.00 91.50 342 TRP A O 1
ATOM 2769 N N . ASP A 1 343 ? 0.196 0.657 17.341 1.00 89.00 343 ASP A N 1
ATOM 2770 C CA . ASP A 1 343 ? -0.589 0.048 18.398 1.00 89.00 343 ASP A CA 1
ATOM 2771 C C . ASP A 1 343 ? -0.168 -1.403 18.643 1.00 89.00 343 ASP A C 1
ATOM 2773 O O . ASP A 1 343 ? -0.318 -1.877 19.752 1.00 89.00 343 ASP A O 1
ATOM 2777 N N . ILE A 1 344 ? 0.417 -2.111 17.673 1.00 90.62 344 ILE A N 1
ATOM 2778 C CA . ILE A 1 344 ? 0.879 -3.502 17.842 1.00 90.62 344 ILE A CA 1
ATOM 2779 C C . ILE A 1 344 ? 2.411 -3.635 17.858 1.00 90.62 344 ILE A C 1
ATOM 2781 O O . ILE A 1 344 ? 2.946 -4.734 17.710 1.00 90.62 344 ILE A O 1
ATOM 2785 N N . GLY A 1 345 ? 3.133 -2.524 18.040 1.00 90.69 345 GLY A N 1
ATOM 2786 C CA . GLY A 1 345 ? 4.597 -2.500 18.143 1.00 90.69 345 GLY A CA 1
ATOM 2787 C C . GLY A 1 345 ? 5.347 -2.769 16.831 1.00 90.69 345 GLY A C 1
ATOM 2788 O O . GLY A 1 345 ? 6.568 -2.976 16.855 1.00 90.69 345 GLY A O 1
ATOM 2789 N N . LEU A 1 346 ? 4.639 -2.754 15.700 1.00 93.56 346 LEU A N 1
ATOM 2790 C CA . LEU A 1 346 ? 5.204 -2.895 14.362 1.00 93.56 346 LEU A CA 1
ATOM 2791 C C . LEU A 1 346 ? 5.471 -1.530 13.722 1.00 93.56 346 LEU A C 1
ATOM 2793 O O . LEU A 1 346 ? 4.939 -0.495 14.119 1.00 93.56 346 LEU A O 1
ATOM 2797 N N . GLN A 1 347 ? 6.331 -1.532 12.710 1.00 94.38 347 GLN A N 1
ATOM 2798 C CA . GLN A 1 347 ? 6.757 -0.339 11.989 1.00 94.38 347 GLN A CA 1
ATOM 2799 C C . GLN A 1 347 ? 6.821 -0.611 10.484 1.00 94.38 347 GLN A C 1
ATOM 2801 O O . GLN A 1 347 ? 6.995 -1.752 10.043 1.00 94.38 347 GLN A O 1
ATOM 2806 N N . VAL A 1 348 ? 6.723 0.467 9.709 1.00 96.75 348 VAL A N 1
ATOM 2807 C CA . VAL A 1 348 ? 7.123 0.482 8.300 1.00 96.75 348 VAL A CA 1
ATOM 2808 C C . VAL A 1 348 ? 8.634 0.680 8.228 1.00 96.75 348 VAL A C 1
ATOM 2810 O O . VAL A 1 348 ? 9.211 1.416 9.033 1.00 96.75 348 VAL A O 1
ATOM 2813 N N . ALA A 1 349 ? 9.282 0.054 7.255 1.00 95.62 349 ALA A N 1
ATOM 2814 C CA . ALA A 1 349 ? 10.653 0.367 6.889 1.00 95.62 349 ALA A CA 1
ATOM 2815 C C . ALA A 1 349 ? 10.775 0.615 5.384 1.00 95.62 349 ALA A C 1
ATOM 2817 O O . ALA A 1 349 ? 10.068 0.006 4.587 1.00 95.62 349 ALA A O 1
ATOM 2818 N N . PHE A 1 350 ? 11.707 1.481 5.003 1.00 96.50 350 PHE A N 1
ATOM 2819 C CA . PHE A 1 350 ? 12.126 1.650 3.614 1.00 96.50 350 PHE A CA 1
ATOM 2820 C C . PHE A 1 350 ? 13.427 0.897 3.385 1.00 96.50 350 PHE A C 1
ATOM 2822 O O . PHE A 1 350 ? 14.303 0.882 4.257 1.00 96.50 350 PHE A O 1
ATOM 2829 N N . HIS A 1 351 ? 13.551 0.280 2.222 1.00 94.88 351 HIS A N 1
ATOM 2830 C CA . HIS A 1 351 ? 14.697 -0.520 1.828 1.00 94.88 351 HIS A CA 1
ATOM 2831 C C . HIS A 1 351 ? 15.343 0.040 0.562 1.00 94.88 351 HIS A C 1
ATOM 2833 O O . HIS A 1 351 ? 14.668 0.658 -0.256 1.00 94.88 351 HIS A O 1
ATOM 2839 N N . SER A 1 352 ? 16.647 -0.193 0.390 1.00 94.50 352 SER A N 1
ATOM 2840 C CA . SER A 1 352 ? 17.362 0.127 -0.852 1.00 94.50 352 SER A CA 1
ATOM 2841 C C . SER A 1 352 ? 16.655 -0.471 -2.077 1.00 94.50 352 SER A C 1
ATOM 2843 O O . SER A 1 352 ? 15.898 -1.439 -1.917 1.00 94.50 352 SER A O 1
ATOM 2845 N N . PRO A 1 353 ? 16.899 0.071 -3.284 1.00 95.94 353 PRO A N 1
ATOM 2846 C CA . PRO A 1 353 ? 16.176 -0.344 -4.474 1.00 95.94 353 PRO A CA 1
ATOM 2847 C C . PRO A 1 353 ? 16.223 -1.845 -4.740 1.00 95.94 353 PRO A C 1
ATOM 2849 O O . PRO A 1 353 ? 17.267 -2.480 -4.580 1.00 95.94 353 PRO A O 1
ATOM 2852 N N . PHE A 1 354 ? 15.086 -2.396 -5.163 1.00 96.69 354 PHE A N 1
ATOM 2853 C CA . PHE A 1 354 ? 14.950 -3.812 -5.518 1.00 96.69 354 PHE A CA 1
ATOM 2854 C C . PHE A 1 354 ? 14.365 -4.027 -6.913 1.00 96.69 354 PHE A C 1
ATOM 2856 O O . PHE A 1 354 ? 14.535 -5.103 -7.480 1.00 96.69 354 PHE A O 1
ATOM 2863 N N . VAL A 1 355 ? 13.712 -3.019 -7.490 1.00 97.62 355 VAL A N 1
ATOM 2864 C CA . VAL A 1 355 ? 13.099 -3.115 -8.817 1.00 97.62 355 VAL A CA 1
ATOM 2865 C C . VAL A 1 355 ? 13.542 -1.965 -9.713 1.00 97.62 355 VAL A C 1
ATOM 2867 O O . VAL A 1 355 ? 13.947 -0.912 -9.227 1.00 97.62 355 VAL A O 1
ATOM 2870 N N . VAL A 1 356 ? 13.442 -2.169 -11.021 1.00 97.75 356 VAL A N 1
ATOM 2871 C CA . VAL A 1 356 ? 13.413 -1.115 -12.040 1.00 97.75 356 VAL A CA 1
ATOM 2872 C C . VAL A 1 356 ? 11.975 -1.026 -12.529 1.00 97.75 356 VAL A C 1
ATOM 2874 O O . VAL A 1 356 ? 11.430 -2.038 -12.975 1.00 97.75 356 VAL A O 1
ATOM 2877 N N . GLN A 1 357 ? 11.356 0.147 -12.432 1.00 95.88 357 GLN A N 1
ATOM 2878 C CA . GLN A 1 357 ? 9.995 0.333 -12.930 1.00 95.88 357 GLN A CA 1
ATOM 2879 C C . GLN A 1 357 ? 10.022 0.741 -14.408 1.00 95.88 357 GLN A C 1
ATOM 2881 O O . GLN A 1 357 ? 10.600 1.765 -14.771 1.00 95.88 357 GLN A O 1
ATOM 2886 N N . TYR A 1 358 ? 9.378 -0.060 -15.258 1.00 92.94 358 TYR A N 1
ATOM 2887 C CA . TYR A 1 358 ? 9.179 0.217 -16.683 1.00 92.94 358 TYR A CA 1
ATOM 2888 C C . TYR A 1 358 ? 7.744 0.654 -16.922 1.00 92.94 358 TYR A C 1
ATOM 2890 O O . TYR A 1 358 ? 6.916 -0.105 -17.424 1.00 92.94 358 TYR A O 1
ATOM 2898 N N . ARG A 1 359 ? 7.451 1.883 -16.507 1.00 82.50 359 ARG A N 1
ATOM 2899 C CA . ARG A 1 359 ? 6.087 2.388 -16.443 1.00 82.50 359 ARG A CA 1
ATOM 2900 C C . ARG A 1 359 ? 5.399 2.364 -17.808 1.00 82.50 359 ARG A C 1
ATOM 2902 O O . ARG A 1 359 ? 5.990 2.695 -18.839 1.00 82.50 359 ARG A O 1
ATOM 2909 N N . ASN A 1 360 ? 4.115 2.023 -17.797 1.00 77.69 360 ASN A N 1
ATOM 2910 C CA . ASN A 1 360 ? 3.260 2.157 -18.971 1.00 77.69 360 ASN A CA 1
ATOM 2911 C C . ASN A 1 360 ? 3.136 3.639 -19.393 1.00 77.69 360 ASN A C 1
ATOM 2913 O O . ASN A 1 360 ? 3.301 4.530 -18.562 1.00 77.69 360 ASN A O 1
ATOM 2917 N N . PRO A 1 361 ? 2.835 3.959 -20.664 1.00 75.25 361 PRO A N 1
ATOM 2918 C CA . PRO A 1 361 ? 2.583 5.341 -21.066 1.00 75.25 361 PRO A CA 1
ATOM 2919 C C . PRO A 1 361 ? 1.386 5.934 -20.304 1.00 75.25 361 PRO A C 1
ATOM 2921 O O . PRO A 1 361 ? 0.280 5.400 -20.373 1.00 75.25 361 PRO A O 1
ATOM 2924 N N . HIS A 1 362 ? 1.595 7.054 -19.609 1.00 77.00 362 HIS A N 1
ATOM 2925 C CA . HIS A 1 362 ? 0.549 7.787 -18.888 1.00 77.00 362 HIS A CA 1
ATOM 2926 C C . HIS A 1 362 ? 0.417 9.223 -19.396 1.00 77.00 362 HIS A C 1
ATOM 2928 O O . HIS A 1 362 ? 1.369 9.819 -19.899 1.00 77.00 362 HIS A O 1
ATOM 2934 N N . ASN A 1 363 ? -0.772 9.799 -19.215 1.00 90.50 363 ASN A N 1
ATOM 2935 C CA . ASN A 1 363 ? -0.980 11.237 -19.321 1.00 90.50 363 ASN A CA 1
ATOM 2936 C C . ASN A 1 363 ? -0.819 11.852 -17.924 1.00 90.50 363 ASN A C 1
ATOM 2938 O O . ASN A 1 363 ? -1.687 11.676 -17.071 1.00 90.50 363 ASN A O 1
ATOM 2942 N N . TYR A 1 364 ? 0.273 12.583 -17.692 1.00 91.00 364 TYR A N 1
ATOM 2943 C CA . TYR A 1 364 ? 0.571 13.142 -16.369 1.00 91.00 364 TYR A CA 1
ATOM 2944 C C . TYR A 1 364 ? -0.443 14.187 -15.891 1.00 91.00 364 TYR A C 1
ATOM 2946 O O . TYR A 1 364 ? -0.620 14.339 -14.688 1.00 91.00 364 TYR A O 1
ATOM 2954 N N . MET A 1 365 ? -1.158 14.863 -16.795 1.00 93.25 365 MET A N 1
ATOM 2955 C CA . MET A 1 365 ? -2.259 15.747 -16.396 1.00 93.25 365 MET A CA 1
ATOM 2956 C C . MET A 1 365 ? -3.465 14.956 -15.883 1.00 93.25 365 MET A C 1
ATOM 2958 O O . MET A 1 365 ? -4.097 15.367 -14.916 1.00 93.25 365 MET A O 1
ATOM 2962 N N . ALA A 1 366 ? -3.761 13.801 -16.484 1.00 91.75 366 ALA A N 1
ATOM 2963 C CA . ALA A 1 366 ? -4.806 12.912 -15.978 1.00 91.75 366 ALA A CA 1
ATOM 2964 C C . ALA A 1 366 ? -4.395 12.251 -14.651 1.00 91.75 366 ALA A C 1
ATOM 2966 O O . ALA A 1 366 ? -5.227 12.088 -13.761 1.00 91.75 366 ALA A O 1
ATOM 2967 N N . ASP A 1 367 ? -3.111 11.903 -14.494 1.00 93.25 367 ASP A N 1
ATOM 2968 C CA . ASP A 1 367 ? -2.577 11.418 -13.216 1.00 93.25 367 ASP A CA 1
ATOM 2969 C C . ASP A 1 367 ? -2.672 12.497 -12.123 1.00 93.25 367 ASP A C 1
ATOM 2971 O O . ASP A 1 367 ? -3.001 12.168 -10.988 1.00 93.25 367 ASP A O 1
ATOM 2975 N N . PHE A 1 368 ? -2.428 13.770 -12.458 1.00 95.12 368 PHE A N 1
ATOM 2976 C CA . PHE A 1 368 ? -2.583 14.900 -11.536 1.00 95.12 368 PHE A CA 1
ATOM 2977 C C . PHE A 1 368 ? -4.027 15.030 -11.038 1.00 95.12 368 PHE A C 1
ATOM 2979 O O . PHE A 1 368 ? -4.251 15.067 -9.830 1.00 95.12 368 PHE A O 1
ATOM 2986 N N . ASP A 1 369 ? -5.001 15.020 -11.950 1.00 93.62 369 ASP A N 1
ATOM 2987 C CA . ASP A 1 369 ? -6.432 15.037 -11.612 1.00 93.62 369 ASP A CA 1
ATOM 2988 C C . ASP A 1 369 ? -6.823 13.841 -10.720 1.00 93.62 369 ASP A C 1
ATOM 2990 O O . ASP A 1 369 ? -7.446 13.966 -9.666 1.00 93.62 369 ASP A O 1
ATOM 2994 N N . SER A 1 370 ? -6.315 12.665 -11.075 1.00 94.44 370 SER A N 1
ATOM 2995 C CA . SER A 1 370 ? -6.510 11.416 -10.338 1.00 94.44 370 SER A CA 1
ATOM 29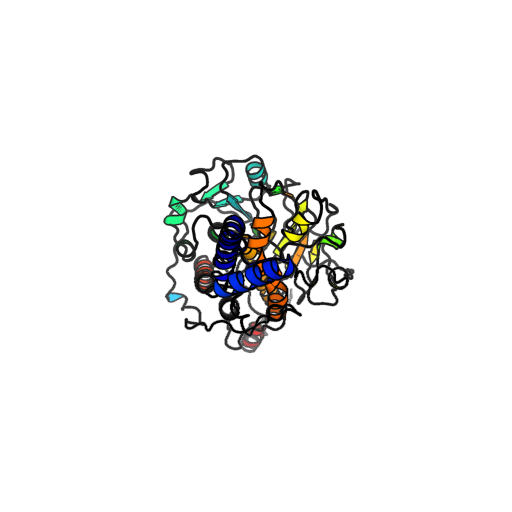96 C C . SER A 1 370 ? -5.889 11.388 -8.932 1.00 94.44 370 SER A C 1
ATOM 2998 O O . SER A 1 370 ? -6.181 10.473 -8.154 1.00 94.44 370 SER A O 1
ATOM 3000 N N . GLU A 1 371 ? -4.993 12.323 -8.614 1.00 97.06 371 GLU A N 1
ATOM 3001 C CA . GLU A 1 371 ? -4.252 12.419 -7.350 1.00 97.06 371 GLU A CA 1
ATOM 3002 C C . GLU A 1 371 ? -4.704 13.593 -6.474 1.00 97.06 371 GLU A C 1
ATOM 3004 O O . GLU A 1 371 ? -4.134 13.803 -5.402 1.00 97.06 371 GLU A O 1
ATOM 3009 N N . MET A 1 372 ? -5.744 14.332 -6.870 1.00 94.62 372 MET A N 1
ATOM 3010 C CA . MET A 1 372 ? -6.199 15.541 -6.172 1.00 94.62 372 MET A CA 1
ATOM 3011 C C . MET A 1 372 ? -6.400 15.326 -4.665 1.00 94.62 372 MET A C 1
ATOM 3013 O O . MET A 1 372 ? -5.899 16.102 -3.849 1.00 94.62 372 MET A O 1
ATOM 3017 N N . ASP A 1 373 ? -7.035 14.224 -4.260 1.00 94.88 373 ASP A N 1
ATOM 3018 C CA . ASP A 1 373 ? -7.225 13.900 -2.840 1.00 94.88 373 ASP A CA 1
ATOM 3019 C C . ASP A 1 373 ? -5.897 13.793 -2.067 1.00 94.88 373 ASP A C 1
ATOM 3021 O O . ASP A 1 373 ? -5.823 14.200 -0.905 1.00 94.88 373 ASP A O 1
ATOM 3025 N N . LEU A 1 374 ? -4.817 13.324 -2.698 1.00 97.25 374 LEU A N 1
ATOM 3026 C CA . LEU A 1 374 ? -3.495 13.287 -2.072 1.00 97.25 374 LEU A CA 1
ATOM 3027 C C . LEU A 1 374 ? -2.949 14.695 -1.834 1.00 97.25 374 LEU A C 1
ATOM 3029 O O . LEU A 1 374 ? -2.433 14.982 -0.753 1.00 97.25 374 LEU A O 1
ATOM 3033 N N . TYR A 1 375 ? -3.095 15.592 -2.807 1.00 95.12 375 TYR A N 1
ATOM 3034 C CA . TYR A 1 375 ? -2.580 16.957 -2.701 1.00 95.12 375 TYR A CA 1
ATOM 3035 C C . TYR A 1 375 ? -3.328 17.780 -1.652 1.00 95.12 375 TYR A C 1
ATOM 3037 O O . TYR A 1 375 ? -2.699 18.494 -0.866 1.00 95.12 375 TYR A O 1
ATOM 3045 N N . TYR A 1 376 ? -4.656 17.656 -1.605 1.00 90.50 376 TYR A N 1
ATOM 3046 C CA . TYR A 1 376 ? -5.492 18.476 -0.728 1.00 90.50 376 TYR A CA 1
ATOM 3047 C C . TYR A 1 376 ? -5.728 17.859 0.653 1.00 90.50 376 TYR A C 1
ATOM 3049 O O . TYR A 1 376 ? -5.807 18.601 1.635 1.00 90.50 376 TYR A O 1
ATOM 3057 N N . LYS A 1 377 ? -5.831 16.526 0.772 1.00 95.75 377 LYS A N 1
ATOM 3058 C CA . LYS A 1 377 ? -6.272 15.869 2.016 1.00 95.75 377 LYS A CA 1
ATOM 3059 C C . LYS A 1 377 ? -5.150 15.186 2.809 1.00 95.75 377 LYS A C 1
ATOM 3061 O O . LYS A 1 377 ? -5.348 14.963 4.004 1.00 95.75 377 LYS A O 1
ATOM 3066 N N . ALA A 1 378 ? -3.973 14.895 2.236 1.00 97.19 378 ALA A N 1
ATOM 3067 C CA . ALA A 1 378 ? -2.953 14.069 2.910 1.00 97.19 378 ALA A CA 1
ATOM 3068 C C . ALA A 1 378 ? -2.417 14.669 4.220 1.00 97.19 378 ALA A C 1
ATOM 3070 O O . ALA A 1 378 ? -2.300 13.954 5.215 1.00 97.19 378 ALA A O 1
ATOM 3071 N N . GLU A 1 379 ? -2.129 15.976 4.277 1.00 95.81 379 GLU A N 1
ATOM 3072 C CA . GLU A 1 379 ? -1.668 16.592 5.534 1.00 95.81 379 GLU A CA 1
ATOM 3073 C C . GLU A 1 379 ? -2.736 16.488 6.630 1.00 95.81 379 GLU A C 1
ATOM 3075 O O . GLU A 1 379 ? -2.437 16.211 7.794 1.00 95.81 379 GLU A O 1
ATOM 3080 N N . THR A 1 380 ? -3.992 16.703 6.249 1.00 95.81 380 THR A N 1
ATOM 3081 C CA . THR A 1 380 ? -5.134 16.655 7.158 1.00 95.81 380 THR A CA 1
ATOM 3082 C C . THR A 1 380 ? -5.421 15.229 7.618 1.00 95.81 380 THR A C 1
ATOM 3084 O O . THR A 1 380 ? -5.699 15.031 8.799 1.00 95.81 380 THR A O 1
ATOM 3087 N N . LEU A 1 381 ? -5.266 14.229 6.743 1.00 97.50 381 LEU A N 1
ATOM 3088 C CA . LEU A 1 381 ? -5.320 12.816 7.116 1.00 97.50 381 LEU A CA 1
ATOM 3089 C C . LEU A 1 381 ? -4.236 12.470 8.140 1.00 97.50 381 LEU A C 1
ATOM 3091 O O . LEU A 1 381 ? -4.527 11.845 9.156 1.00 97.50 381 LEU A O 1
ATOM 3095 N N . VAL A 1 382 ? -2.995 12.901 7.903 1.00 97.12 382 VAL A N 1
ATOM 3096 C CA . VAL A 1 382 ? -1.880 12.656 8.829 1.00 97.12 382 VAL A CA 1
ATOM 3097 C C . VAL A 1 382 ? -2.181 13.262 10.196 1.00 97.12 382 VAL A C 1
ATOM 3099 O O . VAL A 1 382 ? -2.066 12.564 11.198 1.00 97.12 382 VAL A O 1
ATOM 3102 N N . LYS A 1 383 ? -2.615 14.527 10.256 1.00 96.06 383 LYS A N 1
ATOM 3103 C CA . LYS A 1 383 ? -3.008 15.177 11.520 1.00 96.06 383 LYS A CA 1
ATOM 3104 C C . LYS A 1 383 ? -4.127 14.413 12.223 1.00 96.06 383 LYS A C 1
ATOM 3106 O O . LYS A 1 383 ? -3.992 14.090 13.399 1.00 96.06 383 LYS A O 1
ATOM 3111 N N . PHE A 1 384 ? -5.180 14.059 11.484 1.00 97.00 384 PHE A N 1
ATOM 3112 C CA . PHE A 1 384 ? -6.286 13.264 12.006 1.00 97.00 384 PHE A CA 1
ATOM 3113 C C . PHE A 1 384 ? -5.790 11.952 12.625 1.00 97.00 384 PHE A C 1
ATOM 3115 O O . PHE A 1 384 ? -6.135 11.655 13.761 1.00 97.00 384 PHE A O 1
ATOM 3122 N N . LEU A 1 385 ? -4.948 11.188 11.925 1.00 97.25 385 LEU A N 1
ATOM 3123 C CA . LEU A 1 385 ? -4.448 9.902 12.415 1.00 97.25 385 LEU A CA 1
ATOM 3124 C C . LEU A 1 385 ? -3.496 10.043 13.611 1.00 97.25 385 LEU A C 1
ATOM 3126 O O . LEU A 1 385 ? -3.501 9.178 14.484 1.00 97.25 385 LEU A O 1
ATOM 3130 N N . GLN A 1 386 ? -2.700 11.114 13.676 1.00 95.06 386 GLN A N 1
ATOM 3131 C CA . GLN A 1 386 ? -1.828 11.408 14.824 1.00 95.06 386 GLN A CA 1
ATOM 3132 C C . GLN A 1 386 ? -2.631 11.666 16.104 1.00 95.06 386 GLN A C 1
ATOM 3134 O O . GLN A 1 386 ? -2.230 11.235 17.184 1.00 95.06 386 GLN A O 1
ATOM 3139 N N . GLU A 1 387 ? -3.763 12.356 15.979 1.00 93.94 387 GLU A N 1
ATOM 3140 C CA . GLU A 1 387 ? -4.647 12.694 17.100 1.00 93.94 387 GLU A CA 1
ATOM 3141 C C . GLU A 1 387 ? -5.656 11.582 17.412 1.00 93.94 387 GLU A C 1
ATOM 3143 O O . GLU A 1 387 ? -6.146 11.466 18.538 1.00 93.94 387 GLU A O 1
ATOM 3148 N N . TRP A 1 388 ? -5.978 10.750 16.420 1.00 94.31 388 TRP A N 1
ATOM 3149 C CA . TRP A 1 388 ? -6.963 9.693 16.561 1.00 94.31 388 TRP A CA 1
ATOM 3150 C C . TRP A 1 388 ? -6.510 8.637 17.566 1.00 94.31 388 TRP A C 1
ATOM 3152 O O . TRP A 1 388 ? -5.379 8.138 17.539 1.00 94.31 388 TRP A O 1
ATOM 3162 N N . THR A 1 389 ? -7.438 8.241 18.431 1.00 90.19 389 THR A N 1
ATOM 3163 C CA . THR A 1 389 ? -7.263 7.143 19.378 1.00 90.19 389 THR A CA 1
ATOM 3164 C C . THR A 1 389 ? -8.425 6.158 19.263 1.00 90.19 389 THR A C 1
ATOM 3166 O O . THR A 1 389 ? -9.550 6.582 18.976 1.00 90.19 389 THR A O 1
ATOM 3169 N N . PRO A 1 390 ? -8.179 4.852 19.477 1.00 89.12 390 PRO A N 1
ATOM 3170 C CA . PRO A 1 390 ? -9.242 3.860 19.525 1.00 89.12 390 PRO A CA 1
ATOM 3171 C C . PRO A 1 390 ? -10.314 4.207 20.562 1.00 89.12 390 PRO A C 1
ATOM 3173 O O . PRO A 1 390 ? -10.011 4.686 21.658 1.00 89.12 390 PRO A O 1
ATOM 3176 N N . GLU A 1 391 ? -11.577 3.918 20.249 1.00 86.31 391 GLU A N 1
ATOM 3177 C CA . GLU A 1 391 ? -12.661 4.065 21.222 1.00 86.31 391 GLU A CA 1
ATOM 3178 C C . GLU A 1 391 ? -12.446 3.109 22.403 1.00 86.31 391 GLU A C 1
ATOM 3180 O O . GLU A 1 391 ? -12.039 1.965 22.200 1.00 86.31 391 GLU A O 1
ATOM 3185 N N . LYS A 1 392 ? -12.784 3.536 23.628 1.00 80.88 392 LYS A N 1
ATOM 3186 C CA . LYS A 1 392 ? -12.651 2.704 24.844 1.00 80.88 392 LYS A CA 1
ATOM 3187 C C . LYS A 1 392 ? -13.445 1.393 24.779 1.00 80.88 392 LYS A C 1
ATOM 3189 O O . LYS A 1 392 ? -13.094 0.438 25.459 1.00 80.88 392 LYS A O 1
ATOM 3194 N N . SER A 1 393 ? -14.513 1.368 23.985 1.00 77.50 393 SER A N 1
ATOM 3195 C CA . SER A 1 393 ? -15.346 0.197 23.688 1.00 77.50 393 SER A CA 1
ATOM 3196 C C . SER A 1 393 ? -14.658 -0.823 22.772 1.00 77.50 3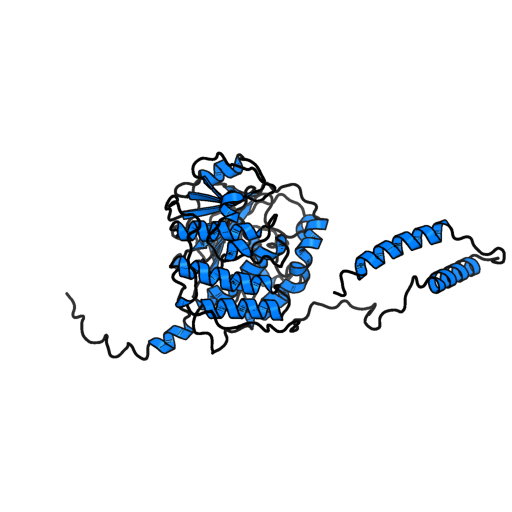93 SER A C 1
ATOM 3198 O O . SER A 1 393 ? -15.150 -1.939 22.631 1.00 77.50 393 SER A O 1
ATOM 3200 N N . SER A 1 394 ? -13.540 -0.473 22.130 1.00 81.00 394 SER A N 1
ATOM 3201 C CA . SER A 1 394 ? -12.863 -1.345 21.170 1.00 81.00 394 SER A CA 1
ATOM 3202 C C . SER A 1 394 ? -12.099 -2.450 21.901 1.00 81.00 394 SER A C 1
ATOM 3204 O O . SER A 1 394 ? -11.072 -2.204 22.530 1.00 81.00 394 SER A O 1
ATOM 3206 N N . THR A 1 395 ? -12.587 -3.684 21.797 1.00 82.06 395 THR A N 1
ATOM 3207 C CA . THR A 1 395 ? -12.048 -4.851 22.520 1.00 82.06 395 THR A CA 1
ATOM 3208 C C . THR A 1 395 ? -11.071 -5.698 21.705 1.00 82.06 395 THR A C 1
ATOM 3210 O O . THR A 1 395 ? -10.588 -6.714 22.197 1.00 82.06 395 THR A O 1
ATOM 3213 N N . SER A 1 396 ? -10.791 -5.336 20.448 1.00 90.62 396 SER A N 1
ATOM 3214 C CA . SER A 1 396 ? -9.929 -6.109 19.542 1.00 90.62 396 SER A CA 1
ATOM 3215 C C . SER A 1 396 ? -9.389 -5.252 18.392 1.00 90.62 396 SER A C 1
ATOM 3217 O O . SER A 1 396 ? -9.996 -4.240 18.046 1.00 90.62 396 SER A O 1
ATOM 3219 N N . LEU A 1 397 ? -8.282 -5.662 17.756 1.00 92.62 397 LEU A N 1
ATOM 3220 C CA . LEU A 1 397 ? -7.716 -4.955 16.594 1.00 92.62 397 LEU A CA 1
ATOM 3221 C C . LEU A 1 397 ? -8.706 -4.887 15.421 1.00 92.62 397 LEU A C 1
ATOM 3223 O O . LEU A 1 397 ? -8.769 -3.890 14.714 1.00 92.62 397 LEU A O 1
ATOM 3227 N N . GLN A 1 398 ? -9.517 -5.927 15.251 1.00 94.19 398 GLN A N 1
ATOM 3228 C CA . GLN A 1 398 ? -10.581 -5.998 14.256 1.00 94.19 398 GLN A CA 1
ATOM 3229 C C . GLN A 1 398 ? -11.603 -4.877 14.468 1.00 94.19 398 GL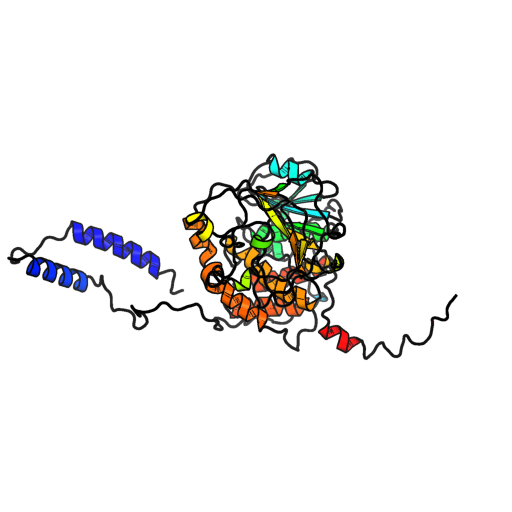N A C 1
ATOM 3231 O O . GLN A 1 398 ? -11.957 -4.162 13.534 1.00 94.19 398 GLN A O 1
ATOM 3236 N N . GLN A 1 399 ? -12.042 -4.695 15.716 1.00 94.00 399 GLN A N 1
ATOM 3237 C CA . GLN A 1 399 ? -12.993 -3.647 16.075 1.00 94.00 399 GLN A CA 1
ATOM 3238 C C . GLN A 1 399 ? -12.384 -2.251 15.880 1.00 94.00 399 GLN A C 1
ATOM 3240 O O . GLN A 1 399 ? -13.044 -1.348 15.371 1.00 94.00 399 GLN A O 1
ATOM 3245 N N . ILE A 1 400 ? -11.103 -2.091 16.227 1.00 95.19 400 ILE A N 1
ATOM 3246 C CA . ILE A 1 400 ? -10.335 -0.856 16.010 1.00 95.19 400 ILE A CA 1
ATOM 3247 C C . ILE A 1 400 ? -10.239 -0.528 14.513 1.00 95.19 400 ILE A C 1
ATOM 3249 O O . ILE A 1 400 ? -10.454 0.621 14.128 1.00 95.19 400 ILE A O 1
ATOM 3253 N N . LEU A 1 401 ? -9.968 -1.527 13.669 1.00 96.00 401 LEU A N 1
ATOM 3254 C CA . LEU A 1 401 ? -9.892 -1.372 12.216 1.00 96.00 401 LEU A CA 1
ATOM 3255 C C . LEU A 1 401 ? -11.235 -0.917 11.625 1.00 96.00 401 LEU A C 1
ATOM 3257 O O . LEU A 1 401 ? -11.267 0.056 10.871 1.00 96.00 401 LEU A O 1
ATOM 3261 N N . LEU A 1 402 ? -12.345 -1.557 12.014 1.00 96.88 402 LEU A N 1
ATOM 3262 C CA . LEU A 1 402 ? -13.685 -1.155 11.574 1.00 96.88 402 LEU A CA 1
ATOM 3263 C C . LEU A 1 402 ? -14.029 0.272 12.029 1.00 96.88 402 LEU A C 1
ATOM 3265 O O . LEU A 1 402 ? -14.494 1.082 11.227 1.00 96.88 402 LEU A O 1
ATOM 3269 N N . HIS A 1 403 ? -13.763 0.612 13.293 1.00 96.31 403 HIS A N 1
ATOM 3270 C CA . HIS A 1 403 ? -13.980 1.965 13.805 1.00 96.31 403 HIS A CA 1
ATOM 3271 C C . HIS A 1 403 ? -13.166 3.006 13.037 1.00 96.31 403 HIS A C 1
ATOM 3273 O O . HIS A 1 403 ? -13.704 4.055 12.682 1.00 96.31 403 HIS A O 1
ATOM 3279 N N . LEU A 1 404 ? -11.896 2.726 12.733 1.00 97.12 404 LEU A N 1
ATOM 3280 C CA . LEU A 1 404 ? -11.077 3.644 11.949 1.00 97.12 404 LEU A CA 1
ATOM 3281 C C . LEU A 1 404 ? -11.649 3.836 10.538 1.00 97.12 404 LEU A C 1
ATOM 3283 O O . LEU A 1 404 ? -11.798 4.981 10.115 1.00 97.12 404 LEU A O 1
ATOM 3287 N N . ALA A 1 405 ? -12.054 2.765 9.848 1.00 98.06 405 ALA A N 1
ATOM 3288 C CA . ALA A 1 405 ? -12.700 2.863 8.536 1.00 98.06 405 ALA A CA 1
ATOM 3289 C C . ALA A 1 405 ? -13.990 3.703 8.582 1.00 98.06 405 ALA A C 1
ATOM 3291 O O . ALA A 1 405 ? -14.193 4.576 7.736 1.00 98.06 405 ALA A O 1
ATOM 3292 N N . ILE A 1 406 ? -14.824 3.518 9.613 1.00 97.69 406 ILE A N 1
ATOM 3293 C CA . ILE A 1 406 ? -16.023 4.337 9.843 1.00 97.69 406 ILE A CA 1
ATOM 3294 C C . ILE A 1 406 ? -15.650 5.811 10.013 1.00 97.69 406 ILE A C 1
ATOM 3296 O O . ILE A 1 406 ? -16.284 6.676 9.412 1.00 97.69 406 ILE A O 1
ATOM 3300 N N . ARG A 1 407 ? -14.620 6.125 10.806 1.00 97.62 407 ARG A N 1
ATOM 3301 C CA . ARG A 1 407 ? -14.190 7.517 10.997 1.00 97.62 407 ARG A CA 1
ATOM 3302 C C . ARG A 1 407 ? -13.634 8.118 9.709 1.00 97.62 407 ARG A C 1
ATOM 3304 O O . ARG A 1 407 ? -13.984 9.248 9.389 1.00 97.62 407 ARG A O 1
ATOM 3311 N N . LEU A 1 408 ? -12.849 7.369 8.940 1.00 97.81 408 LEU A N 1
ATOM 3312 C CA . LEU A 1 408 ? -12.362 7.814 7.631 1.00 97.81 408 LEU A CA 1
ATOM 3313 C C . LEU A 1 408 ? -13.519 8.103 6.661 1.00 97.81 408 LEU A C 1
ATOM 3315 O O . LEU A 1 408 ? -13.465 9.086 5.923 1.00 97.81 408 LEU A O 1
ATOM 3319 N N . TYR A 1 409 ? -14.606 7.332 6.724 1.00 97.81 409 TYR A N 1
ATOM 3320 C CA . TYR A 1 409 ? -15.844 7.653 6.014 1.00 97.81 409 TYR A CA 1
ATOM 3321 C C . TYR A 1 409 ? -16.530 8.922 6.548 1.00 97.81 409 TYR A C 1
ATOM 3323 O O . TYR A 1 409 ? -16.927 9.791 5.771 1.00 97.81 409 TYR A O 1
ATOM 3331 N N . GLU A 1 410 ? -16.664 9.082 7.862 1.00 96.94 410 GLU A N 1
ATOM 3332 C CA . GLU A 1 410 ? -17.318 10.260 8.454 1.00 96.94 410 GLU A CA 1
ATOM 3333 C C . GLU A 1 410 ? -16.585 11.582 8.144 1.00 96.94 410 GLU A C 1
ATOM 3335 O O . GLU A 1 410 ? -17.222 12.635 8.101 1.00 96.94 410 GLU A O 1
ATOM 3340 N N . PHE A 1 411 ? -15.275 11.528 7.881 1.00 95.81 411 PHE A N 1
ATOM 3341 C CA . PHE A 1 411 ? -14.420 12.673 7.530 1.00 95.81 411 PHE A CA 1
ATOM 3342 C C . PHE A 1 411 ? -14.046 12.770 6.040 1.00 95.81 411 PHE A C 1
ATOM 3344 O O . PHE A 1 411 ? -13.124 13.501 5.689 1.00 95.81 411 PHE A O 1
ATOM 3351 N N . ASP A 1 412 ? -14.767 12.062 5.168 1.00 94.81 412 ASP A N 1
ATOM 3352 C CA . ASP A 1 412 ? -14.626 12.164 3.705 1.00 94.81 412 ASP A CA 1
ATOM 3353 C C . ASP A 1 412 ? -13.262 11.753 3.119 1.00 94.81 412 ASP A C 1
ATOM 3355 O O . ASP A 1 412 ? -12.817 12.262 2.089 1.00 94.81 412 ASP A O 1
ATOM 3359 N N . PHE A 1 413 ? -12.602 10.783 3.754 1.00 96.25 413 PHE A N 1
ATOM 3360 C CA . PHE A 1 413 ? -11.451 10.089 3.164 1.00 96.25 413 PHE A CA 1
ATOM 3361 C C . PHE A 1 413 ? -11.868 8.830 2.397 1.00 96.25 413 PHE A C 1
ATOM 3363 O O . PHE A 1 413 ? -11.252 8.507 1.388 1.00 96.25 413 PHE A O 1
ATOM 3370 N N . PHE A 1 414 ? -12.911 8.139 2.869 1.00 95.75 414 PHE A N 1
ATOM 3371 C CA . PHE A 1 414 ? -13.480 6.922 2.274 1.00 95.75 414 PHE A CA 1
ATOM 3372 C C . PHE A 1 414 ? -14.958 7.095 1.954 1.00 95.75 414 PHE A C 1
ATOM 3374 O O . PHE A 1 414 ? -15.644 7.850 2.620 1.00 95.75 414 PHE A O 1
ATOM 3381 N N . GLY A 1 415 ? -15.491 6.346 1.004 1.00 96.19 415 GLY A N 1
ATOM 3382 C CA . GLY A 1 415 ? -16.917 6.113 0.795 1.00 96.19 415 GLY A CA 1
ATOM 3383 C C . GLY A 1 415 ? -17.456 4.994 1.690 1.00 96.19 415 GLY A C 1
ATOM 3384 O O . GLY A 1 415 ? -16.709 4.256 2.332 1.00 96.19 415 GLY A O 1
ATOM 3385 N N . VAL A 1 416 ? -18.784 4.852 1.741 1.00 96.69 416 VAL A N 1
ATOM 3386 C CA . VAL A 1 416 ? -19.441 3.843 2.595 1.00 96.69 416 VAL A CA 1
ATOM 3387 C C . VAL A 1 416 ? -19.073 2.413 2.182 1.00 96.69 416 VAL A C 1
ATOM 3389 O O . VAL A 1 416 ? -18.991 1.525 3.027 1.00 96.69 416 VAL A O 1
ATOM 3392 N N . GLN A 1 417 ? -18.779 2.206 0.896 1.00 97.25 417 GLN A N 1
ATOM 3393 C CA . GLN A 1 417 ? -18.357 0.922 0.345 1.00 97.25 417 GLN A CA 1
ATOM 3394 C C . GLN A 1 417 ? -17.084 0.405 1.021 1.00 97.25 417 GLN A C 1
ATOM 3396 O O . GLN A 1 417 ? -16.983 -0.795 1.249 1.00 97.25 417 GLN A O 1
ATOM 3401 N N . ASP A 1 418 ? -16.152 1.284 1.404 1.00 98.38 418 ASP A N 1
ATOM 3402 C CA . ASP A 1 418 ? -14.916 0.873 2.079 1.00 98.38 418 ASP A CA 1
ATOM 3403 C C . ASP A 1 418 ? -15.157 0.436 3.523 1.00 98.38 418 ASP A C 1
ATOM 3405 O O . ASP A 1 418 ? -14.443 -0.426 4.031 1.00 98.38 418 ASP A O 1
ATOM 3409 N N . VAL A 1 419 ? -16.189 0.970 4.183 1.00 98.38 419 VAL A N 1
ATOM 3410 C CA . VAL A 1 419 ? -16.605 0.500 5.512 1.00 98.38 419 VAL A CA 1
ATOM 3411 C C . VAL A 1 419 ? -17.143 -0.925 5.408 1.00 98.38 419 VAL A C 1
ATOM 3413 O O . VAL A 1 419 ? -16.691 -1.810 6.133 1.00 98.38 419 VAL A O 1
ATOM 3416 N N . THR A 1 420 ? -18.052 -1.169 4.460 1.00 97.50 420 THR A N 1
ATOM 3417 C CA . THR A 1 420 ? -18.593 -2.511 4.194 1.00 97.50 420 THR A CA 1
ATOM 3418 C C . THR A 1 420 ? -17.497 -3.482 3.753 1.00 97.50 420 THR A C 1
ATOM 3420 O O . THR A 1 420 ? -17.459 -4.623 4.209 1.00 97.50 420 THR A O 1
ATOM 3423 N N . LEU A 1 421 ? -16.570 -3.028 2.907 1.00 98.38 421 LEU A N 1
ATOM 3424 C CA . LEU A 1 421 ? -15.425 -3.818 2.466 1.00 98.38 421 LEU A CA 1
ATOM 3425 C C . LEU A 1 421 ? -14.484 -4.152 3.630 1.00 98.38 421 LEU A C 1
ATOM 3427 O O . LEU A 1 421 ? -13.998 -5.276 3.700 1.00 98.38 421 LEU A O 1
ATOM 3431 N N . THR A 1 422 ? -14.265 -3.221 4.560 1.00 98.50 422 THR A N 1
ATOM 3432 C CA . THR A 1 422 ? -13.457 -3.456 5.768 1.00 98.50 422 THR A CA 1
ATOM 3433 C C . THR A 1 422 ? -14.083 -4.523 6.658 1.00 98.50 422 THR A C 1
ATOM 3435 O O . THR A 1 422 ? -13.382 -5.420 7.127 1.00 98.50 422 THR A O 1
ATOM 3438 N N . GLU A 1 423 ? -15.398 -4.470 6.869 1.00 97.00 423 GLU A N 1
ATOM 3439 C CA . GLU A 1 423 ? -16.103 -5.506 7.625 1.00 97.00 423 GLU A CA 1
ATOM 3440 C C . GLU A 1 423 ? -15.984 -6.878 6.940 1.00 97.00 423 GLU A C 1
ATOM 3442 O O . GLU A 1 423 ? -15.610 -7.856 7.589 1.00 97.00 423 GLU A O 1
ATOM 3447 N N . ALA A 1 424 ? -16.220 -6.946 5.626 1.00 97.00 424 ALA A N 1
ATOM 3448 C CA . ALA A 1 424 ? -16.076 -8.173 4.842 1.00 97.00 424 ALA A CA 1
ATOM 3449 C C . ALA A 1 424 ? -14.642 -8.731 4.880 1.00 97.00 424 ALA A C 1
ATOM 3451 O O . ALA A 1 424 ? -14.451 -9.926 5.088 1.00 97.00 424 ALA A O 1
ATOM 3452 N N . TRP A 1 425 ? -13.632 -7.867 4.767 1.00 98.12 425 TRP A N 1
ATOM 3453 C CA . TRP A 1 425 ? -12.219 -8.230 4.874 1.00 98.12 425 TRP A CA 1
ATOM 3454 C C . TRP A 1 425 ? -11.879 -8.863 6.226 1.00 98.12 425 TRP A C 1
ATOM 3456 O O . TRP A 1 425 ? -11.216 -9.899 6.288 1.00 98.12 425 TRP A O 1
ATOM 3466 N N . ILE A 1 426 ? -12.364 -8.274 7.323 1.00 97.31 426 ILE A N 1
ATOM 3467 C CA . ILE A 1 426 ? -12.180 -8.824 8.671 1.00 97.31 426 ILE A CA 1
ATOM 3468 C C . ILE A 1 426 ? -12.822 -10.212 8.780 1.00 97.31 426 ILE A C 1
ATOM 3470 O O . ILE A 1 426 ? -12.198 -11.129 9.318 1.00 97.31 426 ILE A O 1
ATOM 3474 N N . GLN A 1 427 ? -14.046 -10.367 8.271 1.00 96.06 427 GLN A N 1
ATOM 3475 C CA . GLN A 1 427 ? -14.771 -11.639 8.289 1.00 96.06 427 GLN A CA 1
ATOM 3476 C C . GLN A 1 427 ? -14.042 -12.714 7.478 1.00 96.06 427 GLN A C 1
ATOM 3478 O O . GLN A 1 427 ? -13.873 -13.833 7.964 1.00 96.06 427 GLN A O 1
ATOM 3483 N N . ASP A 1 428 ? -13.555 -12.376 6.284 1.00 97.19 428 ASP A N 1
ATOM 3484 C CA . ASP A 1 428 ? -12.792 -13.300 5.447 1.00 97.19 428 ASP A CA 1
ATOM 3485 C C . ASP A 1 428 ? -11.494 -13.737 6.144 1.00 97.19 428 ASP A C 1
ATOM 3487 O O . ASP A 1 428 ? -11.214 -14.932 6.234 1.00 97.19 428 ASP A O 1
ATOM 3491 N N . LEU A 1 429 ? -10.742 -12.813 6.752 1.00 97.12 429 LEU A N 1
ATOM 3492 C CA . LEU A 1 429 ? -9.555 -13.162 7.544 1.00 97.12 429 LEU A CA 1
ATOM 3493 C C . LEU A 1 429 ? -9.886 -14.100 8.715 1.00 97.12 429 LEU A C 1
ATOM 3495 O O . LEU A 1 429 ? -9.163 -15.070 8.957 1.00 97.12 429 LEU A O 1
ATOM 3499 N N . GLN A 1 430 ? -10.984 -13.848 9.433 1.00 94.88 430 GLN A N 1
ATOM 3500 C CA . GLN A 1 430 ? -11.447 -14.732 10.508 1.00 94.88 430 GLN A CA 1
ATOM 3501 C C . GLN A 1 430 ? -11.799 -16.129 9.979 1.00 94.88 430 GLN A C 1
ATOM 3503 O O . GLN A 1 430 ? -11.397 -17.124 10.586 1.00 94.88 430 GLN A O 1
ATOM 3508 N N . CYS A 1 431 ? -12.485 -16.210 8.838 1.00 94.31 431 CYS A N 1
ATOM 3509 C CA . CYS A 1 431 ? -12.819 -17.467 8.169 1.00 94.31 431 CYS A CA 1
ATOM 3510 C C . CYS A 1 431 ? -11.586 -18.263 7.741 1.00 94.31 431 CYS A C 1
ATOM 3512 O O . CYS A 1 431 ? -11.575 -19.488 7.853 1.00 94.31 431 CYS A O 1
ATOM 3514 N N . LEU A 1 432 ? -10.535 -17.572 7.303 1.00 94.44 432 LEU A N 1
ATOM 3515 C CA . LEU A 1 432 ? -9.254 -18.178 6.944 1.00 94.44 432 LEU A CA 1
ATOM 3516 C C . LEU A 1 432 ? -8.400 -18.554 8.168 1.00 94.44 432 LEU A C 1
ATOM 3518 O O . LEU A 1 432 ? -7.297 -19.075 8.022 1.00 94.44 432 LEU A O 1
ATOM 3522 N N . GLY A 1 433 ? -8.894 -18.312 9.387 1.00 93.75 433 GLY A N 1
ATOM 3523 C CA . GLY A 1 433 ? -8.192 -18.639 10.626 1.00 93.75 433 GLY A CA 1
ATOM 3524 C C . GLY A 1 433 ? -7.037 -17.693 10.956 1.00 93.75 433 GLY A C 1
ATOM 3525 O O . GLY A 1 433 ? -6.242 -18.006 11.851 1.00 93.75 433 GLY A O 1
ATOM 3526 N N . TYR A 1 434 ? -6.953 -16.540 10.283 1.00 96.00 434 TYR A N 1
ATOM 3527 C CA . TYR A 1 434 ? -5.926 -15.534 10.526 1.00 96.00 434 TYR A CA 1
ATOM 3528 C C . TYR A 1 434 ? -5.956 -15.064 11.985 1.00 96.00 434 TYR A C 1
ATOM 3530 O O . TYR A 1 434 ? -6.995 -14.680 12.535 1.00 96.00 434 TYR A O 1
ATOM 3538 N N . LYS A 1 435 ? -4.792 -15.096 12.635 1.00 94.56 435 LYS A N 1
ATOM 3539 C CA . LYS A 1 435 ? -4.638 -14.677 14.030 1.00 94.56 435 LYS A CA 1
ATOM 3540 C C . LYS A 1 435 ? -4.230 -13.211 14.079 1.00 94.56 435 LYS A C 1
ATOM 3542 O O . LYS A 1 435 ? -3.060 -12.879 13.911 1.00 94.56 435 LYS A O 1
ATOM 3547 N N . PHE A 1 436 ? -5.207 -12.347 14.334 1.00 94.50 436 PHE A N 1
ATOM 3548 C CA . PHE A 1 436 ? -4.961 -10.925 14.556 1.00 94.50 436 PHE A CA 1
ATOM 3549 C C . PHE A 1 436 ? -4.047 -10.717 15.778 1.00 94.50 436 PHE A C 1
ATOM 3551 O O . PHE A 1 436 ? -4.273 -11.354 16.813 1.00 94.50 436 PHE A O 1
ATOM 3558 N N . PRO A 1 437 ? -3.037 -9.832 15.689 1.00 92.12 437 PRO A N 1
ATOM 3559 C CA . PRO A 1 437 ? -2.212 -9.467 16.835 1.00 92.12 437 PRO A CA 1
ATOM 3560 C C . PRO A 1 437 ? -3.029 -8.866 17.986 1.00 92.12 437 PRO A C 1
ATOM 3562 O O . PRO A 1 437 ? -4.041 -8.195 17.774 1.00 92.12 437 PRO A O 1
ATOM 3565 N N . LEU A 1 438 ? -2.563 -9.084 19.218 1.00 82.50 438 LEU A N 1
ATOM 3566 C CA . LEU A 1 438 ? -3.165 -8.492 20.410 1.00 82.50 438 LEU A CA 1
ATOM 3567 C C . LEU A 1 438 ? -2.779 -7.015 20.526 1.00 82.50 438 LEU A C 1
ATOM 3569 O O . LEU A 1 438 ? -1.608 -6.661 20.410 1.00 82.50 438 LEU A O 1
ATOM 3573 N N . HIS A 1 439 ? -3.762 -6.168 20.820 1.00 71.44 439 HIS A N 1
ATOM 3574 C CA . HIS A 1 439 ? -3.524 -4.765 21.136 1.00 71.44 439 HIS A CA 1
ATOM 3575 C C . HIS A 1 439 ? -3.021 -4.635 22.597 1.00 71.44 439 HIS A C 1
ATOM 3577 O O . HIS A 1 439 ? -3.677 -5.157 23.500 1.00 71.44 439 HIS A O 1
ATOM 3583 N N . PRO A 1 440 ? -1.910 -3.934 22.887 1.00 64.25 440 PRO A N 1
ATOM 3584 C CA . PRO A 1 440 ? -1.318 -3.777 24.216 1.00 64.25 440 PRO A CA 1
ATOM 3585 C C . PRO A 1 440 ? -2.268 -3.229 25.280 1.00 64.25 440 PRO A C 1
ATOM 3587 O O . PRO A 1 440 ? -2.217 -3.677 26.421 1.00 64.25 440 PRO A O 1
ATOM 3590 N N . SER A 1 441 ? -3.191 -2.326 24.927 1.00 56.50 441 SER A N 1
ATOM 3591 C CA . SER A 1 441 ? -4.202 -1.834 25.883 1.00 56.50 441 SER A CA 1
ATOM 3592 C C . SER A 1 441 ? -5.219 -2.900 26.322 1.00 56.50 441 SER A C 1
ATOM 3594 O O . SER A 1 441 ? -5.982 -2.656 27.250 1.00 56.50 441 SER A O 1
ATOM 3596 N N . LEU A 1 442 ? -5.250 -4.061 25.658 1.00 53.66 442 LEU A N 1
ATOM 3597 C CA . LEU A 1 442 ? -6.050 -5.229 26.041 1.00 53.66 442 LEU A CA 1
ATOM 3598 C C . LEU A 1 442 ? -5.234 -6.235 26.867 1.00 53.66 442 LEU A C 1
ATOM 3600 O O . LEU A 1 442 ? -5.807 -7.128 27.487 1.00 53.66 442 LEU A O 1
ATOM 3604 N N . ILE A 1 443 ? -3.902 -6.095 26.905 1.00 53.31 443 ILE A N 1
ATOM 3605 C CA . ILE A 1 443 ? -3.012 -6.951 27.704 1.00 53.31 443 ILE A CA 1
ATOM 3606 C C . ILE A 1 443 ? -3.161 -6.608 29.196 1.00 53.31 443 ILE A C 1
ATOM 3608 O O . ILE A 1 443 ? -3.222 -7.512 30.027 1.00 53.31 443 ILE A O 1
ATOM 3612 N N . THR A 1 444 ? -3.346 -5.327 29.534 1.00 45.38 444 THR A N 1
ATOM 3613 C CA . THR A 1 444 ? -3.536 -4.848 30.918 1.00 45.38 444 THR A CA 1
ATOM 3614 C C . THR A 1 444 ? -4.863 -5.253 31.567 1.00 45.38 444 THR A C 1
ATOM 3616 O O . THR A 1 444 ? -4.969 -5.190 32.787 1.00 45.38 444 THR A O 1
ATOM 3619 N N . GLN A 1 445 ? -5.871 -5.693 30.802 1.00 40.91 445 GLN A N 1
ATOM 3620 C CA . GLN A 1 445 ? -7.107 -6.257 31.373 1.00 40.91 445 GLN A CA 1
ATOM 3621 C C . GLN A 1 445 ? -7.010 -7.763 31.645 1.00 40.91 445 GLN A C 1
ATOM 3623 O O . GLN A 1 445 ? -7.766 -8.281 32.463 1.00 40.91 445 GLN A O 1
ATOM 3628 N N . LYS A 1 446 ? -6.081 -8.467 30.988 1.00 38.81 446 LYS A N 1
ATOM 3629 C CA . LYS A 1 446 ? -5.916 -9.920 31.127 1.00 38.81 446 LYS A CA 1
ATOM 3630 C C . LYS A 1 446 ? -4.866 -10.298 32.177 1.00 38.81 446 LYS A C 1
ATOM 3632 O O . LYS A 1 446 ? -5.023 -11.298 32.866 1.00 38.81 446 LYS A O 1
ATOM 3637 N N . SER A 1 447 ? -3.858 -9.447 32.383 1.00 34.22 447 SER A N 1
ATOM 3638 C CA . SER A 1 447 ? -2.788 -9.676 33.366 1.00 34.22 447 SER A CA 1
ATOM 3639 C C . SER A 1 447 ? -3.207 -9.529 34.836 1.00 34.22 447 SER A C 1
ATOM 3641 O O . SER A 1 447 ? -2.376 -9.723 35.707 1.00 34.22 447 SER A O 1
ATOM 3643 N N . LEU A 1 448 ? -4.465 -9.187 35.142 1.00 34.88 448 LEU A N 1
ATOM 3644 C CA . LEU A 1 448 ? -4.976 -9.142 36.523 1.00 34.88 448 LEU A CA 1
ATOM 3645 C C . LEU A 1 448 ? -5.773 -10.394 36.923 1.00 34.88 448 LEU A C 1
ATOM 3647 O O . LEU A 1 448 ? -6.203 -10.486 38.068 1.00 34.88 448 LEU A O 1
ATOM 3651 N N . VAL A 1 449 ? -5.982 -11.342 36.002 1.00 38.72 449 VAL A N 1
ATOM 3652 C CA . VAL A 1 449 ? -6.736 -12.584 36.266 1.00 38.72 449 VAL A CA 1
ATOM 3653 C C . VAL A 1 449 ? -5.835 -13.824 36.205 1.00 38.72 449 VAL A C 1
ATOM 3655 O O . VAL A 1 449 ? -6.102 -14.797 36.901 1.00 38.72 449 VAL A O 1
ATOM 3658 N N . ASP A 1 450 ? -4.730 -13.774 35.454 1.00 36.44 450 ASP A N 1
ATOM 3659 C CA . ASP A 1 450 ? -3.872 -14.947 35.219 1.00 36.44 450 ASP A CA 1
ATOM 3660 C C . ASP A 1 450 ? -2.622 -15.025 36.136 1.00 36.44 450 ASP A C 1
ATOM 3662 O O . ASP A 1 450 ? -1.925 -16.042 36.134 1.00 36.44 450 ASP A O 1
ATOM 3666 N N . ASP A 1 451 ? -2.354 -14.009 36.971 1.00 33.06 451 ASP A N 1
ATOM 3667 C CA . ASP A 1 451 ? -1.169 -13.961 37.857 1.00 33.06 451 ASP A CA 1
ATOM 3668 C C . ASP A 1 451 ? -1.292 -14.813 39.144 1.00 33.06 451 ASP A C 1
ATOM 3670 O O . ASP A 1 451 ? -0.289 -15.053 39.815 1.00 33.06 451 ASP A O 1
ATOM 3674 N N . GLU A 1 452 ? -2.471 -15.361 39.471 1.00 33.72 452 GLU A N 1
ATOM 3675 C CA . GLU A 1 452 ? -2.627 -16.322 40.585 1.00 33.72 452 GLU A CA 1
ATOM 3676 C C . GLU A 1 452 ? -2.390 -17.792 40.179 1.00 33.72 452 GLU A C 1
ATOM 3678 O O . GLU A 1 452 ? -2.277 -18.657 41.048 1.00 33.72 452 GLU A O 1
ATOM 3683 N N . ALA A 1 453 ? -2.261 -18.107 38.883 1.00 34.09 453 ALA A N 1
ATOM 3684 C CA . ALA A 1 453 ? -2.205 -19.497 38.407 1.00 34.09 453 ALA A CA 1
ATOM 3685 C C . ALA A 1 453 ? -0.806 -19.995 37.985 1.00 34.09 453 ALA A C 1
ATOM 3687 O O . ALA A 1 453 ? -0.630 -21.193 37.766 1.00 34.09 453 ALA A O 1
ATOM 3688 N N . LEU A 1 454 ? 0.200 -19.118 37.876 1.00 32.94 454 LEU A N 1
ATOM 3689 C CA . LEU A 1 454 ? 1.511 -19.459 37.292 1.00 32.94 454 LEU A CA 1
ATOM 3690 C C . LEU A 1 454 ? 2.698 -19.431 38.271 1.00 32.94 454 LEU A C 1
ATOM 3692 O O . LEU A 1 454 ? 3.823 -19.720 37.867 1.00 32.94 454 LEU A O 1
ATOM 3696 N N . SER A 1 455 ? 2.487 -19.174 39.568 1.00 29.41 455 SER A N 1
ATOM 3697 C CA . SER A 1 455 ? 3.590 -19.120 40.548 1.00 29.41 455 SER A CA 1
ATOM 3698 C C . SER A 1 455 ? 4.037 -20.483 41.108 1.00 29.41 455 SER A C 1
ATOM 3700 O O . SER A 1 455 ? 4.820 -20.516 42.058 1.00 29.41 455 SER A O 1
ATOM 3702 N N . ALA A 1 456 ? 3.549 -21.612 40.587 1.00 32.59 456 ALA A N 1
ATOM 3703 C CA . ALA A 1 456 ? 3.736 -22.909 41.240 1.00 32.59 456 ALA A CA 1
ATOM 3704 C C . ALA A 1 456 ? 4.129 -24.047 40.296 1.00 32.59 456 ALA A C 1
ATOM 3706 O O . ALA A 1 456 ? 3.534 -25.113 40.369 1.00 32.59 456 ALA A O 1
ATOM 3707 N N . THR A 1 457 ? 5.124 -23.873 39.424 1.00 33.53 457 THR A N 1
ATOM 3708 C CA . THR A 1 457 ? 6.025 -24.975 39.008 1.00 33.53 457 THR A CA 1
ATOM 3709 C C . THR A 1 457 ? 7.069 -24.454 38.035 1.00 33.53 457 THR A C 1
ATOM 3711 O O . THR A 1 457 ? 6.752 -24.288 36.876 1.00 33.53 457 THR A O 1
ATOM 3714 N N . TYR A 1 458 ? 8.298 -24.212 38.491 1.00 26.70 458 TYR A N 1
ATOM 3715 C CA . TYR A 1 458 ? 9.537 -24.451 37.733 1.00 26.70 458 TYR A CA 1
ATOM 3716 C C . TYR A 1 458 ? 10.708 -24.303 38.718 1.00 26.70 458 TYR A C 1
ATOM 3718 O O . TYR A 1 458 ? 11.167 -23.202 39.009 1.00 26.70 458 TYR A O 1
ATOM 3726 N N . LEU A 1 459 ? 11.151 -25.432 39.280 1.00 25.66 459 LEU A N 1
ATOM 3727 C CA . LEU A 1 459 ? 12.482 -25.563 39.879 1.00 25.66 459 LEU A CA 1
ATOM 3728 C C . LEU A 1 459 ? 13.440 -26.116 38.808 1.00 25.66 459 LEU A C 1
ATOM 3730 O O . LEU A 1 459 ? 13.000 -26.917 37.979 1.00 25.66 459 LEU A O 1
ATOM 3734 N N . PRO A 1 460 ? 14.715 -25.691 38.800 1.00 35.19 460 PRO A N 1
ATOM 3735 C CA . PRO A 1 460 ? 15.625 -25.921 37.687 1.00 35.19 460 PRO A CA 1
ATOM 3736 C C . PRO A 1 460 ? 16.393 -27.242 37.819 1.00 35.19 460 PRO A C 1
ATOM 3738 O O . PRO A 1 460 ? 16.802 -27.610 38.920 1.00 35.19 460 PRO A O 1
ATOM 3741 N N . PHE A 1 461 ? 16.659 -27.877 36.677 1.00 32.31 461 PHE A N 1
ATOM 3742 C CA . PHE A 1 461 ? 17.873 -28.650 36.410 1.00 32.31 461 PHE A CA 1
ATOM 3743 C C . PHE A 1 461 ? 18.319 -28.405 34.973 1.00 32.31 461 PHE A C 1
ATOM 3745 O O . PHE A 1 461 ? 17.430 -28.374 34.090 1.00 32.31 461 PHE A O 1
#